Protein AF-0000000079302352 (afdb_homodimer)

Solvent-accessible surface area (backbone atoms only — not comparable to full-atom values): 24804 Å² total; per-residue (Å²): 67,39,36,40,42,34,47,72,55,30,27,56,64,60,49,49,51,52,51,45,62,73,59,40,55,36,32,38,36,38,49,15,20,43,76,38,89,45,62,16,22,32,38,30,27,42,34,48,79,90,41,77,41,83,73,53,34,29,68,67,35,28,58,54,51,79,96,35,52,37,56,45,39,39,44,52,36,59,52,54,68,70,53,61,88,90,53,51,34,37,33,34,51,45,38,80,79,52,57,69,61,51,48,46,37,44,66,60,59,61,49,69,31,35,39,31,25,65,40,68,67,58,51,56,70,47,62,51,39,70,78,56,53,73,42,82,39,77,48,44,86,82,35,58,82,74,48,71,67,55,51,52,49,51,37,49,51,42,53,51,61,60,46,68,72,38,42,80,43,81,41,71,33,95,60,85,83,56,75,60,31,35,23,41,28,18,28,38,78,64,35,40,68,36,58,27,40,60,76,48,72,54,93,53,33,27,35,22,40,19,50,61,85,67,72,70,49,43,71,37,84,32,71,41,66,51,69,58,87,74,50,92,124,67,39,36,40,41,36,48,71,56,30,28,57,65,60,50,49,51,52,51,43,62,73,59,40,54,34,32,38,37,38,50,14,20,44,77,37,89,43,63,16,22,32,39,29,26,42,34,49,79,91,40,78,40,82,73,52,34,29,69,66,35,28,58,52,52,79,96,35,51,38,56,45,39,40,42,52,36,58,51,54,68,70,52,61,87,90,54,52,33,37,34,34,50,43,36,78,81,51,58,67,60,52,49,48,38,44,64,60,58,59,48,69,31,34,39,31,25,65,39,67,68,57,52,57,70,48,62,52,39,68,78,57,50,73,42,84,39,77,48,44,86,82,35,58,82,75,49,70,65,54,51,51,50,52,38,48,51,44,51,52,60,60,47,69,74,38,43,78,43,81,40,71,33,94,59,85,84,56,77,59,31,36,23,41,28,19,28,37,77,64,38,39,68,38,58,27,40,60,76,48,72,56,94,54,32,26,35,22,41,21,49,61,84,68,70,70,47,43,70,39,82,32,71,42,68,50,70,55,89,74,51,92,126

Foldseek 3Di:
DEEEAAAALLCLVVVQVVVLQVVQWAKEWELQLQQPLAHQKIWIWTGHRHDTDTDFIAGNQHRDCVVVLVSSLVRSLVSLVPGDPPGHYYYRHYRDLDLVSVVSSCVSNVDPAYEYEDDPPSQVSCVVPPSHHYDYDYGDPPRDDDDPVRSVVSNLVSLLVQLVQWDKDKDFDQDDDDQQWWKFFAAPVNTTFWIWHFDDDDVGITITTGNDPDDGPDIGTGPDGNPVVVHDD/DEEEAAAALLCLVVVQVVVLQVVQWAKEWELQLQQPLAHQKIWIWTGHRHDTDTDFIAGNQHRDCVVVLVSSLVRSLVSLVVGDPPGHYYYRHYRDLDLVSVVSSCVSNVDPAYEYEDDPPSQVSCVVPPSHHYDYDYGDPPRDDDDPVRSVVSNLVSLLVQLVQWDKDKDFDQDDDDQQWWKFFAAPVNTTFWIWHFDDDDVGITITTGNDPDDGPDIGTGPDGPPVVVHDD

Sequence (466 aa):
MLLLLGPTDVGKTTLAHRLLEKLGEAYLLDLDPGQGALPGTFTLFRYREGTLTPVRRYLLGATSPAGLTARAVVGALRLARLIPRGSPAVADTDGLLDPEFRLLQAEALRPAEILILGSEALHQAFAWRRDLKVRPVPPLPEARRKSPRARRQNRLERLLAHFREARPRVLPLSFPPEPERLYGLLDPEGFFLAYGRLLAHTPGEGLFLTPTQGEVAQVVPTRLSLALSALPGMLLLLGPTDVGKTTLAHRLLEKLGEAYLLDLDPGQGALPGTFTLFRYREGTLTPVRRYLLGATSPAGLTARAVVGALRLARLIPRGSPAVADTDGLLDPEFRLLQAEALRPAEILILGSEALHQAFAWRRDLKVRPVPPLPEARRKSPRARRQNRLERLLAHFREARPRVLPLSFPPEPERLYGLLDPEGFFLAYGRLLAHTPGEGLFLTPTQGEVAQVVPTRLSLALSALPG

Organism: Thermus brockianus (NCBI:txid56956)

Nearest PDB structures (foldseek):
  5fpm-assembly1_A  TM=3.982E-01  e=6.114E-01  Homo sapiens
  5fpn-assembly2_B  TM=4.017E-01  e=8.777E-01  Homo sapiens
  5aqf-assembly1_A  TM=4.035E-01  e=8.263E-01  Homo sapiens
  5aql-assembly2_C  TM=3.140E-01  e=6.897E-01  Homo sapiens
  4j8f-assembly1_A  TM=3.478E-01  e=2.040E+00  Homo sapiens

pLDDT: mean 94.26, std 9.46, range [33.09, 98.94]

Secondary structure (DSSP, 8-state):
-EEEE--TTSSHHHHHHHHHHHHSEEEEEEE-TTTSSSTTEEEEEEEETTEEEEEEEEE--SSS-TT-HHHHHHHHHHHHTTSPTT--EEEEE-S---HHHHHHHHHHH--SEEEEES-HHHHHHHTT-SSS-EEEEPPPTTPPPPPHHHHHHHHHHHHHHHTTT-EEEEEEE-S---TTEEEEEE-TTS-EEEEEEEEEEETEEEEEEES--SPP-EEEEEEEE--GGGS--/-EEEE--TTSSHHHHHHHHHHHHSEEEEEEE-TTTSSSTTEEEEEEEETTEEEEEEEEE--SSS-TT-HHHHHHHHHHHHTTSPTT--EEEEE-S---HHHHHHHHHHH--SEEEEES-HHHHHHHTT-SSS-EEEEPPPTTPPPPPHHHHHHHHHHHHHHHTTT-EEEEEEE-S---TTEEEEEE-TTS-EEEEEEEEEEETEEEEEEES--SPP-EEEEEEEE--GGGS--

InterPro domains:
  IPR027417 P-loop containing nucleoside triphosphate hydrolase [G3DSA:3.40.50.300] (1-169)
  IPR027417 P-loop containing nucleoside triphosphate hydrolase [SSF52540] (2-147)
  IPR032319 Clp1, P-loop domain [PF16575] (6-164)
  IPR045116 Clp1/Grc3 [PTHR12755] (3-176)

Structure (mmCIF, N/CA/C/O backbone):
data_AF-0000000079302352-model_v1
#
loop_
_entity.id
_entity.type
_entity.pdbx_description
1 polymer 'Clp1 P-loop domain-containing protein'
#
loop_
_atom_site.group_PDB
_atom_site.id
_atom_site.type_symbol
_atom_site.label_atom_id
_atom_site.label_alt_id
_atom_site.label_comp_id
_atom_site.label_asym_id
_atom_site.label_entity_id
_atom_site.label_seq_id
_atom_site.pdbx_PDB_ins_code
_atom_site.Cartn_x
_atom_site.Cartn_y
_atom_site.Cartn_z
_atom_site.occupancy
_atom_site.B_iso_or_equiv
_atom_site.auth_seq_id
_atom_site.auth_comp_id
_atom_site.auth_asym_id
_atom_site.auth_atom_id
_atom_site.pdbx_PDB_model_num
ATOM 1 N N . MET A 1 1 ? -7.469 -0.47 16.703 1 97.75 1 MET A N 1
ATOM 2 C CA . MET A 1 1 ? -7.723 0.733 15.914 1 97.75 1 MET A CA 1
ATOM 3 C C . MET A 1 1 ? -9.094 0.662 15.234 1 97.75 1 MET A C 1
ATOM 5 O O . MET A 1 1 ? -9.492 -0.396 14.75 1 97.75 1 MET A O 1
ATOM 9 N N . LEU A 1 2 ? -9.82 1.75 15.242 1 98.56 2 LEU A N 1
ATOM 10 C CA . LEU A 1 2 ? -11.055 1.92 14.477 1 98.56 2 LEU A CA 1
ATOM 11 C C . LEU A 1 2 ? -10.797 2.721 13.203 1 98.56 2 LEU A C 1
ATOM 13 O O . LEU A 1 2 ? -10.141 3.762 13.242 1 98.56 2 LEU A O 1
ATOM 17 N N . LEU A 1 3 ? -11.227 2.232 12.086 1 98.88 3 LEU A N 1
ATOM 18 C CA . LEU A 1 3 ? -11.109 2.934 10.812 1 98.88 3 LEU A CA 1
ATOM 19 C C . LEU A 1 3 ? -12.438 3.547 10.398 1 98.88 3 LEU A C 1
ATOM 21 O O . LEU A 1 3 ? -13.438 2.838 10.258 1 98.88 3 LEU A O 1
ATOM 25 N N . LEU A 1 4 ? -12.492 4.809 10.258 1 98.88 4 LEU A N 1
ATOM 26 C CA . LEU A 1 4 ? -13.711 5.5 9.859 1 98.88 4 LEU A CA 1
ATOM 27 C C . LEU A 1 4 ? -13.719 5.785 8.367 1 98.88 4 LEU A C 1
ATOM 29 O O . LEU A 1 4 ? -12.836 6.48 7.859 1 98.88 4 LEU A O 1
ATOM 33 N N . LEU A 1 5 ? -14.719 5.27 7.715 1 98.75 5 LEU A N 1
ATOM 34 C CA . LEU A 1 5 ? -14.898 5.492 6.281 1 98.75 5 LEU A CA 1
ATOM 35 C C . LEU A 1 5 ? -16.25 6.145 6 1 98.75 5 LEU A C 1
ATOM 37 O O . LEU A 1 5 ? -17.188 6.027 6.797 1 98.75 5 LEU A O 1
ATOM 41 N N . GLY A 1 6 ? -16.344 6.836 4.836 1 98 6 GLY A N 1
ATOM 42 C CA . GLY A 1 6 ? -17.562 7.5 4.422 1 98 6 GLY A CA 1
ATOM 43 C C . GLY A 1 6 ? -17.328 8.758 3.615 1 98 6 GLY A C 1
ATOM 44 O O . GLY A 1 6 ? -16.203 9.266 3.57 1 98 6 GLY A O 1
ATOM 45 N N . PRO A 1 7 ? -18.391 9.281 2.926 1 96.56 7 PRO A N 1
ATOM 46 C CA . PRO A 1 7 ? -18.234 10.484 2.107 1 96.56 7 PRO A CA 1
ATOM 47 C C . PRO A 1 7 ? -17.922 11.727 2.938 1 96.56 7 PRO A C 1
ATOM 49 O O . PRO A 1 7 ? -17.844 11.648 4.168 1 96.56 7 PRO A O 1
ATOM 52 N N . THR A 1 8 ? -17.641 12.82 2.191 1 93.62 8 THR A N 1
ATOM 53 C CA . THR A 1 8 ? -17.359 14.094 2.848 1 93.62 8 THR A CA 1
ATOM 54 C C . THR A 1 8 ? -18.578 14.578 3.627 1 93.62 8 THR A C 1
ATOM 56 O O . THR A 1 8 ? -19.719 14.352 3.215 1 93.62 8 THR A O 1
ATOM 59 N N . ASP A 1 9 ? -18.344 15.172 4.762 1 92.38 9 ASP A N 1
ATOM 60 C CA . ASP A 1 9 ? -19.328 15.922 5.527 1 92.38 9 ASP A CA 1
ATOM 61 C C . ASP A 1 9 ? -20.406 15 6.098 1 92.38 9 ASP A C 1
ATOM 63 O O . ASP A 1 9 ? -21.594 15.328 6.086 1 92.38 9 ASP A O 1
ATOM 67 N N . VAL A 1 10 ? -20 13.773 6.535 1 94.81 10 VAL A N 1
ATOM 68 C CA . VAL A 1 10 ? -20.969 12.859 7.141 1 94.81 10 VAL A CA 1
ATOM 69 C C . VAL A 1 10 ? -20.688 12.727 8.633 1 94.81 10 VAL A C 1
ATOM 71 O O . VAL A 1 10 ? -21.391 12.008 9.344 1 94.81 10 VAL A O 1
ATOM 74 N N . GLY A 1 11 ? -19.594 13.312 9.125 1 95.06 11 GLY A N 1
ATOM 75 C CA . GLY A 1 11 ? -19.344 13.359 10.555 1 95.06 11 GLY A CA 1
ATOM 76 C C . GLY A 1 11 ? -18.203 12.469 11 1 95.06 11 GLY A C 1
ATOM 77 O O . GLY A 1 11 ? -18.078 12.156 12.188 1 95.06 11 GLY A O 1
ATOM 78 N N . LYS A 1 12 ? -17.359 11.922 10.141 1 97.56 12 LYS A N 1
ATOM 79 C CA . LYS A 1 12 ? -16.25 11.055 10.5 1 97.56 12 LYS A CA 1
ATOM 80 C C . LYS A 1 12 ? -15.328 11.719 11.516 1 97.56 12 LYS A C 1
ATOM 82 O O . LYS A 1 12 ? -15.016 11.141 12.555 1 97.56 12 LYS A O 1
ATOM 87 N N . THR A 1 13 ? -14.969 12.984 11.164 1 96.06 13 THR A N 1
ATOM 88 C CA . THR A 1 13 ? -14.047 13.727 12.023 1 96.06 13 THR A CA 1
ATOM 89 C C . THR A 1 13 ? -14.688 14.008 13.383 1 96.06 13 THR A C 1
ATOM 91 O O . THR A 1 13 ? -14.031 13.867 14.422 1 96.06 13 THR A O 1
ATOM 94 N N . THR A 1 14 ? -15.945 14.43 13.352 1 95.69 14 THR A N 1
ATOM 95 C CA . THR A 1 14 ? -16.672 14.656 14.594 1 95.69 14 THR A CA 1
ATOM 96 C C . THR A 1 14 ? -16.719 13.383 15.438 1 95.69 14 THR A C 1
ATOM 98 O O . THR A 1 14 ? -16.453 13.422 16.641 1 95.69 14 THR A O 1
ATOM 101 N N . LEU A 1 15 ? -17.047 12.258 14.812 1 97.06 15 LEU A N 1
ATOM 102 C CA . LEU A 1 15 ? -17.094 10.977 15.508 1 97.06 15 LEU A CA 1
ATOM 103 C C . LEU A 1 15 ? -15.727 10.609 16.062 1 97.06 15 LEU A C 1
ATOM 105 O O . LEU A 1 15 ? -15.617 10.133 17.203 1 97.06 15 LEU A O 1
ATOM 109 N N . ALA A 1 16 ? -14.688 10.773 15.305 1 97.75 16 ALA A N 1
ATOM 110 C CA . ALA A 1 16 ? -13.328 10.508 15.758 1 97.75 16 ALA A CA 1
ATOM 111 C C . ALA A 1 16 ? -13.016 11.273 17.047 1 97.75 16 ALA A C 1
ATOM 113 O O . ALA A 1 16 ? -12.516 10.695 18.016 1 97.75 16 ALA A O 1
ATOM 114 N N . HIS A 1 17 ? -13.367 12.547 17.078 1 96.19 17 HIS A N 1
ATOM 115 C CA . HIS A 1 17 ? -13.07 13.375 18.234 1 96.19 17 HIS A CA 1
ATOM 116 C C . HIS A 1 17 ? -13.891 12.961 19.438 1 96.19 17 HIS A C 1
ATOM 118 O O . HIS A 1 17 ? -13.398 12.953 20.578 1 96.19 17 HIS A O 1
ATOM 124 N N . ARG A 1 18 ? -15.133 12.641 19.203 1 96.5 18 ARG A N 1
ATOM 125 C CA . ARG A 1 18 ? -15.969 12.148 20.297 1 96.5 18 ARG A CA 1
ATOM 126 C C . ARG A 1 18 ? -15.375 10.891 20.922 1 96.5 18 ARG A C 1
ATOM 128 O O . ARG A 1 18 ? -15.367 10.742 22.141 1 96.5 18 ARG A O 1
ATOM 135 N N . LEU A 1 19 ? -14.922 10 20.094 1 97.19 19 LEU A N 1
ATOM 136 C CA . LEU A 1 19 ? -14.328 8.758 20.562 1 97.19 19 LEU A CA 1
ATOM 137 C C . LEU A 1 19 ? -13.055 9.031 21.359 1 97.19 19 LEU A C 1
ATOM 139 O O . LEU A 1 19 ? -12.82 8.414 22.406 1 97.19 19 LEU A O 1
ATOM 143 N N . LEU A 1 20 ? -12.25 9.961 20.875 1 97.88 20 LEU A N 1
ATOM 144 C CA . LEU A 1 20 ? -11.031 10.336 21.578 1 97.88 20 LEU A CA 1
ATOM 145 C C . LEU A 1 20 ? -11.352 10.875 22.969 1 97.88 20 LEU A C 1
ATOM 147 O O . LEU A 1 20 ? -10.703 10.5 23.953 1 97.88 20 LEU A O 1
ATOM 151 N N . GLU A 1 21 ? -12.328 11.711 22.984 1 97.31 21 GLU A N 1
ATOM 152 C CA . GLU A 1 21 ? -12.734 12.297 24.266 1 97.31 21 GLU A CA 1
ATOM 153 C C . GLU A 1 21 ? -13.195 11.219 25.25 1 97.31 21 GLU A C 1
ATOM 155 O O . GLU A 1 21 ? -12.859 11.258 26.422 1 97.31 21 GLU A O 1
ATOM 160 N N . LYS A 1 22 ? -13.914 10.336 24.766 1 96.94 22 LYS A N 1
ATOM 161 C CA . LYS A 1 22 ? -14.422 9.25 25.609 1 96.94 22 LYS A CA 1
ATOM 162 C C . LYS A 1 22 ? -13.281 8.367 26.125 1 96.94 22 LYS A C 1
ATOM 164 O O . LYS A 1 22 ? -13.328 7.891 27.25 1 96.94 22 LYS A O 1
ATOM 169 N N . LEU A 1 23 ? -12.266 8.148 25.344 1 96.5 23 LEU A N 1
ATOM 170 C CA . LEU A 1 23 ? -11.156 7.258 25.688 1 96.5 23 LEU A CA 1
ATOM 171 C C . LEU A 1 23 ? -10.172 7.945 26.625 1 96.5 23 LEU A C 1
ATOM 173 O O . LEU A 1 23 ? -9.523 7.285 27.438 1 96.5 23 LEU A O 1
ATOM 177 N N . GLY A 1 24 ? -10.039 9.242 26.547 1 96.31 24 GLY A N 1
ATOM 178 C CA . GLY A 1 24 ? -9.133 10 27.391 1 96.31 24 GLY A CA 1
ATOM 179 C C . GLY A 1 24 ? -7.695 9.961 26.906 1 96.31 24 GLY A C 1
ATOM 180 O O . GLY A 1 24 ? -6.984 10.969 26.969 1 96.31 24 GLY A O 1
ATOM 181 N N . GLU A 1 25 ? -7.191 8.797 26.562 1 97.88 25 GLU A N 1
ATOM 182 C CA . GLU A 1 25 ? -5.871 8.609 25.969 1 97.88 25 GLU A CA 1
ATOM 183 C C . GLU A 1 25 ? -5.934 7.66 24.781 1 97.88 25 GLU A C 1
ATOM 185 O O . GLU A 1 25 ? -6.398 6.523 24.906 1 97.88 25 GLU A O 1
ATOM 190 N N . ALA A 1 26 ? -5.449 8.172 23.656 1 98.69 26 ALA A N 1
ATOM 191 C CA . ALA A 1 26 ? -5.531 7.402 22.406 1 98.69 26 ALA A CA 1
ATOM 192 C C . ALA A 1 26 ? -4.664 8.031 21.312 1 98.69 26 ALA A C 1
ATOM 194 O O . ALA A 1 26 ? -3.93 8.984 21.578 1 98.69 26 ALA A O 1
ATOM 195 N N . TYR A 1 27 ? -4.637 7.402 20.172 1 98.88 27 TYR A N 1
ATOM 196 C CA . TYR A 1 27 ? -3.963 7.945 19 1 98.88 27 TYR A CA 1
ATOM 197 C C . TYR A 1 27 ? -4.961 8.234 17.891 1 98.88 27 TYR A C 1
ATOM 199 O O . TYR A 1 27 ? -5.957 7.52 17.734 1 98.88 27 TYR A O 1
ATOM 207 N N . LEU A 1 28 ? -4.734 9.289 17.188 1 98.88 28 LEU A N 1
ATOM 208 C CA . LEU A 1 28 ? -5.52 9.656 16.016 1 98.88 28 LEU A CA 1
ATOM 209 C C . LEU A 1 28 ? -4.664 9.625 14.75 1 98.88 28 LEU A C 1
ATOM 211 O O . LEU A 1 28 ? -3.645 10.312 14.672 1 98.88 28 LEU A O 1
ATOM 215 N N . LEU A 1 29 ? -5.043 8.812 13.891 1 98.88 29 LEU A N 1
ATOM 216 C CA . LEU A 1 29 ? -4.488 8.844 12.547 1 98.88 29 LEU A CA 1
ATOM 217 C C . LEU A 1 29 ? -5.332 9.727 11.625 1 98.88 29 LEU A C 1
ATOM 219 O O . LEU A 1 29 ? -6.383 9.297 11.148 1 98.88 29 LEU A O 1
ATOM 223 N N . ASP A 1 30 ? -4.875 10.914 11.43 1 98.81 30 ASP A N 1
ATOM 224 C CA . ASP A 1 30 ? -5.531 11.836 10.508 1 98.81 30 ASP A CA 1
ATOM 225 C C . ASP A 1 30 ? -5.109 11.562 9.062 1 98.81 30 ASP A C 1
ATOM 227 O O . ASP A 1 30 ? -4.023 11.969 8.648 1 98.81 30 ASP A O 1
ATOM 231 N N . LEU A 1 31 ? -5.992 10.969 8.289 1 98.88 31 LEU A N 1
ATOM 232 C CA . LEU A 1 31 ? -5.672 10.516 6.941 1 98.88 31 LEU A CA 1
ATOM 233 C C . LEU A 1 31 ? -6.453 11.312 5.898 1 98.88 31 LEU A C 1
ATOM 235 O O . LEU A 1 31 ? -6.734 10.812 4.809 1 98.88 31 LEU A O 1
ATOM 239 N N . ASP A 1 32 ? -6.871 12.484 6.238 1 98.19 32 ASP A N 1
ATOM 240 C CA . ASP A 1 32 ? -7.5 13.406 5.301 1 98.19 32 ASP A CA 1
ATOM 241 C C . ASP A 1 32 ? -6.484 14.414 4.762 1 98.19 32 ASP A C 1
ATOM 243 O O . ASP A 1 32 ? -6.211 15.43 5.406 1 98.19 32 ASP A O 1
ATOM 247 N N . PRO A 1 33 ? -6.008 14.203 3.59 1 98.06 33 PRO A N 1
ATOM 248 C CA . PRO A 1 33 ? -4.98 15.102 3.062 1 98.06 33 PRO A CA 1
ATOM 249 C C . PRO A 1 33 ? -5.551 16.438 2.598 1 98.06 33 PRO A C 1
ATOM 251 O O . PRO A 1 33 ? -4.797 17.375 2.324 1 98.06 33 PRO A O 1
ATOM 254 N N . GLY A 1 34 ? -6.785 16.531 2.479 1 96.06 34 GLY A N 1
ATOM 255 C CA . GLY A 1 34 ? -7.402 17.766 2.021 1 96.06 34 GLY A CA 1
ATOM 256 C C . GLY A 1 34 ? -7.707 18.734 3.15 1 96.06 34 GLY A C 1
ATOM 257 O O . GLY A 1 34 ? -7.363 19.906 3.072 1 96.06 34 GLY A O 1
ATOM 258 N N . GLN A 1 35 ? -8.258 18.219 4.195 1 94 35 GLN A N 1
ATOM 259 C CA . GLN A 1 35 ? -8.766 19.094 5.246 1 94 35 GLN A CA 1
ATOM 260 C C . GLN A 1 35 ? -8.164 18.734 6.602 1 94 35 GLN A C 1
ATOM 262 O O . GLN A 1 35 ? -8.516 19.328 7.621 1 94 35 GLN A O 1
ATOM 267 N N . GLY A 1 36 ? -7.324 17.766 6.641 1 95.5 36 GLY A N 1
ATOM 268 C CA . GLY A 1 36 ? -6.684 17.391 7.891 1 95.5 36 GLY A CA 1
ATOM 269 C C . GLY A 1 36 ? -5.793 18.484 8.453 1 95.5 36 GLY A C 1
ATOM 270 O O . GLY A 1 36 ? -5.973 19.672 8.141 1 95.5 36 GLY A O 1
ATOM 271 N N . ALA A 1 37 ? -4.91 18.156 9.359 1 96.56 37 ALA A N 1
ATOM 272 C CA . ALA A 1 37 ? -4.105 19.078 10.148 1 96.56 37 ALA A CA 1
ATOM 273 C C . ALA A 1 37 ? -3.209 19.922 9.25 1 96.56 37 ALA A C 1
ATOM 275 O O . ALA A 1 37 ? -2.984 21.109 9.523 1 96.56 37 ALA A O 1
ATOM 276 N N . LEU A 1 38 ? -2.627 19.344 8.258 1 97.5 38 LEU A N 1
ATOM 277 C CA . LEU A 1 38 ? -1.798 20.016 7.27 1 97.5 38 LEU A CA 1
ATOM 278 C C . LEU A 1 38 ? -2.084 19.484 5.867 1 97.5 38 LEU A C 1
ATOM 280 O O . LEU A 1 38 ? -1.812 18.312 5.578 1 97.5 38 LEU A O 1
ATOM 284 N N . PRO A 1 39 ? -2.592 20.359 5.004 1 96.94 39 PRO A N 1
ATOM 285 C CA . PRO A 1 39 ? -2.977 19.891 3.668 1 96.94 39 PRO A CA 1
ATOM 286 C C . PRO A 1 39 ? -1.86 19.125 2.965 1 96.94 39 PRO A C 1
ATOM 288 O O . PRO A 1 39 ? -0.702 19.547 2.994 1 96.94 39 PRO A O 1
ATOM 291 N N . GLY A 1 40 ? -2.229 17.969 2.379 1 97.94 40 GLY A N 1
ATOM 292 C CA . GLY A 1 40 ? -1.294 17.172 1.595 1 97.94 40 GLY A CA 1
ATOM 293 C C . GLY A 1 40 ? -0.516 16.172 2.428 1 97.94 40 GLY A C 1
ATOM 294 O O . GLY A 1 40 ? 0.359 15.477 1.912 1 97.94 40 GLY A O 1
ATOM 295 N N . THR A 1 41 ? -0.839 16.094 3.703 1 98.75 41 THR A N 1
ATOM 296 C CA . THR A 1 41 ? -0.099 15.172 4.566 1 98.75 41 THR A CA 1
ATOM 297 C C . THR A 1 41 ? -1.054 14.32 5.395 1 98.75 41 THR A C 1
ATOM 299 O O . THR A 1 41 ? -2.23 14.656 5.539 1 98.75 41 THR A O 1
ATOM 302 N N . PHE A 1 42 ? -0.59 13.18 5.77 1 98.94 42 PHE A N 1
ATOM 303 C CA . PHE A 1 42 ? -1.166 12.422 6.867 1 98.94 42 PHE A CA 1
ATOM 304 C C . PHE A 1 42 ? -0.453 12.734 8.18 1 98.94 42 PHE A C 1
ATOM 306 O O . PHE A 1 42 ? 0.75 13 8.188 1 98.94 42 PHE A O 1
ATOM 313 N N . THR A 1 43 ? -1.202 12.734 9.273 1 98.88 43 THR A N 1
ATOM 314 C CA . THR A 1 43 ? -0.6 13.062 10.562 1 98.88 43 THR A CA 1
ATOM 315 C C . THR A 1 43 ? -1.029 12.062 11.633 1 98.88 43 THR A C 1
ATOM 317 O O . THR A 1 43 ? -2.203 11.695 11.711 1 98.88 43 THR A O 1
ATOM 320 N N . LEU A 1 44 ? -0.071 11.508 12.359 1 98.94 44 LEU A N 1
ATOM 321 C CA . LEU A 1 44 ? -0.346 10.758 13.578 1 98.94 44 LEU A CA 1
ATOM 322 C C . LEU A 1 44 ? -0.313 11.68 14.797 1 98.94 44 LEU A C 1
ATOM 324 O O . LEU A 1 44 ? 0.668 12.391 15.016 1 98.94 44 LEU A O 1
ATOM 328 N N . PHE A 1 45 ? -1.406 11.648 15.547 1 98.88 45 PHE A N 1
ATOM 329 C CA . PHE A 1 45 ? -1.484 12.43 16.781 1 98.88 45 PHE A CA 1
ATOM 330 C C . PHE A 1 45 ? -1.566 11.516 17.984 1 98.88 45 PHE A C 1
ATOM 332 O O . PHE A 1 45 ? -2.139 10.422 17.922 1 98.88 45 PHE A O 1
ATOM 339 N N . ARG A 1 46 ? -0.976 11.977 19.062 1 98.75 46 ARG A N 1
ATOM 340 C CA . ARG A 1 46 ? -1.285 11.453 20.391 1 98.75 46 ARG A CA 1
ATOM 341 C C . ARG A 1 46 ? -2.314 12.32 21.094 1 98.75 46 ARG A C 1
ATOM 343 O O . ARG A 1 46 ? -2.166 13.547 21.156 1 98.75 46 ARG A O 1
ATOM 350 N N . TYR A 1 47 ? -3.336 11.719 21.484 1 98.5 47 TYR A N 1
ATOM 351 C CA . TYR A 1 47 ? -4.379 12.414 22.219 1 98.5 47 TYR A CA 1
ATOM 352 C C . TYR A 1 47 ? -4.301 12.086 23.703 1 98.5 47 TYR A C 1
ATOM 354 O O . TYR A 1 47 ? -4.363 10.914 24.094 1 98.5 47 TYR A O 1
ATOM 362 N N . ARG A 1 48 ? -4.156 13.141 24.516 1 97.44 48 ARG A N 1
ATOM 363 C CA . ARG A 1 48 ? -4.145 13.008 25.969 1 97.44 48 ARG A CA 1
ATOM 364 C C . ARG A 1 48 ? -4.891 14.164 26.625 1 97.44 48 ARG A C 1
ATOM 366 O O . ARG A 1 48 ? -4.5 15.32 26.484 1 97.44 48 ARG A O 1
ATOM 3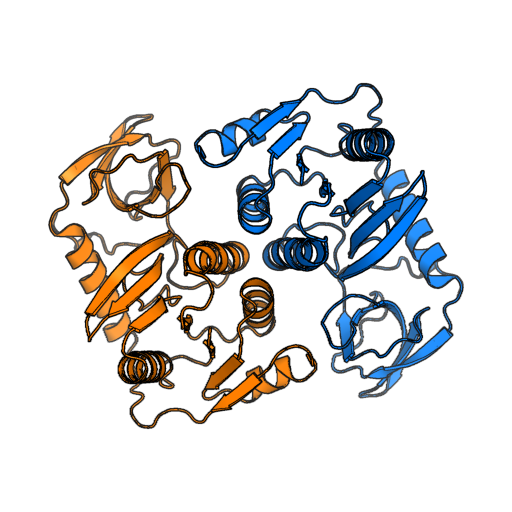73 N N . GLU A 1 49 ? -5.898 13.82 27.391 1 93.62 49 GLU A N 1
ATOM 374 C CA . GLU A 1 49 ? -6.648 14.773 28.203 1 93.62 49 GLU A CA 1
ATOM 375 C C . GLU A 1 49 ? -7.012 16.016 27.391 1 93.62 49 GLU A C 1
ATOM 377 O O . GLU A 1 49 ? -6.715 17.141 27.797 1 93.62 49 GLU A O 1
ATOM 382 N N . GLY A 1 50 ? -7.477 15.867 26.219 1 94.19 50 GLY A N 1
ATOM 383 C CA . GLY A 1 50 ? -8.039 16.953 25.438 1 94.19 50 GLY A CA 1
ATOM 384 C C . GLY A 1 50 ? -7.023 17.609 24.516 1 94.19 50 GLY A C 1
ATOM 385 O O . GLY A 1 50 ? -7.359 18.531 23.781 1 94.19 50 GLY A O 1
ATOM 386 N N . THR A 1 51 ? -5.805 17.125 24.484 1 97 51 THR A N 1
ATOM 387 C CA . THR A 1 51 ? -4.754 17.75 23.688 1 97 51 THR A CA 1
ATOM 388 C C . THR A 1 51 ? -4.266 16.797 22.594 1 97 51 THR A C 1
ATOM 390 O O . THR A 1 51 ? -3.996 15.625 22.859 1 97 51 THR A O 1
ATOM 393 N N . LEU A 1 52 ? -4.262 17.297 21.406 1 97.5 52 LEU A N 1
ATOM 394 C CA . LEU A 1 52 ? -3.68 16.578 20.297 1 97.5 52 LEU A CA 1
ATOM 395 C C . LEU A 1 52 ? -2.246 17.031 20.031 1 97.5 52 LEU A C 1
ATOM 397 O O . LEU A 1 52 ? -2.002 18.203 19.766 1 97.5 52 LEU A O 1
ATOM 401 N N . THR A 1 53 ? -1.348 16.094 20.141 1 98.31 53 THR A N 1
ATOM 402 C CA . THR A 1 53 ? 0.054 16.391 19.875 1 98.31 53 THR A CA 1
ATOM 403 C C . THR A 1 53 ? 0.545 15.602 18.656 1 98.31 53 THR A C 1
ATOM 405 O O . THR A 1 53 ? 0.441 14.375 18.625 1 98.31 53 THR A O 1
ATOM 408 N N . PRO A 1 54 ? 1.02 16.312 17.703 1 98.31 54 PRO A N 1
ATOM 409 C CA . PRO A 1 54 ? 1.521 15.586 16.531 1 98.31 54 PRO A CA 1
ATOM 410 C C . PRO A 1 54 ? 2.736 14.719 16.859 1 98.31 54 PRO A C 1
ATOM 412 O O . PRO A 1 54 ? 3.623 15.148 17.609 1 98.31 54 PRO A O 1
ATOM 415 N N . VAL A 1 55 ? 2.758 13.539 16.375 1 98.56 55 VAL A N 1
ATOM 416 C CA . VAL A 1 55 ? 3.861 12.602 16.562 1 98.56 55 VAL A CA 1
ATOM 417 C C . VAL A 1 55 ? 4.746 12.586 15.312 1 98.56 55 VAL A C 1
ATOM 419 O O . VAL A 1 55 ? 5.949 12.844 15.398 1 98.56 55 VAL A O 1
ATOM 422 N N . ARG A 1 56 ? 4.207 12.297 14.188 1 98.69 56 ARG A N 1
ATOM 423 C CA . ARG A 1 56 ? 4.891 12.227 12.898 1 98.69 56 ARG A CA 1
ATOM 424 C C . ARG A 1 56 ? 3.93 12.516 11.75 1 98.69 56 ARG A C 1
ATOM 426 O O . ARG A 1 56 ? 2.713 12.375 11.906 1 98.69 56 ARG A O 1
ATOM 433 N N . ARG A 1 57 ? 4.457 12.969 10.648 1 98.88 57 ARG A N 1
ATOM 434 C CA . ARG A 1 57 ? 3.662 13.211 9.453 1 98.88 57 ARG A CA 1
ATOM 435 C C . ARG A 1 57 ? 4.23 12.461 8.258 1 98.88 57 ARG A C 1
ATOM 437 O O . ARG A 1 57 ? 5.426 12.156 8.219 1 98.88 57 ARG A O 1
ATOM 444 N N . TYR A 1 58 ? 3.42 12.164 7.352 1 98.88 58 TYR A N 1
ATOM 445 C CA . TYR A 1 58 ? 3.773 11.531 6.086 1 98.88 58 TYR A CA 1
ATOM 446 C C . TYR A 1 58 ? 3.281 12.359 4.906 1 98.88 58 TYR A C 1
ATOM 448 O O . TYR A 1 58 ? 2.141 12.828 4.902 1 98.88 58 TYR A O 1
ATOM 456 N N . LEU A 1 59 ? 4.102 12.57 3.914 1 98.75 59 LEU A N 1
ATOM 457 C CA . LEU A 1 59 ? 3.764 13.406 2.768 1 98.75 59 LEU A CA 1
ATOM 458 C C . LEU A 1 59 ? 3.006 12.602 1.716 1 98.75 59 LEU A C 1
ATOM 460 O O . LEU A 1 59 ? 3.549 11.656 1.136 1 98.75 59 LEU A O 1
ATOM 464 N N . LEU A 1 60 ? 1.813 12.945 1.524 1 98.5 60 LEU A N 1
ATOM 465 C CA . LEU A 1 60 ? 1.102 12.453 0.35 1 98.5 60 LEU A CA 1
ATOM 466 C C . LEU A 1 60 ? 1.406 13.32 -0.871 1 98.5 60 LEU A C 1
ATOM 468 O O . LEU A 1 60 ? 1.615 12.797 -1.969 1 98.5 60 LEU A O 1
ATOM 472 N N . GLY A 1 61 ? 1.445 14.625 -0.659 1 97.25 61 GLY A N 1
ATOM 473 C CA . GLY A 1 61 ? 1.843 15.562 -1.695 1 97.25 61 GLY A CA 1
ATOM 474 C C . GLY A 1 61 ? 0.688 16.016 -2.572 1 97.25 61 GLY A C 1
ATOM 475 O O . GLY A 1 61 ? 0.901 16.578 -3.643 1 97.25 61 GLY A O 1
ATOM 476 N N . ALA A 1 62 ? -0.519 15.703 -2.172 1 96.75 62 ALA A N 1
ATOM 477 C CA . ALA A 1 62 ? -1.754 16.094 -2.844 1 96.75 62 ALA A CA 1
ATOM 478 C C . ALA A 1 62 ? -2.914 16.188 -1.855 1 96.75 62 ALA A C 1
ATOM 480 O O . ALA A 1 62 ? -2.814 15.688 -0.73 1 96.75 62 ALA A O 1
ATOM 481 N N . THR A 1 63 ? -3.994 16.828 -2.268 1 95.94 63 THR A N 1
ATOM 482 C CA . THR A 1 63 ? -5.117 17.047 -1.359 1 95.94 63 THR A CA 1
ATOM 483 C C . THR A 1 63 ? -6.109 15.891 -1.448 1 95.94 63 THR A C 1
ATOM 485 O O . THR A 1 63 ? -7.16 15.922 -0.808 1 95.94 63 THR A O 1
ATOM 488 N N . SER A 1 64 ? -5.777 14.898 -2.246 1 96.75 64 SER A N 1
ATOM 489 C CA . SER A 1 64 ? -6.578 13.688 -2.391 1 96.75 64 SER A CA 1
ATOM 490 C C . SER A 1 64 ? -5.699 12.469 -2.658 1 96.75 64 SER A C 1
ATOM 492 O O . SER A 1 64 ? -4.672 12.578 -3.33 1 96.75 64 SER A O 1
ATOM 494 N N . PRO A 1 65 ? -6.121 11.344 -2.176 1 97.69 65 PRO A N 1
ATOM 495 C CA . PRO A 1 65 ? -5.355 10.133 -2.48 1 97.69 65 PRO A CA 1
ATOM 496 C C . PRO A 1 65 ? -5.562 9.648 -3.914 1 97.69 65 PRO A C 1
ATOM 498 O O . PRO A 1 65 ? -4.836 8.766 -4.383 1 97.69 65 PRO A O 1
ATOM 501 N N . ALA A 1 66 ? -6.512 10.195 -4.625 1 96.56 66 ALA A N 1
ATOM 502 C CA . ALA A 1 66 ? -6.77 9.766 -5.996 1 96.56 66 ALA A CA 1
ATOM 503 C C . ALA A 1 66 ? -5.496 9.82 -6.836 1 96.56 66 ALA A C 1
ATOM 505 O O . ALA A 1 66 ? -4.832 10.852 -6.895 1 96.56 66 ALA A O 1
ATOM 506 N N . GLY A 1 67 ? -5.125 8.703 -7.418 1 95.62 67 GLY A N 1
ATOM 507 C CA . GLY A 1 67 ? -3.918 8.633 -8.227 1 95.62 67 GLY A CA 1
ATOM 508 C C . GLY A 1 67 ? -2.664 8.398 -7.406 1 95.62 67 GLY A C 1
ATOM 509 O O . GLY A 1 67 ? -1.567 8.281 -7.957 1 95.62 67 GLY A O 1
ATOM 510 N N . LEU A 1 68 ? -2.773 8.391 -6.094 1 97.69 68 LEU A N 1
ATOM 511 C CA . LEU A 1 68 ? -1.655 8.195 -5.176 1 97.69 68 LEU A CA 1
ATOM 512 C C . LEU A 1 68 ? -1.984 7.133 -4.137 1 97.69 68 LEU A C 1
ATOM 514 O O . LEU A 1 68 ? -1.603 7.262 -2.969 1 97.69 68 LEU A O 1
ATOM 518 N N . THR A 1 69 ? -2.691 6.141 -4.559 1 98.31 69 THR A N 1
ATOM 519 C CA . THR A 1 69 ? -3.277 5.207 -3.605 1 98.31 69 THR A CA 1
ATOM 520 C C . THR A 1 69 ? -2.191 4.375 -2.924 1 98.31 69 THR A C 1
ATOM 522 O O . THR A 1 69 ? -2.291 4.074 -1.733 1 98.31 69 THR A O 1
ATOM 525 N N . ALA A 1 70 ? -1.15 3.99 -3.658 1 98.69 70 ALA A N 1
ATOM 526 C CA . ALA A 1 70 ? -0.066 3.223 -3.049 1 98.69 70 ALA A CA 1
ATOM 527 C C . ALA A 1 70 ? 0.615 4.023 -1.941 1 98.69 70 ALA A C 1
ATOM 529 O O . ALA A 1 70 ? 0.811 3.518 -0.833 1 98.69 70 ALA A O 1
ATOM 530 N N . ARG A 1 71 ? 0.902 5.23 -2.242 1 98.69 71 ARG A N 1
ATOM 531 C CA . ARG A 1 71 ? 1.521 6.105 -1.255 1 98.69 71 ARG A CA 1
ATOM 532 C C . ARG A 1 71 ? 0.595 6.332 -0.064 1 98.69 71 ARG A C 1
ATOM 534 O O . ARG A 1 71 ? 1.046 6.359 1.083 1 98.6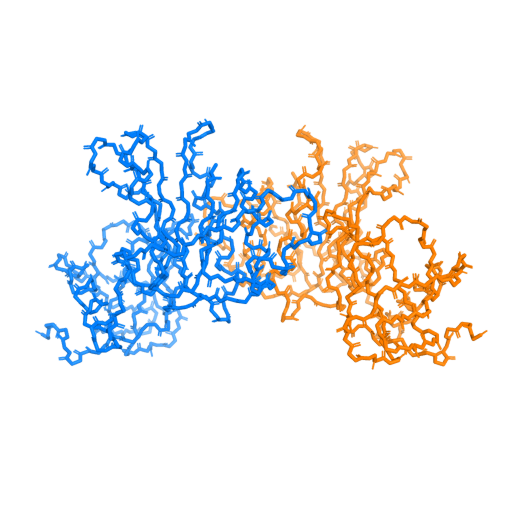9 71 ARG A O 1
ATOM 541 N N . ALA A 1 72 ? -0.643 6.512 -0.358 1 98.81 72 ALA A N 1
ATOM 542 C CA . ALA A 1 72 ? -1.627 6.734 0.697 1 98.81 72 ALA A CA 1
ATOM 543 C C . ALA A 1 72 ? -1.713 5.531 1.632 1 98.81 72 ALA A C 1
ATOM 545 O O . ALA A 1 72 ? -1.733 5.688 2.855 1 98.81 72 ALA A O 1
ATOM 546 N N . VAL A 1 73 ? -1.733 4.383 1.08 1 98.88 73 VAL A N 1
ATOM 547 C CA . VAL A 1 73 ? -1.841 3.164 1.877 1 98.88 73 VAL A CA 1
ATOM 548 C C . VAL A 1 73 ? -0.574 2.977 2.707 1 98.88 73 VAL A C 1
ATOM 550 O O . VAL A 1 73 ? -0.646 2.723 3.912 1 98.88 73 VAL A O 1
ATOM 553 N N . VAL A 1 74 ? 0.542 3.15 2.113 1 98.88 74 VAL A N 1
ATOM 554 C CA . VAL A 1 74 ? 1.815 2.912 2.783 1 98.88 74 VAL A CA 1
ATOM 555 C C . VAL A 1 74 ? 2.055 3.99 3.836 1 98.88 74 VAL A C 1
ATOM 557 O O . VAL A 1 74 ? 2.551 3.703 4.93 1 98.88 74 VAL A O 1
ATOM 560 N N . GLY A 1 75 ? 1.75 5.238 3.461 1 98.88 75 GLY A N 1
ATOM 561 C CA . GLY A 1 75 ? 1.87 6.309 4.441 1 98.88 75 GLY A CA 1
ATOM 562 C C . GLY A 1 75 ? 1.06 6.059 5.699 1 98.88 75 GLY A C 1
ATOM 563 O O . GLY A 1 75 ? 1.561 6.234 6.812 1 98.88 75 GLY A O 1
ATOM 564 N N . ALA A 1 76 ? -0.2 5.648 5.523 1 98.94 76 ALA A N 1
ATOM 565 C CA . ALA A 1 76 ? -1.055 5.316 6.66 1 98.94 76 ALA A CA 1
ATOM 566 C C . ALA A 1 76 ? -0.454 4.18 7.484 1 98.94 76 ALA A C 1
ATOM 568 O O . ALA A 1 76 ? -0.45 4.234 8.719 1 98.94 76 ALA A O 1
ATOM 569 N N . LEU A 1 77 ? 0.046 3.178 6.797 1 98.94 77 LEU A N 1
ATOM 570 C CA . LEU A 1 77 ? 0.646 2.014 7.441 1 98.94 77 LEU A CA 1
ATOM 571 C C . LEU A 1 77 ? 1.861 2.418 8.266 1 98.94 77 LEU A C 1
ATOM 573 O O . LEU A 1 77 ? 2.004 1.994 9.414 1 98.94 77 LEU A O 1
ATOM 577 N N . ARG A 1 78 ? 2.73 3.232 7.715 1 98.88 78 ARG A N 1
ATOM 578 C CA . ARG A 1 78 ? 3.951 3.639 8.398 1 98.88 78 ARG A CA 1
ATOM 579 C C . ARG A 1 78 ? 3.633 4.414 9.672 1 98.88 78 ARG A C 1
ATOM 581 O O . ARG A 1 78 ? 4.266 4.203 10.711 1 98.88 78 ARG A O 1
ATOM 588 N N . LEU A 1 79 ? 2.672 5.309 9.578 1 98.94 79 LEU A N 1
ATOM 589 C CA . LEU A 1 79 ? 2.273 6.066 10.766 1 98.94 79 LEU A CA 1
ATOM 590 C C . LEU A 1 79 ? 1.619 5.152 11.797 1 98.94 79 LEU A C 1
ATOM 592 O O . LEU A 1 79 ? 1.891 5.27 12.992 1 98.94 79 LEU A O 1
ATOM 596 N N . ALA A 1 80 ? 0.786 4.258 11.352 1 98.88 80 ALA A N 1
ATOM 597 C CA . ALA A 1 80 ? 0.093 3.336 12.242 1 98.88 80 ALA A CA 1
ATOM 598 C C . ALA A 1 80 ? 1.085 2.48 13.023 1 98.88 80 ALA A C 1
ATOM 600 O O . ALA A 1 80 ? 0.842 2.141 14.188 1 98.88 80 ALA A O 1
ATOM 601 N N . ARG A 1 81 ? 2.186 2.145 12.438 1 98.69 81 ARG A N 1
ATOM 602 C CA . ARG A 1 81 ? 3.193 1.285 13.047 1 98.69 81 ARG A CA 1
ATOM 603 C C . ARG A 1 81 ? 3.857 1.98 14.234 1 98.69 81 ARG A C 1
ATOM 605 O O . ARG A 1 81 ? 4.508 1.331 15.055 1 98.69 81 ARG A O 1
ATOM 612 N N . LEU A 1 82 ? 3.736 3.289 14.289 1 98.69 82 LEU A N 1
ATOM 613 C CA . LEU A 1 82 ? 4.348 4.043 15.383 1 98.69 82 LEU A CA 1
ATOM 614 C C . LEU A 1 82 ? 3.463 4.008 16.625 1 98.69 82 LEU A C 1
ATOM 616 O O . LEU A 1 82 ? 3.896 4.402 17.703 1 98.69 82 LEU A O 1
ATOM 620 N N . ILE A 1 83 ? 2.227 3.57 16.438 1 98.75 83 ILE A N 1
ATOM 621 C CA . ILE A 1 83 ? 1.3 3.48 17.562 1 98.75 83 ILE A CA 1
ATOM 622 C C . ILE A 1 83 ? 1.685 2.303 18.469 1 98.75 83 ILE A C 1
ATOM 624 O O . ILE A 1 83 ? 1.781 1.166 18 1 98.75 83 ILE A O 1
ATOM 628 N N . PRO A 1 84 ? 1.906 2.549 19.734 1 98.06 84 PRO A N 1
ATOM 629 C CA . PRO A 1 84 ? 2.244 1.442 20.641 1 98.06 84 PRO A CA 1
ATOM 630 C C . PRO A 1 84 ? 1.182 0.344 20.641 1 98.06 84 PRO A C 1
ATOM 632 O O . PRO A 1 84 ? -0.016 0.639 20.625 1 98.06 84 PRO A O 1
ATOM 635 N N . ARG A 1 85 ? 1.637 -0.892 20.719 1 95.25 85 ARG A N 1
ATOM 636 C CA . ARG A 1 85 ? 0.733 -2.039 20.719 1 95.25 85 ARG A CA 1
ATOM 637 C C . ARG A 1 85 ? -0.25 -1.953 21.891 1 95.25 85 ARG A C 1
ATOM 639 O O . ARG A 1 85 ? 0.139 -1.636 23.016 1 95.25 85 ARG A O 1
ATOM 646 N N . GLY A 1 86 ? -1.477 -2.178 21.562 1 95.31 86 GLY A N 1
ATOM 647 C CA . GLY A 1 86 ? -2.488 -2.193 22.594 1 95.31 86 GLY A CA 1
ATOM 648 C C . GLY A 1 86 ? -3.121 -0.835 22.844 1 95.31 86 GLY A C 1
ATOM 649 O O . GLY A 1 86 ? -4.125 -0.728 23.547 1 95.31 86 GLY A O 1
ATOM 650 N N . SER A 1 87 ? -2.549 0.244 22.297 1 97.88 87 SER A N 1
ATOM 651 C CA . SER A 1 87 ? -3.105 1.581 22.469 1 97.88 87 SER A CA 1
ATOM 652 C C . SER A 1 87 ? -4.328 1.797 21.594 1 97.88 87 SER A C 1
ATOM 654 O O . SER A 1 87 ? -4.328 1.414 20.422 1 97.88 87 SER A O 1
ATOM 656 N N . PRO A 1 88 ? -5.34 2.332 22.172 1 98.38 88 PRO A N 1
ATOM 657 C CA . PRO A 1 88 ? -6.496 2.643 21.328 1 98.38 88 PRO A CA 1
ATOM 658 C C . PRO A 1 88 ? -6.18 3.672 20.25 1 98.38 88 PRO A C 1
ATOM 660 O O . PRO A 1 88 ? -5.406 4.602 20.484 1 98.38 88 PRO A O 1
ATOM 663 N N . ALA A 1 89 ? -6.711 3.473 19.109 1 98.81 89 ALA A N 1
ATOM 664 C CA . ALA A 1 89 ? -6.449 4.391 18 1 98.81 89 ALA A CA 1
ATOM 665 C C . ALA A 1 89 ? -7.672 4.52 17.094 1 98.81 89 ALA A C 1
ATOM 667 O O . ALA A 1 89 ? -8.469 3.586 16.969 1 98.81 89 ALA A O 1
ATOM 668 N N . VAL A 1 90 ? -7.844 5.684 16.5 1 98.81 90 VAL A N 1
ATOM 669 C CA . VAL A 1 90 ? -8.875 5.969 15.516 1 98.81 90 VAL A CA 1
ATOM 670 C C . VAL A 1 90 ? -8.242 6.539 14.25 1 98.81 90 VAL A C 1
ATOM 672 O O . VAL A 1 90 ? -7.367 7.402 14.32 1 98.81 90 VAL A O 1
ATOM 675 N N . ALA A 1 91 ? -8.594 6.023 13.141 1 98.88 91 ALA A N 1
ATOM 676 C CA . ALA A 1 91 ? -8.156 6.555 11.852 1 98.88 91 ALA A CA 1
ATOM 677 C C . ALA A 1 91 ? -9.297 7.293 11.156 1 98.88 91 ALA A C 1
ATOM 679 O O . ALA A 1 91 ? -10.312 6.695 10.805 1 98.88 91 ALA A O 1
ATOM 680 N N . ASP A 1 92 ? -9.117 8.555 10.969 1 98.56 92 ASP A N 1
ATOM 681 C CA . ASP A 1 92 ? -10.07 9.43 10.289 1 98.56 92 ASP A CA 1
ATOM 682 C C . ASP A 1 92 ? -9.664 9.656 8.836 1 98.56 92 ASP A C 1
ATOM 684 O O . ASP A 1 92 ? -8.602 10.227 8.562 1 98.56 92 ASP A O 1
ATOM 688 N N . THR A 1 93 ? -10.477 9.242 7.887 1 98.62 93 THR A N 1
ATOM 689 C CA . THR A 1 93 ? -10.078 9.25 6.48 1 98.62 93 THR A CA 1
ATOM 690 C C . THR A 1 93 ? -10.789 10.367 5.727 1 98.62 93 THR A C 1
ATOM 692 O O . THR A 1 93 ? -11.664 11.039 6.277 1 98.62 93 THR A O 1
ATOM 695 N N . ASP A 1 94 ? -10.398 10.57 4.484 1 98.12 94 ASP A N 1
ATOM 696 C CA . ASP A 1 94 ? -11.047 11.516 3.586 1 98.12 94 ASP A CA 1
ATOM 697 C C . ASP A 1 94 ? -12.352 10.953 3.037 1 98.12 94 ASP A C 1
ATOM 699 O O . ASP A 1 94 ? -12.797 9.883 3.465 1 98.12 94 ASP A O 1
ATOM 703 N N . GLY A 1 95 ? -12.938 11.641 2.131 1 97.06 95 GLY A N 1
ATOM 704 C CA . GLY A 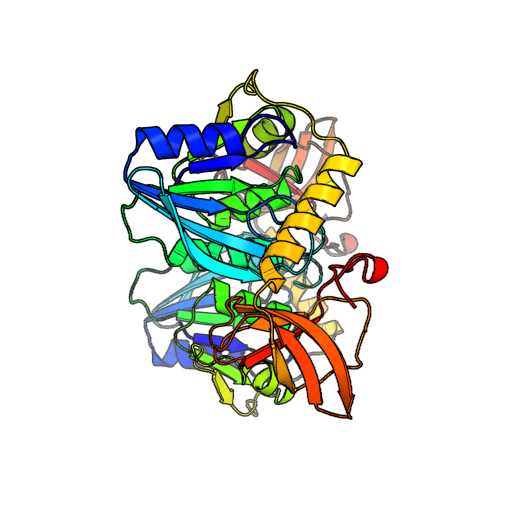1 95 ? -14.258 11.273 1.646 1 97.06 95 GLY A CA 1
ATOM 705 C C . GLY A 1 95 ? -14.219 10.461 0.364 1 97.06 95 GLY A C 1
ATOM 706 O O . GLY A 1 95 ? -15.242 10.266 -0.286 1 97.06 95 GLY A O 1
ATOM 707 N N . LEU A 1 96 ? -13.023 10.07 -0.108 1 97.06 96 LEU A N 1
ATOM 708 C CA . LEU A 1 96 ? -12.914 9.281 -1.331 1 97.06 96 LEU A CA 1
ATOM 709 C C . LEU A 1 96 ? -13.555 7.91 -1.152 1 97.06 96 LEU A C 1
ATOM 711 O O . LEU A 1 96 ? -13.125 7.125 -0.302 1 97.06 96 LEU A O 1
ATOM 715 N N . LEU A 1 97 ? -14.562 7.574 -1.986 1 96.94 97 LEU A N 1
ATOM 716 C CA . LEU A 1 97 ? -15.328 6.348 -1.797 1 96.94 97 LEU A CA 1
ATOM 717 C C . LEU A 1 97 ? -14.938 5.297 -2.83 1 96.94 97 LEU A C 1
ATOM 719 O O . LEU A 1 97 ? -15.789 4.543 -3.309 1 96.94 97 LEU A O 1
ATOM 723 N N . ASP A 1 98 ? -13.742 5.238 -3.232 1 97.56 98 ASP A N 1
ATOM 724 C CA . ASP A 1 98 ? -13.258 4.164 -4.094 1 97.56 98 ASP A CA 1
ATOM 725 C C . ASP A 1 98 ? -13.148 2.85 -3.326 1 97.56 98 ASP A C 1
ATOM 727 O O . ASP A 1 98 ? -12.289 2.703 -2.453 1 97.56 98 ASP A O 1
ATOM 731 N N . PRO A 1 99 ? -13.992 1.882 -3.625 1 97.56 99 PRO A N 1
ATOM 732 C CA . PRO A 1 99 ? -14.039 0.656 -2.824 1 97.56 99 PRO A CA 1
ATOM 733 C C . PRO A 1 99 ? -12.719 -0.11 -2.84 1 97.56 99 PRO A C 1
ATOM 735 O O . PRO A 1 99 ? -12.312 -0.669 -1.818 1 97.56 99 PRO A O 1
ATOM 738 N N . GLU A 1 100 ? -12.109 -0.199 -4.016 1 97.25 100 GLU A N 1
ATOM 739 C CA . GLU A 1 100 ? -10.836 -0.913 -4.086 1 97.25 100 GLU A CA 1
ATOM 740 C C . GLU A 1 100 ? -9.789 -0.264 -3.188 1 97.25 100 GLU A C 1
ATOM 742 O O . GLU A 1 100 ? -9.109 -0.95 -2.42 1 97.25 100 GLU A O 1
ATOM 747 N N . PHE A 1 101 ? -9.695 1.038 -3.324 1 98.44 101 PHE A N 1
ATOM 748 C CA . PHE A 1 101 ? -8.742 1.768 -2.5 1 98.44 101 PHE A CA 1
ATOM 749 C C . PHE A 1 101 ? -9.016 1.544 -1.02 1 98.44 101 PHE A C 1
ATOM 751 O O . PHE A 1 101 ? -8.102 1.261 -0.246 1 98.44 101 PHE A O 1
ATOM 758 N N . ARG A 1 102 ? -10.211 1.636 -0.596 1 98.81 102 ARG A N 1
ATOM 759 C CA . ARG A 1 102 ? -10.57 1.517 0.814 1 98.81 102 ARG A CA 1
ATOM 760 C C . ARG A 1 102 ? -10.344 0.095 1.318 1 98.81 102 ARG A C 1
ATOM 762 O O . ARG A 1 102 ? -9.953 -0.106 2.469 1 98.81 102 ARG A O 1
ATOM 769 N N . LEU A 1 103 ? -10.625 -0.849 0.489 1 98.56 103 LEU A N 1
ATOM 770 C CA . LEU A 1 103 ? -10.336 -2.23 0.858 1 98.56 103 LEU A CA 1
ATOM 771 C C . LEU A 1 103 ? -8.844 -2.438 1.067 1 98.56 103 LEU A C 1
ATOM 773 O O . LEU A 1 103 ? -8.43 -3.057 2.051 1 98.56 103 LEU A O 1
ATOM 777 N N . LEU A 1 104 ? -8.055 -1.906 0.156 1 98.75 104 LEU A N 1
ATOM 778 C CA . LEU A 1 104 ? -6.605 -2.012 0.282 1 98.75 104 LEU A CA 1
ATOM 779 C C . LEU A 1 104 ? -6.121 -1.322 1.553 1 98.75 104 LEU A C 1
ATOM 781 O O . LEU A 1 104 ? -5.23 -1.83 2.238 1 98.75 104 LEU A O 1
ATOM 785 N N . GLN A 1 105 ? -6.66 -0.187 1.848 1 98.81 105 GLN A N 1
ATOM 786 C CA . GLN A 1 105 ? -6.32 0.539 3.066 1 98.81 105 GLN A CA 1
ATOM 787 C C . GLN A 1 105 ? -6.648 -0.286 4.309 1 98.81 105 GLN A C 1
ATOM 789 O O . GLN A 1 105 ? -5.844 -0.369 5.238 1 98.81 105 GLN A O 1
ATOM 794 N N . ALA A 1 106 ? -7.805 -0.921 4.328 1 98.81 106 ALA A N 1
ATOM 795 C CA . ALA A 1 106 ? -8.219 -1.784 5.43 1 98.81 106 ALA A CA 1
ATOM 796 C C . ALA A 1 106 ? -7.289 -2.99 5.559 1 98.81 106 ALA A C 1
ATOM 798 O O . ALA A 1 106 ? -6.895 -3.363 6.664 1 98.81 106 ALA A O 1
ATOM 799 N N . GLU A 1 107 ? -6.965 -3.551 4.395 1 98.75 107 GLU A N 1
ATOM 800 C CA . GLU A 1 107 ? -6.066 -4.699 4.387 1 98.75 107 GLU A CA 1
ATOM 801 C C . GLU A 1 107 ? -4.699 -4.34 4.969 1 98.75 107 GLU A C 1
ATOM 803 O O . GLU A 1 107 ? -4.109 -5.129 5.711 1 98.75 107 GLU A O 1
ATOM 808 N N . ALA A 1 108 ? -4.227 -3.186 4.621 1 98.75 108 ALA A N 1
ATOM 809 C CA . ALA A 1 108 ? -2.906 -2.754 5.07 1 98.75 108 ALA A CA 1
ATOM 810 C C . ALA A 1 108 ? -2.914 -2.432 6.562 1 98.75 108 ALA A C 1
ATOM 812 O O . ALA A 1 108 ? -1.992 -2.811 7.289 1 98.75 108 ALA A O 1
ATOM 813 N N . LEU A 1 109 ? -3.951 -1.771 7.051 1 98.75 109 LEU A N 1
ATOM 814 C CA . LEU A 1 109 ? -3.98 -1.245 8.414 1 98.75 109 LEU A CA 1
ATOM 815 C C . LEU A 1 109 ? -4.461 -2.309 9.391 1 98.75 109 LEU A C 1
ATOM 817 O O . LEU A 1 109 ? -4.203 -2.207 10.594 1 98.75 109 LEU A O 1
ATOM 821 N N . ARG A 1 110 ? -5.25 -3.289 8.938 1 97.94 110 ARG A N 1
ATOM 822 C CA . ARG A 1 110 ? -5.828 -4.344 9.766 1 97.94 110 ARG A CA 1
ATOM 823 C C . ARG A 1 110 ? -6.531 -3.756 10.984 1 97.94 110 ARG A C 1
ATOM 825 O O . ARG A 1 110 ? -6.215 -4.109 12.125 1 97.94 110 ARG A O 1
ATOM 832 N N . PRO A 1 111 ? -7.512 -2.941 10.75 1 98.5 111 PRO A N 1
ATOM 833 C CA . PRO A 1 111 ? -8.219 -2.359 11.891 1 98.5 111 PRO A CA 1
ATOM 834 C C . PRO A 1 111 ? -9.039 -3.391 12.664 1 98.5 111 PRO A C 1
ATOM 836 O O . PRO A 1 111 ? -9.422 -4.426 12.109 1 98.5 111 PRO A O 1
ATOM 839 N N . ALA A 1 112 ? -9.242 -3.094 13.953 1 98.31 112 ALA A N 1
ATOM 840 C CA . ALA A 1 112 ? -10.117 -3.943 14.75 1 98.31 112 ALA A CA 1
ATOM 841 C C . ALA A 1 112 ? -11.555 -3.895 14.234 1 98.31 112 ALA A C 1
ATOM 843 O O . ALA A 1 112 ? -12.273 -4.895 14.281 1 98.31 112 ALA A O 1
ATOM 844 N N . GLU A 1 113 ? -11.906 -2.76 13.797 1 98.56 113 GLU A N 1
ATOM 845 C CA . GLU A 1 113 ? -13.25 -2.547 13.266 1 98.56 113 GLU A CA 1
ATOM 846 C C . GLU A 1 113 ? -13.273 -1.393 12.266 1 98.56 113 GLU A C 1
ATOM 848 O O . GLU A 1 113 ? -12.477 -0.458 12.367 1 98.56 113 GLU A O 1
ATOM 853 N N . ILE A 1 114 ? -14.156 -1.506 11.289 1 98.88 114 ILE A N 1
ATOM 854 C CA . ILE A 1 114 ? -14.383 -0.474 10.281 1 98.88 114 ILE A CA 1
ATOM 855 C C . ILE A 1 114 ? -15.797 0.084 10.43 1 98.88 114 ILE A C 1
ATOM 857 O O . ILE A 1 114 ? -16.781 -0.667 10.383 1 98.88 114 ILE A O 1
ATOM 861 N N . LEU A 1 115 ? -15.898 1.323 10.641 1 98.81 115 LEU A N 1
ATOM 862 C CA . LEU A 1 115 ? -17.188 1.995 10.656 1 98.81 115 LEU A CA 1
ATOM 863 C C . LEU A 1 115 ? -17.406 2.773 9.367 1 98.81 115 LEU A C 1
ATOM 865 O O . LEU A 1 115 ? -16.594 3.619 9 1 98.81 115 LEU A O 1
ATOM 869 N N . ILE A 1 116 ? -18.453 2.496 8.711 1 98.69 116 ILE A N 1
ATOM 870 C CA . ILE A 1 116 ? -18.781 3.197 7.473 1 98.69 116 ILE A CA 1
ATOM 871 C C . ILE A 1 116 ? -19.984 4.109 7.707 1 98.69 116 ILE A C 1
ATOM 873 O O . ILE A 1 116 ? -21.094 3.633 7.953 1 98.69 116 ILE A O 1
ATOM 877 N N . LEU A 1 117 ? -19.719 5.363 7.613 1 98.06 117 LEU A N 1
ATOM 878 C CA . LEU A 1 117 ? -20.766 6.344 7.824 1 98.06 117 LEU A CA 1
ATOM 879 C C . LEU A 1 117 ? -21.359 6.797 6.492 1 98.06 117 LEU A C 1
ATOM 881 O O . LEU A 1 117 ? -20.641 7.297 5.625 1 98.06 117 LEU A O 1
ATOM 885 N N . GLY A 1 118 ? -22.672 6.598 6.277 1 95.94 118 GLY A N 1
ATOM 886 C CA . GLY A 1 118 ? -23.406 7.281 5.227 1 95.94 118 GLY A CA 1
ATOM 887 C C . GLY A 1 118 ? -23.156 6.703 3.85 1 95.94 118 GLY A C 1
ATOM 888 O O . GLY A 1 118 ? -23.234 7.414 2.846 1 95.94 118 GLY A O 1
ATOM 889 N N . SER A 1 119 ? -22.703 5.562 3.666 1 97.19 119 SER A N 1
ATOM 890 C CA . SER A 1 119 ? -22.516 4.965 2.348 1 97.19 119 SER A CA 1
ATOM 891 C C . SER A 1 119 ? -22.875 3.484 2.355 1 97.19 119 SER A C 1
ATOM 893 O O . SER A 1 119 ? -22.031 2.637 2.656 1 97.19 119 SER A O 1
ATOM 895 N N . GLU A 1 120 ? -24 3.193 1.942 1 96.75 120 GLU A N 1
ATOM 896 C CA . GLU A 1 120 ? -24.453 1.812 1.82 1 96.75 120 GLU A CA 1
ATOM 897 C C . GLU A 1 120 ? -23.672 1.068 0.741 1 96.75 120 GLU A C 1
ATOM 899 O O . GLU A 1 120 ? -23.344 -0.108 0.906 1 96.75 120 GLU A O 1
ATOM 904 N N . ALA A 1 121 ? -23.469 1.781 -0.298 1 97.19 121 ALA A N 1
ATOM 905 C CA . ALA A 1 121 ? -22.734 1.178 -1.414 1 97.19 121 ALA A CA 1
ATOM 906 C C . ALA A 1 121 ? -21.359 0.694 -0.977 1 97.19 121 ALA A C 1
ATOM 908 O O . ALA A 1 121 ? -20.938 -0.408 -1.337 1 97.19 121 ALA A O 1
ATOM 909 N N . LEU A 1 122 ? -20.641 1.52 -0.263 1 98 122 LEU A N 1
ATOM 910 C CA . LEU A 1 122 ? -19.328 1.122 0.231 1 98 122 LEU A CA 1
ATOM 911 C C . LEU A 1 122 ? -19.453 -0.056 1.192 1 98 122 LEU A C 1
ATOM 913 O O . LEU A 1 122 ? -18.625 -0.978 1.15 1 98 122 LEU A O 1
ATOM 917 N N . HIS A 1 123 ? -20.438 -0.057 2.047 1 98.06 123 HIS A N 1
ATOM 918 C CA . HIS A 1 123 ? -20.672 -1.164 2.971 1 98.06 123 HIS A CA 1
ATOM 919 C C . HIS A 1 123 ? -20.875 -2.475 2.219 1 98.06 123 HIS A C 1
ATOM 921 O O . HIS A 1 123 ? -20.297 -3.5 2.578 1 98.06 123 HIS A O 1
ATOM 927 N N . GLN A 1 124 ? -21.641 -2.395 1.198 1 97.06 124 GLN A N 1
ATOM 928 C CA . GLN A 1 124 ? -21.906 -3.578 0.388 1 97.06 124 GLN A CA 1
ATOM 929 C C . GLN A 1 124 ? -20.641 -4.09 -0.281 1 97.06 124 GLN A C 1
ATOM 931 O O . GLN A 1 124 ? -20.453 -5.301 -0.422 1 97.06 124 GLN A O 1
ATOM 936 N N . ALA A 1 125 ? -19.797 -3.154 -0.671 1 96.75 125 ALA A N 1
ATOM 937 C CA . ALA A 1 125 ? -18.562 -3.518 -1.344 1 96.75 125 ALA A CA 1
ATOM 938 C C . ALA A 1 125 ? -17.656 -4.332 -0.423 1 96.75 125 ALA A C 1
ATOM 940 O O . ALA A 1 125 ? -16.781 -5.074 -0.892 1 96.75 125 ALA A O 1
ATOM 941 N N . PHE A 1 126 ? -17.844 -4.219 0.862 1 98 126 PHE A N 1
ATOM 942 C CA . PHE A 1 126 ? -17.016 -4.918 1.847 1 98 126 PHE A CA 1
ATOM 943 C C . PHE A 1 126 ? -17.672 -6.234 2.254 1 98 126 PHE A C 1
ATOM 945 O O . PHE A 1 126 ? -17.062 -7.055 2.938 1 98 126 PHE A O 1
ATOM 952 N N . ALA A 1 127 ? -18.891 -6.492 1.866 1 96.56 127 ALA A N 1
ATOM 953 C CA . ALA A 1 127 ? -19.766 -7.504 2.441 1 96.56 127 ALA A CA 1
ATOM 954 C C . ALA A 1 127 ? -19.203 -8.906 2.229 1 96.56 127 ALA A C 1
ATOM 956 O O . ALA A 1 127 ? -19.422 -9.805 3.053 1 96.56 127 ALA A O 1
ATOM 957 N N . TRP A 1 128 ? -18.453 -9.102 1.175 1 96.81 128 TRP A N 1
ATOM 958 C CA . TRP A 1 128 ? -17.969 -10.438 0.837 1 96.81 128 TRP A CA 1
ATOM 959 C C . TRP A 1 128 ? -16.766 -10.812 1.69 1 96.81 128 TRP A C 1
ATOM 961 O O . TRP A 1 128 ? -16.375 -11.977 1.745 1 96.81 128 TRP A O 1
ATOM 971 N N . ARG A 1 129 ? -16.188 -9.812 2.316 1 98.44 129 ARG A N 1
ATOM 972 C CA . ARG A 1 129 ? -15.023 -10.039 3.176 1 98.44 129 ARG A CA 1
ATOM 973 C C . ARG A 1 129 ? -15.453 -10.461 4.574 1 98.44 129 ARG A C 1
ATOM 975 O O . ARG A 1 129 ? -15.953 -9.641 5.352 1 98.44 129 ARG A O 1
ATOM 982 N N . ARG A 1 130 ? -15.125 -11.68 4.961 1 97.81 130 ARG A N 1
ATOM 983 C CA . ARG A 1 130 ? -15.617 -12.195 6.23 1 97.81 130 ARG A CA 1
ATOM 984 C C . ARG A 1 130 ? -14.586 -12.008 7.34 1 97.81 130 ARG A C 1
ATOM 986 O O . ARG A 1 130 ? -14.906 -12.156 8.523 1 97.81 130 ARG A O 1
ATOM 993 N N . ASP A 1 131 ? -13.375 -11.703 6.996 1 98 131 ASP A N 1
ATOM 994 C CA . ASP A 1 131 ? -12.32 -11.508 7.984 1 98 131 ASP A CA 1
ATOM 995 C C . ASP A 1 131 ? -12.305 -10.062 8.492 1 98 131 ASP A C 1
ATOM 997 O O . ASP A 1 131 ? -11.547 -9.734 9.406 1 98 131 ASP A O 1
ATOM 1001 N N . LEU A 1 132 ? -13.078 -9.164 7.871 1 98.38 132 LEU A N 1
ATOM 1002 C CA . LEU A 1 132 ? -13.164 -7.758 8.266 1 98.38 132 LEU A CA 1
ATOM 1003 C C . LEU A 1 132 ? -14.438 -7.492 9.055 1 98.38 132 LEU A C 1
ATOM 1005 O O . LEU A 1 132 ? -15.516 -7.965 8.688 1 98.38 132 LEU A O 1
ATOM 1009 N N . LYS A 1 133 ? -14.289 -6.863 10.188 1 98.5 133 LYS A N 1
ATOM 1010 C CA . LYS A 1 133 ? -15.453 -6.422 10.953 1 98.5 133 LYS A CA 1
ATOM 1011 C C . LYS A 1 133 ? -15.93 -5.047 10.492 1 98.5 133 LYS A C 1
ATOM 1013 O O . LYS A 1 133 ? -15.328 -4.027 10.844 1 98.5 133 LYS A O 1
ATOM 1018 N N . VAL A 1 134 ? -17.016 -4.988 9.742 1 98.62 134 VAL A N 1
ATOM 1019 C CA . VAL A 1 134 ? -17.516 -3.766 9.125 1 98.62 134 VAL A CA 1
ATOM 1020 C C . VAL A 1 134 ? -18.922 -3.471 9.633 1 98.62 134 VAL A C 1
ATOM 1022 O O . VAL A 1 134 ? -19.781 -4.352 9.633 1 98.62 134 VAL A O 1
ATOM 1025 N N . ARG A 1 135 ? -19.141 -2.252 10.023 1 98 135 ARG A N 1
ATOM 1026 C CA . ARG A 1 135 ? -20.438 -1.863 10.539 1 98 135 ARG A CA 1
ATOM 1027 C C . ARG A 1 135 ? -20.906 -0.553 9.922 1 98 135 ARG A C 1
ATOM 1029 O O . ARG A 1 135 ? -20.188 0.441 9.93 1 98 135 ARG A O 1
ATOM 1036 N N . PRO A 1 136 ? -22.094 -0.566 9.445 1 97.69 136 PRO A N 1
ATOM 1037 C CA . PRO A 1 136 ? -22.672 0.705 8.992 1 97.69 136 PRO A CA 1
ATOM 1038 C C . PRO A 1 136 ? -23.156 1.574 10.156 1 97.69 136 PRO A C 1
ATOM 1040 O O . PRO A 1 136 ? -23.688 1.057 11.141 1 97.69 136 PRO A O 1
ATOM 1043 N N . VAL A 1 137 ? -22.906 2.84 10.047 1 96.62 137 VAL A N 1
ATOM 1044 C CA . VAL A 1 137 ? -23.344 3.811 11.047 1 96.62 137 VAL A CA 1
ATOM 1045 C C . VAL A 1 137 ? -24.016 4.996 10.352 1 96.62 137 VAL A C 1
ATOM 1047 O O . VAL A 1 137 ? -23.547 5.469 9.32 1 96.62 137 VAL A O 1
ATOM 1050 N N . PRO A 1 138 ? -25.094 5.441 10.883 1 95.25 138 PRO A N 1
ATOM 1051 C CA . PRO A 1 138 ? -25.719 6.633 10.297 1 95.25 138 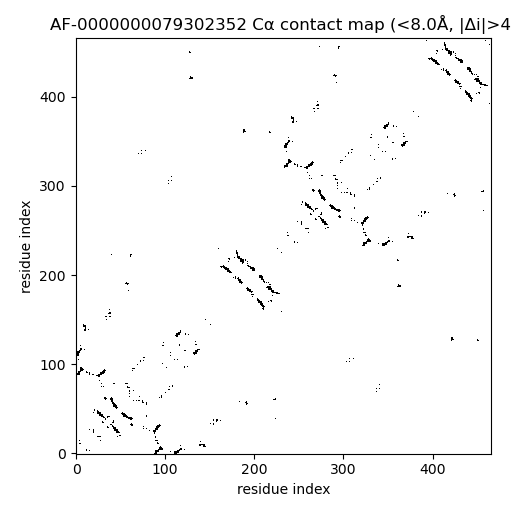PRO A CA 1
ATOM 1052 C C . PRO A 1 138 ? -24.828 7.871 10.406 1 95.25 138 PRO A C 1
ATOM 1054 O O . PRO A 1 138 ? -24.031 7.984 11.336 1 95.25 138 PRO A O 1
ATOM 1057 N N . PRO A 1 139 ? -25.016 8.688 9.367 1 95.12 139 PRO A N 1
ATOM 1058 C CA . PRO A 1 139 ? -24.297 9.953 9.5 1 95.12 139 PRO A CA 1
ATOM 1059 C C . PRO A 1 139 ? -24.672 10.719 10.773 1 95.12 139 PRO A C 1
ATOM 1061 O O . PRO A 1 139 ? -25.75 10.484 11.344 1 95.12 139 PRO A O 1
ATOM 1064 N N . LEU A 1 140 ? -23.812 11.508 11.164 1 93.44 140 LEU A N 1
ATOM 1065 C CA . LEU A 1 140 ? -24.094 12.312 12.352 1 93.44 140 LEU A CA 1
ATOM 1066 C C . LEU A 1 140 ? -24.859 13.578 11.969 1 93.44 140 LEU A C 1
ATOM 1068 O O . LEU A 1 140 ? -24.531 14.25 11 1 93.44 140 LEU A O 1
ATOM 1072 N N . PRO A 1 141 ? -25.875 13.867 12.703 1 87.19 141 PRO A N 1
ATOM 1073 C CA . PRO A 1 141 ? -26.719 15.031 12.398 1 87.19 141 PRO A CA 1
ATOM 1074 C C . PRO A 1 141 ? -25.938 16.344 12.406 1 87.19 141 PRO A C 1
ATOM 1076 O O . PRO A 1 141 ? -26.297 17.281 11.703 1 87.19 141 PRO A O 1
ATOM 1079 N N . GLU A 1 142 ? -24.938 16.406 13.109 1 85.06 142 GLU A N 1
ATOM 1080 C CA . GLU A 1 142 ? -24.156 17.641 13.266 1 85.06 142 GLU A CA 1
ATOM 1081 C C . GLU A 1 142 ? -23.234 17.859 12.07 1 85.06 142 GLU A C 1
ATOM 1083 O O . GLU A 1 142 ? -22.625 18.922 11.945 1 85.06 142 GLU A O 1
ATOM 1088 N N . ALA A 1 143 ? -23.281 16.891 11.164 1 80.25 143 ALA A N 1
ATOM 1089 C CA . ALA A 1 143 ? -22.391 17.031 10.023 1 80.25 143 ALA A CA 1
ATOM 1090 C C . ALA A 1 143 ? -22.812 18.172 9.117 1 80.25 143 ALA A C 1
ATOM 1092 O O . ALA A 1 143 ? -23.984 18.266 8.734 1 80.25 143 ALA A O 1
ATOM 1093 N N . ARG A 1 144 ? -21.984 19.125 9.016 1 80.19 144 ARG A N 1
ATOM 1094 C CA . ARG A 1 144 ? -22.281 20.297 8.195 1 80.19 144 ARG A CA 1
ATOM 1095 C C . ARG A 1 144 ? -21.531 20.25 6.879 1 80.19 144 ARG A C 1
ATOM 1097 O O . ARG A 1 144 ? -20.344 19.922 6.855 1 80.19 144 ARG A O 1
ATOM 1104 N N . ARG A 1 145 ? -22.141 20.625 5.844 1 83.56 145 ARG A N 1
ATOM 1105 C CA . ARG A 1 145 ? -21.531 20.719 4.523 1 83.56 145 ARG A CA 1
ATOM 1106 C C . ARG A 1 145 ? -20.656 21.969 4.418 1 83.56 145 ARG A C 1
ATOM 1108 O O . ARG A 1 145 ? -21.078 23.062 4.797 1 83.56 145 ARG A O 1
ATOM 1115 N N . LYS A 1 146 ? -19.438 21.688 4.098 1 88.25 146 LYS A N 1
ATOM 1116 C CA . LYS A 1 146 ? -18.547 22.812 3.855 1 88.25 146 LYS A CA 1
ATOM 1117 C C . LYS A 1 146 ? -18.484 23.156 2.373 1 88.25 146 LYS A C 1
ATOM 1119 O O . LYS A 1 146 ? -18.469 22.266 1.52 1 88.25 146 LYS A O 1
ATOM 1124 N N . SER A 1 147 ? -18.5 24.469 2.078 1 91.25 147 SER A N 1
ATOM 1125 C CA . SER A 1 147 ? -18.406 24.922 0.689 1 91.25 147 SER A CA 1
ATOM 1126 C C . SER A 1 147 ? -17 24.75 0.148 1 91.25 147 SER A C 1
ATOM 1128 O O . SER A 1 147 ? -16.031 24.719 0.916 1 91.25 147 SER A O 1
ATOM 1130 N N . PRO A 1 148 ? -17 24.656 -1.186 1 90.06 148 PRO A N 1
ATOM 1131 C CA . PRO A 1 148 ? -15.664 24.594 -1.788 1 90.06 148 PRO A CA 1
ATOM 1132 C C . PRO A 1 148 ? -14.797 25.797 -1.42 1 90.06 148 PRO A C 1
ATOM 1134 O O . PRO A 1 148 ? -13.594 25.641 -1.203 1 90.06 148 PRO A O 1
ATOM 1137 N N . ARG A 1 149 ? -15.406 26.953 -1.396 1 92.69 149 ARG A N 1
ATOM 1138 C CA . ARG A 1 149 ? -14.672 28.156 -1.024 1 92.69 149 ARG A CA 1
ATOM 1139 C C . ARG A 1 149 ? -14.156 28.062 0.406 1 92.69 149 ARG A C 1
ATOM 1141 O O . ARG A 1 149 ? -13 28.406 0.678 1 92.69 149 ARG A O 1
ATOM 1148 N N . ALA A 1 150 ? -14.945 27.641 1.291 1 92.75 150 ALA A N 1
ATOM 1149 C CA . ALA A 1 150 ? -14.547 27.484 2.689 1 92.75 150 ALA A CA 1
ATOM 1150 C C . ALA A 1 150 ? -13.422 26.469 2.83 1 92.75 150 ALA A C 1
ATOM 1152 O O . ALA A 1 150 ? -12.484 26.672 3.607 1 92.75 150 ALA A O 1
ATOM 1153 N N . ARG A 1 151 ? -13.516 25.406 2.088 1 92.56 151 ARG A N 1
ATOM 1154 C CA . ARG A 1 151 ? -12.484 24.375 2.102 1 92.56 151 ARG A CA 1
ATOM 1155 C C . ARG A 1 151 ? -11.148 24.938 1.623 1 92.56 151 ARG A C 1
ATOM 1157 O O . ARG A 1 151 ? -10.109 24.672 2.234 1 92.56 151 ARG A O 1
ATOM 1164 N N . ARG A 1 152 ? -11.219 25.656 0.618 1 91.88 152 ARG A N 1
ATOM 1165 C CA . ARG A 1 152 ? -10.016 26.266 0.077 1 91.88 152 ARG A CA 1
ATOM 1166 C C . ARG A 1 152 ? -9.398 27.25 1.071 1 91.88 152 ARG A C 1
ATOM 1168 O O . ARG A 1 152 ? -8.188 27.266 1.264 1 91.88 152 ARG A O 1
ATOM 1175 N N . GLN A 1 153 ? -10.227 28.047 1.65 1 93.19 153 GLN A N 1
ATOM 1176 C CA . GLN A 1 153 ? -9.781 29.031 2.629 1 93.19 153 GLN A CA 1
ATOM 1177 C C . GLN A 1 153 ? -9.148 28.344 3.842 1 93.19 153 GLN A C 1
ATOM 1179 O O . GLN A 1 153 ? -8.109 28.797 4.34 1 93.19 153 GLN A O 1
ATOM 1184 N N . ASN A 1 154 ? -9.758 27.297 4.301 1 93.12 154 ASN A N 1
ATOM 1185 C CA . ASN A 1 154 ? -9.219 26.547 5.43 1 93.12 154 ASN A CA 1
ATOM 1186 C C . ASN A 1 154 ? -7.832 26 5.125 1 93.12 154 ASN A C 1
ATOM 1188 O O . ASN A 1 154 ? -6.922 26.094 5.953 1 93.12 154 ASN A O 1
ATOM 1192 N N . ARG A 1 155 ? -7.699 25.469 3.939 1 94.06 155 ARG A N 1
ATOM 1193 C CA . ARG A 1 155 ? -6.406 24.938 3.529 1 94.06 155 ARG A CA 1
ATOM 1194 C C . ARG A 1 155 ? -5.34 26.016 3.5 1 94.06 155 ARG A C 1
ATOM 1196 O O . ARG A 1 155 ? -4.223 25.812 3.979 1 94.06 155 ARG A O 1
ATOM 1203 N N . LEU A 1 156 ? -5.738 27.141 2.969 1 91.94 156 LEU A N 1
ATOM 1204 C CA . LEU A 1 156 ? -4.812 28.266 2.889 1 91.94 156 LEU A CA 1
ATOM 1205 C C . LEU A 1 156 ? -4.406 28.734 4.281 1 91.94 156 LEU A C 1
ATOM 1207 O O . LEU A 1 156 ? -3.223 28.969 4.539 1 91.94 156 LEU A O 1
ATOM 1211 N N . GLU A 1 157 ? -5.34 28.812 5.094 1 94.25 157 GLU A N 1
ATOM 1212 C CA . GLU A 1 157 ? -5.074 29.266 6.461 1 94.25 157 GLU A CA 1
ATOM 1213 C C . GLU A 1 157 ? -4.117 28.312 7.172 1 94.25 157 GLU A C 1
ATOM 1215 O O . GLU A 1 157 ? -3.209 28.75 7.879 1 94.25 157 GLU A O 1
ATOM 1220 N N . ARG A 1 158 ? -4.293 27.078 7.004 1 95 158 ARG A N 1
ATOM 1221 C CA . ARG A 1 158 ? -3.424 26.078 7.621 1 95 158 ARG A CA 1
ATOM 1222 C C . ARG A 1 158 ? -2.008 26.156 7.062 1 95 158 ARG A C 1
ATOM 1224 O O . ARG A 1 158 ? -1.033 26.031 7.805 1 95 158 ARG A O 1
ATOM 1231 N N . LEU A 1 159 ? -1.914 26.359 5.785 1 94.12 159 LEU A N 1
ATOM 1232 C CA . LEU A 1 159 ? -0.604 26.484 5.156 1 94.12 159 LEU A CA 1
ATOM 1233 C C . LEU A 1 159 ? 0.105 27.75 5.645 1 94.12 159 LEU A C 1
ATOM 1235 O O . LEU A 1 159 ? 1.301 27.719 5.945 1 94.12 159 LEU A O 1
ATOM 1239 N N . LEU A 1 160 ? -0.687 28.844 5.711 1 93.12 160 LEU A N 1
ATOM 1240 C CA . LEU A 1 160 ? -0.11 30.094 6.195 1 93.12 160 LEU A CA 1
ATOM 1241 C C . LEU A 1 160 ? 0.382 29.953 7.633 1 93.12 160 LEU A C 1
ATOM 1243 O O . L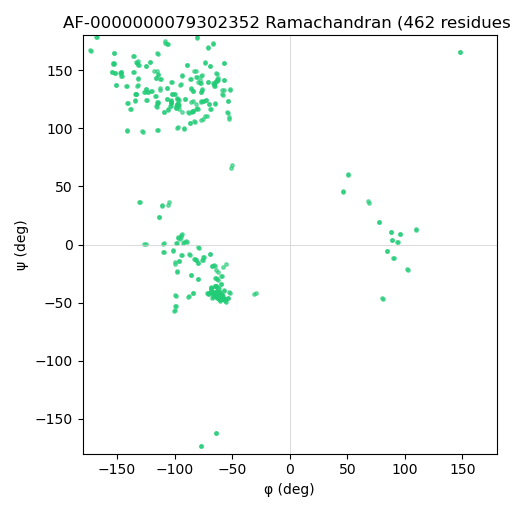EU A 1 160 ? 1.476 30.406 7.969 1 93.12 160 LEU A O 1
ATOM 1247 N N . ALA A 1 161 ? -0.412 29.297 8.422 1 95.06 161 ALA A N 1
ATOM 1248 C CA . ALA A 1 161 ? -0.016 29.047 9.805 1 95.06 161 ALA A CA 1
ATOM 1249 C C . ALA A 1 161 ? 1.252 28.203 9.867 1 95.06 161 ALA A C 1
ATOM 1251 O O . ALA A 1 161 ? 2.117 28.422 10.719 1 95.06 161 ALA A O 1
ATOM 1252 N N . HIS A 1 162 ? 1.392 27.266 9 1 95.81 162 HIS A N 1
ATOM 1253 C CA . HIS A 1 162 ? 2.551 26.375 8.93 1 95.81 162 HIS A CA 1
ATOM 1254 C C . HIS A 1 162 ? 3.822 27.156 8.625 1 95.81 162 HIS A C 1
ATOM 1256 O O . HIS A 1 162 ? 4.898 26.828 9.125 1 95.81 162 HIS A O 1
ATOM 1262 N N . PHE A 1 163 ? 3.723 28.297 7.887 1 95.06 163 PHE A N 1
ATOM 1263 C CA . PHE A 1 163 ? 4.887 29.031 7.426 1 95.06 163 PHE A CA 1
ATOM 1264 C C . PHE A 1 163 ? 5.18 30.219 8.352 1 95.06 163 PHE A C 1
ATOM 1266 O O . PHE A 1 163 ? 6.094 31 8.102 1 95.06 163 PHE A O 1
ATOM 1273 N N . ARG A 1 164 ? 4.426 30.406 9.383 1 93.75 164 ARG A N 1
ATOM 1274 C CA . ARG A 1 164 ? 4.516 31.562 10.258 1 93.75 164 ARG A CA 1
ATOM 1275 C C . ARG A 1 164 ? 5.945 31.781 10.742 1 93.75 164 ARG A C 1
ATOM 1277 O O . ARG A 1 164 ? 6.434 32.906 10.781 1 93.75 164 ARG A O 1
ATOM 1284 N N . GLU A 1 165 ? 6.715 30.75 11.125 1 92.5 165 GLU A N 1
ATOM 1285 C CA . GLU A 1 165 ? 8.078 30.906 11.625 1 92.5 165 GLU A CA 1
ATOM 1286 C C . GLU A 1 165 ? 9.094 30.344 10.633 1 92.5 165 GLU A C 1
ATOM 1288 O O . GLU A 1 165 ? 10.133 29.812 11.039 1 92.5 165 GLU A O 1
ATOM 1293 N N . ALA A 1 166 ? 8.68 30.531 9.438 1 96.38 166 ALA A N 1
ATOM 1294 C CA . ALA A 1 166 ? 9.555 29.969 8.406 1 96.38 166 ALA A CA 1
ATOM 1295 C C . ALA A 1 166 ? 10.781 30.859 8.195 1 96.38 166 ALA A C 1
ATOM 1297 O O . ALA A 1 166 ? 10.703 32.062 8.359 1 96.38 166 ALA A O 1
ATOM 1298 N N . ARG A 1 167 ? 11.906 30.281 7.906 1 97.25 167 ARG A N 1
ATOM 1299 C CA . ARG A 1 167 ? 13.164 30.953 7.598 1 97.25 167 ARG A CA 1
ATOM 1300 C C . ARG A 1 167 ? 13.805 30.359 6.344 1 97.25 167 ARG A C 1
ATOM 1302 O O . ARG A 1 167 ? 13.523 29.219 5.98 1 97.25 167 ARG A O 1
ATOM 1309 N N . PRO A 1 168 ? 14.625 31.141 5.711 1 97.19 168 PRO A N 1
ATOM 1310 C CA . PRO A 1 168 ? 15.289 30.609 4.516 1 97.19 168 PRO A CA 1
ATOM 1311 C C . PRO A 1 168 ? 16.344 29.562 4.84 1 97.19 168 PRO A C 1
ATOM 1313 O O . PRO A 1 168 ? 17.062 29.688 5.836 1 97.19 168 PRO A O 1
ATOM 1316 N N . ARG A 1 169 ? 16.422 28.547 4.09 1 97.38 169 ARG A N 1
ATOM 1317 C CA . ARG A 1 169 ? 17.406 27.469 4.191 1 97.38 169 ARG A CA 1
ATOM 1318 C C . ARG A 1 169 ? 17.844 27 2.809 1 97.38 169 ARG A C 1
ATOM 1320 O O . ARG A 1 169 ? 17.016 26.844 1.906 1 97.38 169 ARG A O 1
ATOM 1327 N N . VAL A 1 170 ? 19.125 26.797 2.645 1 97.31 170 VAL A N 1
ATOM 1328 C CA . VAL A 1 170 ? 19.641 26.25 1.391 1 97.31 170 VAL A CA 1
ATOM 1329 C C . VAL A 1 170 ? 19.547 24.734 1.412 1 97.31 170 VAL A C 1
ATOM 1331 O O . VAL A 1 170 ? 20.047 24.094 2.336 1 97.31 170 VAL A O 1
ATOM 1334 N N . LEU A 1 171 ? 18.891 24.203 0.454 1 96.94 171 LEU A N 1
ATOM 1335 C CA . LEU A 1 171 ? 18.719 22.75 0.353 1 96.94 171 LEU A CA 1
ATOM 1336 C C . LEU A 1 171 ? 19 22.266 -1.064 1 96.94 171 LEU A C 1
ATOM 1338 O O . LEU A 1 171 ? 18.922 23.047 -2.018 1 96.94 171 LEU A O 1
ATOM 1342 N N . PRO A 1 172 ? 19.328 21.016 -1.158 1 94.06 172 PRO A N 1
ATOM 1343 C CA . PRO A 1 172 ? 19.562 20.469 -2.496 1 94.06 172 PRO A CA 1
ATOM 1344 C C . PRO A 1 172 ? 18.312 20.484 -3.373 1 94.06 172 PRO A C 1
ATOM 1346 O O . PRO A 1 172 ? 17.219 20.25 -2.879 1 94.06 172 PRO A O 1
ATOM 1349 N N . LEU A 1 173 ? 18.516 20.797 -4.621 1 91.12 173 LEU A N 1
ATOM 1350 C CA . LEU A 1 173 ? 17.453 20.797 -5.629 1 91.12 173 LEU A CA 1
ATOM 1351 C C . LEU A 1 173 ? 17.875 19.984 -6.848 1 91.12 173 LEU A C 1
ATOM 1353 O O . LEU A 1 173 ? 18.547 20.5 -7.75 1 91.12 173 LEU A O 1
ATOM 1357 N N . SER A 1 174 ? 17.438 18.766 -6.875 1 82.94 174 SER A N 1
ATOM 1358 C CA . SER A 1 174 ? 17.938 17.828 -7.871 1 82.94 174 SER A CA 1
ATOM 1359 C C . SER A 1 174 ? 17.062 17.812 -9.117 1 82.94 174 SER A C 1
ATOM 1361 O O . SER A 1 174 ? 17.266 17 -10.023 1 82.94 174 SER A O 1
ATOM 1363 N N . PHE A 1 175 ? 16 18.625 -9.188 1 82.75 175 PHE A N 1
ATOM 1364 C CA . PHE A 1 175 ? 15.102 18.672 -10.328 1 82.75 175 PHE A CA 1
ATOM 1365 C C . PHE A 1 175 ? 14.789 20.109 -10.719 1 82.75 175 PHE A C 1
ATOM 1367 O O . PHE A 1 175 ? 15.07 21.047 -9.961 1 82.75 175 PHE A O 1
ATOM 1374 N N . PRO A 1 176 ? 14.297 20.203 -11.938 1 83 176 PRO A N 1
ATOM 1375 C CA . PRO A 1 176 ? 13.93 21.562 -12.375 1 83 176 PRO A CA 1
ATOM 1376 C C . PRO A 1 176 ? 12.891 22.203 -11.461 1 83 176 PRO A C 1
ATOM 1378 O O . PRO A 1 176 ? 11.883 21.578 -11.125 1 83 176 PRO A O 1
ATOM 1381 N N . PRO A 1 177 ? 13.195 23.359 -11.055 1 82 177 PRO A N 1
ATOM 1382 C CA . PRO A 1 177 ? 12.32 24.031 -10.094 1 82 177 PRO A CA 1
ATOM 1383 C C . PRO A 1 177 ? 10.953 24.359 -10.68 1 82 177 PRO A C 1
ATOM 1385 O O . PRO A 1 177 ? 10.836 24.609 -11.883 1 82 177 PRO A O 1
ATOM 1388 N N . GLU A 1 178 ? 9.953 24.156 -9.93 1 81.19 178 GLU A N 1
ATOM 1389 C CA . GLU A 1 178 ? 8.602 24.641 -10.188 1 81.19 178 GLU A CA 1
ATOM 1390 C C . GLU A 1 178 ? 8.172 25.656 -9.133 1 81.19 178 GLU A C 1
ATOM 1392 O O . GLU A 1 178 ? 7.656 25.281 -8.07 1 81.19 178 GLU A O 1
ATOM 1397 N N . PRO A 1 179 ? 8.289 26.875 -9.469 1 73.62 179 PRO A N 1
ATOM 1398 C CA . PRO A 1 179 ? 8.133 27.922 -8.461 1 73.62 179 PRO A CA 1
ATOM 1399 C C . PRO A 1 179 ? 6.711 28 -7.902 1 73.62 179 PRO A C 1
ATOM 1401 O O . PRO A 1 179 ? 6.496 28.531 -6.812 1 73.62 179 PRO A O 1
ATOM 1404 N N . GLU A 1 180 ? 5.738 27.453 -8.547 1 81.19 180 GLU A N 1
ATOM 1405 C CA . GLU A 1 180 ? 4.363 27.609 -8.086 1 81.19 180 GLU A CA 1
ATOM 1406 C C . GLU A 1 180 ? 3.949 26.422 -7.207 1 81.19 180 GLU A C 1
ATOM 1408 O O . GLU A 1 180 ? 2.828 26.391 -6.695 1 81.19 180 GLU A O 1
ATOM 1413 N N . ARG A 1 181 ? 4.969 25.609 -6.914 1 87.12 181 ARG A N 1
ATOM 1414 C CA . ARG A 1 181 ? 4.625 24.406 -6.141 1 87.12 181 ARG A CA 1
ATOM 1415 C C . ARG A 1 181 ? 5.293 24.438 -4.77 1 87.12 181 ARG A C 1
ATOM 1417 O O . ARG A 1 181 ? 6.359 25.031 -4.605 1 87.12 181 ARG A O 1
ATOM 1424 N N . LEU A 1 182 ? 4.617 23.828 -3.824 1 93.56 182 LEU A N 1
ATOM 1425 C CA . LEU A 1 182 ? 5.254 23.547 -2.543 1 93.56 182 LEU A CA 1
ATOM 1426 C C . LEU A 1 182 ? 6.117 22.297 -2.627 1 93.56 182 LEU A C 1
ATOM 1428 O O . LEU A 1 182 ? 5.805 21.359 -3.377 1 93.56 182 LEU A O 1
ATOM 1432 N N . TYR A 1 183 ? 7.176 22.375 -1.917 1 95.75 183 TYR A N 1
ATOM 1433 C CA . TYR A 1 183 ? 8.039 21.203 -1.82 1 95.75 183 TYR A CA 1
ATOM 1434 C C . TYR A 1 183 ? 7.922 20.547 -0.449 1 95.75 183 TYR A C 1
ATOM 1436 O O . TYR A 1 183 ? 7.824 21.25 0.568 1 95.75 183 TYR A O 1
ATOM 1444 N N . GLY A 1 184 ? 7.797 19.234 -0.452 1 97 184 GLY A N 1
ATOM 1445 C CA . GLY A 1 184 ? 7.898 18.5 0.801 1 97 184 GLY A CA 1
ATOM 1446 C C . GLY A 1 184 ? 9.328 18.203 1.2 1 97 184 GLY A C 1
ATOM 1447 O O . GLY A 1 184 ? 10.141 17.797 0.364 1 97 184 GLY A O 1
ATOM 1448 N N . LEU A 1 185 ? 9.641 18.484 2.43 1 98.31 185 LEU A N 1
ATOM 1449 C CA . LEU A 1 185 ? 10.961 18.172 2.975 1 98.31 185 LEU A CA 1
ATOM 1450 C C . LEU A 1 185 ? 10.906 16.938 3.863 1 98.31 185 LEU A C 1
ATOM 1452 O O . LEU A 1 185 ? 10.148 16.891 4.832 1 98.31 185 LEU A O 1
ATOM 1456 N N . LEU A 1 186 ? 11.703 15.922 3.518 1 98.69 186 LEU A N 1
ATOM 1457 C CA . LEU A 1 186 ? 11.633 14.641 4.207 1 98.69 186 LEU A CA 1
ATOM 1458 C C . LEU A 1 186 ? 12.898 14.383 5.016 1 98.69 186 LEU A C 1
ATOM 1460 O O . LEU A 1 186 ? 14 14.742 4.582 1 98.69 186 LEU A O 1
ATOM 1464 N N . ASP A 1 187 ? 12.734 13.781 6.188 1 98.75 187 ASP A N 1
ATOM 1465 C CA . ASP A 1 187 ? 13.891 13.398 6.996 1 98.75 187 ASP A CA 1
ATOM 1466 C C . ASP A 1 187 ? 14.5 12.094 6.488 1 98.75 187 ASP A C 1
ATOM 1468 O O . ASP A 1 187 ? 14.031 11.523 5.508 1 98.75 187 ASP A O 1
ATOM 1472 N N . PRO A 1 188 ? 15.562 11.617 7.066 1 98.44 188 PRO A N 1
ATOM 1473 C CA . PRO A 1 188 ? 16.297 10.469 6.527 1 98.44 188 PRO A CA 1
ATOM 1474 C C . PRO A 1 188 ? 15.516 9.164 6.652 1 98.44 188 PRO A C 1
ATOM 1476 O O . PRO A 1 188 ? 15.922 8.141 6.098 1 98.44 188 PRO A O 1
ATOM 1479 N N . GLU A 1 189 ? 14.383 9.172 7.348 1 98.56 189 GLU A N 1
ATOM 1480 C CA . GLU A 1 189 ? 13.531 7.988 7.449 1 98.56 189 GLU A CA 1
ATOM 1481 C C . GLU A 1 189 ? 12.336 8.094 6.512 1 98.56 189 GLU A C 1
ATOM 1483 O O . GLU A 1 189 ? 11.531 7.16 6.414 1 98.56 189 GLU A O 1
ATOM 1488 N N . GLY A 1 190 ? 12.188 9.195 5.875 1 98.44 190 GLY A N 1
ATOM 1489 C CA . GLY A 1 190 ? 11.141 9.359 4.875 1 98.44 190 GLY A CA 1
ATOM 1490 C C . GLY A 1 190 ? 9.891 10.016 5.426 1 98.44 190 GLY A C 1
ATOM 1491 O O . GLY A 1 190 ? 8.844 10.023 4.762 1 98.44 190 GLY A O 1
ATOM 1492 N N . PHE A 1 191 ? 9.953 10.492 6.605 1 98.88 191 PHE A N 1
ATOM 1493 C CA . PHE A 1 191 ? 8.805 11.188 7.168 1 98.88 191 PHE A CA 1
ATOM 1494 C C . PHE A 1 191 ? 8.852 12.672 6.832 1 98.88 191 PHE A C 1
ATOM 1496 O O . PHE A 1 191 ? 9.93 13.227 6.594 1 98.88 191 PHE A O 1
ATOM 1503 N N . PHE A 1 192 ? 7.746 13.266 6.809 1 98.81 192 PHE A N 1
ATOM 1504 C CA . PHE A 1 192 ? 7.586 14.672 6.438 1 98.81 192 PHE A CA 1
ATOM 1505 C C . PHE A 1 192 ? 8.008 15.586 7.582 1 98.81 192 PHE A C 1
ATOM 1507 O O . PHE A 1 192 ? 7.551 15.422 8.719 1 98.81 192 PHE A O 1
ATOM 1514 N N . LEU A 1 193 ? 8.812 16.547 7.266 1 98.56 193 LEU A N 1
ATOM 1515 C CA . LEU A 1 193 ? 9.258 17.531 8.234 1 98.56 193 LEU A CA 1
ATOM 1516 C C . LEU A 1 193 ? 8.445 18.812 8.102 1 98.56 193 LEU A C 1
ATOM 1518 O O . LEU A 1 193 ? 7.902 19.312 9.094 1 98.56 193 LEU A O 1
ATOM 1522 N N . ALA A 1 194 ? 8.414 19.297 6.898 1 98.31 194 ALA A N 1
ATOM 1523 C CA . ALA A 1 194 ? 7.738 20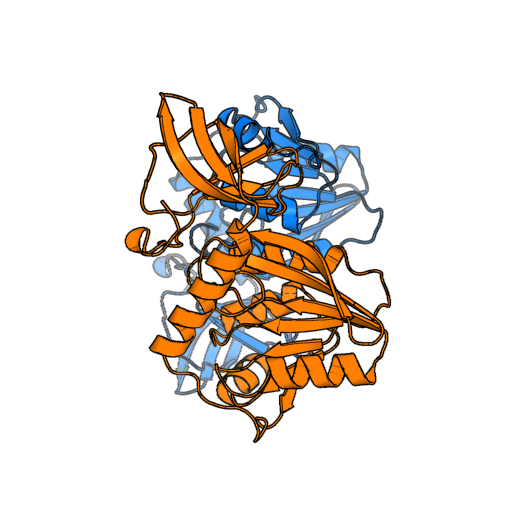.562 6.625 1 98.31 194 ALA A CA 1
ATOM 1524 C C . ALA A 1 194 ? 7.684 20.844 5.125 1 98.31 194 ALA A C 1
ATOM 1526 O O . ALA A 1 194 ? 8.32 20.141 4.336 1 98.31 194 ALA A O 1
ATOM 1527 N N . TYR A 1 195 ? 6.863 21.797 4.824 1 97.12 195 TYR A N 1
ATOM 1528 C CA . TYR A 1 195 ? 6.883 22.328 3.463 1 97.12 195 TYR A CA 1
ATOM 1529 C C . TYR A 1 195 ? 7.996 23.344 3.285 1 97.12 195 TYR A C 1
ATOM 1531 O O . TYR A 1 195 ? 8.422 23.984 4.25 1 97.12 195 TYR A O 1
ATOM 1539 N N . GLY A 1 196 ? 8.5 23.391 2.057 1 95.62 196 GLY A N 1
ATOM 1540 C CA . GLY A 1 196 ? 9.406 24.453 1.624 1 95.62 196 GLY A CA 1
ATOM 1541 C C . GLY A 1 196 ? 8.898 25.203 0.405 1 95.62 196 GLY A C 1
ATOM 1542 O O . GLY A 1 196 ? 8.438 24.578 -0.56 1 95.62 196 GLY A O 1
ATOM 1543 N N . ARG A 1 197 ? 8.922 26.469 0.516 1 93.75 197 ARG A N 1
ATOM 1544 C CA . ARG A 1 197 ? 8.648 27.312 -0.637 1 93.75 197 ARG A CA 1
ATOM 1545 C C . ARG A 1 197 ? 9.938 27.797 -1.284 1 93.75 197 ARG A C 1
ATOM 1547 O O . ARG A 1 197 ? 10.789 28.391 -0.619 1 93.75 197 ARG A O 1
ATOM 1554 N N . LEU A 1 198 ? 10.031 27.547 -2.547 1 93.31 198 LEU A N 1
ATOM 1555 C CA . LEU A 1 198 ? 11.25 27.922 -3.246 1 93.31 198 LEU A CA 1
ATOM 1556 C C . LEU A 1 198 ? 11.297 29.422 -3.49 1 93.31 198 LEU A C 1
ATOM 1558 O O . LEU A 1 198 ? 10.391 29.984 -4.098 1 93.31 198 LEU A O 1
ATOM 1562 N N . LEU A 1 199 ? 12.328 30.078 -3.021 1 92.38 199 LEU A N 1
ATOM 1563 C CA . LEU A 1 199 ? 12.508 31.531 -3.164 1 92.38 199 LEU A CA 1
ATOM 1564 C C . LEU A 1 199 ? 13.438 31.844 -4.324 1 92.38 199 LEU A C 1
ATOM 1566 O O . LEU A 1 199 ? 13.211 32.812 -5.062 1 92.38 199 LEU A O 1
ATOM 1570 N N . ALA A 1 200 ? 14.523 31.125 -4.418 1 93.31 200 ALA A N 1
ATOM 1571 C CA . ALA A 1 200 ? 15.555 31.266 -5.449 1 93.31 200 ALA A CA 1
ATOM 1572 C C . ALA A 1 200 ? 16.281 29.953 -5.68 1 93.31 200 ALA A C 1
ATOM 1574 O O . ALA A 1 200 ? 16.156 29.016 -4.887 1 93.31 200 ALA A O 1
ATOM 1575 N N . HIS A 1 201 ? 16.844 29.844 -6.879 1 92.81 201 HIS A N 1
ATOM 1576 C CA . HIS A 1 201 ? 17.547 28.578 -7.125 1 92.81 201 HIS A CA 1
ATOM 1577 C C . HIS A 1 201 ? 18.75 28.797 -8.023 1 92.81 201 HIS A C 1
ATOM 1579 O O . HIS A 1 201 ? 18.797 29.75 -8.797 1 92.81 201 HIS A O 1
ATOM 1585 N N . THR A 1 202 ? 19.766 28.062 -7.766 1 91.94 202 THR A N 1
ATOM 1586 C CA . THR A 1 202 ? 20.891 27.812 -8.656 1 91.94 202 THR A CA 1
ATOM 1587 C C . THR A 1 202 ? 20.938 26.344 -9.078 1 91.94 202 THR A C 1
ATOM 1589 O O . THR A 1 202 ? 20.172 25.531 -8.562 1 91.94 202 THR A O 1
ATOM 1592 N N . PRO A 1 203 ? 21.656 26.078 -10.062 1 88.31 203 PRO A N 1
ATOM 1593 C CA . PRO A 1 203 ? 21.766 24.656 -10.391 1 88.31 203 PRO A CA 1
ATOM 1594 C C . PRO A 1 203 ? 22.219 23.812 -9.195 1 88.31 203 PRO A C 1
ATOM 1596 O O . PRO A 1 203 ? 23.25 24.094 -8.578 1 88.31 203 PRO A O 1
ATOM 1599 N N . GLY A 1 204 ? 21.406 22.969 -8.695 1 91.44 204 GLY A N 1
ATOM 1600 C CA . GLY A 1 204 ? 21.766 22 -7.672 1 91.44 204 GLY A CA 1
ATOM 1601 C C . GLY A 1 204 ? 21.281 22.406 -6.285 1 91.44 204 GLY A C 1
ATOM 1602 O O . GLY A 1 204 ? 21.297 21.578 -5.363 1 91.44 204 GLY A O 1
ATOM 1603 N N . GLU A 1 205 ? 21.062 23.734 -6.191 1 95.25 205 GLU A N 1
ATOM 1604 C CA . GLU A 1 205 ? 20.641 24.188 -4.867 1 95.25 205 GLU A CA 1
ATOM 1605 C C . GLU A 1 205 ? 19.469 25.172 -4.961 1 95.25 205 GLU A C 1
ATOM 1607 O O . GLU A 1 205 ? 19.344 25.891 -5.949 1 95.25 205 GLU A O 1
ATOM 1612 N N . GLY A 1 206 ? 18.672 25.109 -3.957 1 95 206 GLY A N 1
ATOM 1613 C CA . GLY A 1 206 ? 17.594 26.062 -3.828 1 95 206 GLY A CA 1
ATOM 1614 C C . GLY A 1 206 ? 17.5 26.688 -2.449 1 95 206 GLY A C 1
ATOM 1615 O O . GLY A 1 206 ? 17.812 26.047 -1.447 1 95 206 GLY A O 1
ATOM 1616 N N . LEU A 1 207 ? 17.156 27.969 -2.467 1 96.12 207 LEU A N 1
ATOM 1617 C CA . LEU A 1 207 ? 16.797 28.656 -1.226 1 96.12 207 LEU A CA 1
ATOM 1618 C C . LEU A 1 207 ? 15.32 28.5 -0.913 1 96.12 207 LEU A C 1
ATOM 1620 O O . LEU A 1 207 ? 14.461 29.016 -1.634 1 96.12 207 LEU A O 1
ATOM 1624 N N . PHE A 1 208 ? 15.078 27.766 0.201 1 95.56 208 PHE A N 1
ATOM 1625 C CA . PHE A 1 208 ? 13.695 27.453 0.552 1 95.56 208 PHE A CA 1
ATOM 1626 C C . PHE A 1 208 ? 13.289 28.172 1.831 1 95.56 208 PHE A C 1
ATOM 1628 O O . PHE A 1 208 ? 14.055 28.234 2.793 1 95.56 208 PHE A O 1
ATOM 1635 N N . LEU A 1 209 ? 12.117 28.781 1.766 1 96 209 LEU A N 1
ATOM 1636 C CA . LEU A 1 209 ? 11.477 29.219 3 1 96 209 LEU A CA 1
ATOM 1637 C C . LEU A 1 209 ? 10.781 28.062 3.701 1 96 209 LEU A C 1
ATOM 1639 O O . LEU A 1 209 ? 9.891 27.422 3.131 1 96 209 LEU A O 1
ATOM 1643 N N . THR A 1 210 ? 11.195 27.703 4.875 1 97.38 210 THR A N 1
ATOM 1644 C CA . THR A 1 210 ? 10.633 26.547 5.566 1 97.38 210 THR A CA 1
ATOM 1645 C C . THR A 1 210 ? 10.742 26.719 7.078 1 97.38 210 THR A C 1
ATOM 1647 O O . THR A 1 210 ? 11.664 27.359 7.574 1 97.38 210 THR A O 1
ATOM 1650 N N . PRO A 1 211 ? 9.781 26.188 7.785 1 97.56 211 PRO A N 1
ATOM 1651 C CA . PRO A 1 211 ? 9.828 26.328 9.242 1 97.56 211 PRO A CA 1
ATOM 1652 C C . PRO A 1 211 ? 10.727 25.281 9.898 1 97.56 211 PRO A C 1
ATOM 1654 O O . PRO A 1 211 ? 11.031 25.391 11.094 1 97.56 211 PRO A O 1
ATOM 1657 N N . THR A 1 212 ? 11.164 24.219 9.203 1 96.94 212 THR A N 1
ATOM 1658 C CA . THR A 1 212 ? 11.898 23.141 9.852 1 96.94 212 THR A CA 1
ATOM 1659 C C . THR A 1 212 ? 13.383 23.469 9.93 1 96.94 212 THR A C 1
ATOM 1661 O O . THR A 1 212 ? 13.945 24.078 9.008 1 96.94 212 THR A O 1
ATOM 1664 N N . GLN A 1 213 ? 13.953 23.062 11.07 1 95.69 213 GLN A N 1
ATOM 1665 C CA . GLN A 1 213 ? 15.398 23.125 11.242 1 95.69 213 GLN A CA 1
ATOM 1666 C C . GLN A 1 213 ? 16.031 21.734 11.25 1 95.69 213 GLN A C 1
ATOM 1668 O O . GLN A 1 213 ? 17.25 21.609 11.414 1 95.69 213 GLN A O 1
ATOM 1673 N N . GLY A 1 214 ? 15.148 20.734 11.078 1 95.69 214 GLY A N 1
ATOM 1674 C CA . GLY A 1 214 ? 15.625 19.359 11.109 1 95.69 214 GLY A CA 1
ATOM 1675 C C . GLY A 1 214 ? 16.453 18.984 9.898 1 95.69 214 GLY A C 1
ATOM 1676 O O . GLY A 1 214 ? 16.516 19.75 8.93 1 95.69 214 GLY A O 1
ATOM 1677 N N . GLU A 1 215 ? 17.062 17.859 9.984 1 97.69 215 GLU A N 1
ATOM 1678 C CA . GLU A 1 215 ? 17.859 17.359 8.859 1 97.69 215 GLU A CA 1
ATOM 1679 C C . GLU A 1 215 ? 16.969 16.938 7.703 1 97.69 215 GLU A C 1
ATOM 1681 O O . GLU A 1 215 ? 16.125 16.047 7.848 1 97.69 215 GLU A O 1
ATOM 1686 N N . VAL A 1 216 ? 17.172 17.562 6.547 1 98.12 216 VAL A N 1
ATOM 1687 C CA . VAL A 1 216 ? 16.406 17.25 5.348 1 98.12 216 VAL A CA 1
ATOM 1688 C C . VAL A 1 216 ? 17.219 16.297 4.461 1 98.12 216 VAL A C 1
ATOM 1690 O O . VAL A 1 216 ? 18.297 16.641 3.994 1 98.12 216 VAL A O 1
ATOM 1693 N N . ALA A 1 217 ? 16.656 15.164 4.238 1 97.88 217 ALA A N 1
ATOM 1694 C CA . ALA A 1 217 ? 17.359 14.164 3.434 1 97.88 217 ALA A CA 1
ATOM 1695 C C . ALA A 1 217 ? 16.875 14.195 1.985 1 97.88 217 ALA A C 1
ATOM 1697 O O . ALA A 1 217 ? 17.594 13.789 1.074 1 97.88 217 ALA A O 1
ATOM 1698 N N . GLN A 1 218 ? 15.664 14.695 1.769 1 96.94 218 GLN A N 1
ATOM 1699 C CA . GLN A 1 218 ? 15.086 14.711 0.431 1 96.94 218 GLN A CA 1
ATOM 1700 C C . GLN A 1 218 ? 14.117 15.875 0.268 1 96.94 218 GLN A C 1
ATOM 1702 O O . GLN A 1 218 ? 13.359 16.203 1.187 1 96.94 218 GLN A O 1
ATOM 1707 N N . VAL A 1 219 ? 14.172 16.547 -0.837 1 96.69 219 VAL A N 1
ATOM 1708 C CA . VAL A 1 219 ? 13.219 17.562 -1.252 1 96.69 219 VAL A CA 1
ATOM 1709 C C . VAL A 1 219 ? 12.328 17.031 -2.371 1 96.69 219 VAL A C 1
ATOM 1711 O O . VAL A 1 219 ? 12.828 16.562 -3.395 1 96.69 219 VAL A O 1
ATOM 1714 N N . VAL A 1 220 ? 11.039 17.094 -2.186 1 95.5 220 VAL A N 1
ATOM 1715 C CA . VAL A 1 220 ? 10.117 16.453 -3.121 1 95.5 220 VAL A CA 1
ATOM 1716 C C . VAL A 1 220 ? 9.109 17.484 -3.633 1 95.5 220 VAL A C 1
ATOM 1718 O O . VAL A 1 220 ? 8.414 18.141 -2.842 1 95.5 220 VAL A O 1
ATOM 1721 N N . PRO A 1 221 ? 9.023 17.641 -4.91 1 93.81 221 PRO A N 1
ATOM 1722 C CA . PRO A 1 221 ? 7.949 18.5 -5.406 1 93.81 221 PRO A CA 1
ATOM 1723 C C . PRO A 1 221 ? 6.559 17.922 -5.145 1 93.81 221 PRO A C 1
ATOM 1725 O O . PRO A 1 221 ? 6.363 16.703 -5.23 1 93.81 221 PRO A O 1
ATOM 1728 N N . THR A 1 222 ? 5.648 18.75 -4.742 1 94.94 222 THR A N 1
ATOM 1729 C CA . THR A 1 222 ? 4.289 18.281 -4.48 1 94.94 222 THR A CA 1
ATOM 1730 C C . THR A 1 222 ? 3.33 18.781 -5.559 1 94.94 222 THR A C 1
ATOM 1732 O O . THR A 1 222 ? 3.74 19.484 -6.488 1 94.94 222 THR A O 1
ATOM 1735 N N . ARG A 1 223 ? 2.08 18.328 -5.465 1 91.38 223 ARG A N 1
ATOM 1736 C CA . ARG A 1 223 ? 1.037 18.781 -6.375 1 91.38 223 ARG A CA 1
ATOM 1737 C C . ARG A 1 223 ? 0.237 19.938 -5.766 1 91.38 223 ARG A C 1
ATOM 1739 O O . ARG A 1 223 ? -0.813 20.312 -6.285 1 91.38 223 ARG A O 1
ATOM 1746 N N . LEU A 1 224 ? 0.714 20.344 -4.602 1 91.19 224 LEU A N 1
ATOM 1747 C CA . LEU A 1 224 ? 0.043 21.453 -3.934 1 91.19 224 LEU A CA 1
ATOM 1748 C C . LEU A 1 224 ? 0.494 22.781 -4.512 1 91.19 224 LEU A C 1
ATOM 1750 O O . LEU A 1 224 ? 1.687 23 -4.746 1 91.19 224 LEU A O 1
ATOM 1754 N N . SER A 1 225 ? -0.564 23.531 -5.035 1 78.44 225 SER A N 1
ATOM 1755 C CA . SER A 1 225 ? -0.24 24.859 -5.562 1 78.44 225 SER A CA 1
ATOM 1756 C C . SER A 1 225 ? -0.499 25.938 -4.527 1 78.44 225 SER A C 1
ATOM 1758 O O . SER A 1 225 ? -1.385 25.797 -3.682 1 78.44 225 SER A O 1
ATOM 1760 N N . LEU A 1 226 ? 0.535 26.609 -4.133 1 66.25 226 LEU A N 1
ATOM 1761 C CA . LEU A 1 226 ? 0.316 27.766 -3.277 1 66.25 226 LEU A CA 1
ATOM 1762 C C . LEU A 1 226 ? -0.22 28.938 -4.086 1 66.25 226 LEU A C 1
ATOM 1764 O O . LEU A 1 226 ? 0.271 29.219 -5.18 1 66.25 226 LEU A O 1
ATOM 1768 N N . ALA A 1 227 ? -1.477 29.203 -3.873 1 57.59 227 ALA A N 1
ATOM 1769 C CA . ALA A 1 227 ? -1.827 30.5 -4.465 1 57.59 227 ALA A CA 1
ATOM 1770 C C . ALA A 1 227 ? -0.835 31.578 -4.051 1 57.59 227 ALA A C 1
ATOM 1772 O O . ALA A 1 227 ? -0.894 32.094 -2.932 1 57.59 227 ALA A O 1
ATOM 1773 N N . LEU A 1 228 ? 0.37 31.484 -4.52 1 53.31 228 LEU A N 1
ATOM 1774 C CA . LEU A 1 228 ? 1.438 32.438 -4.207 1 53.31 228 LEU A CA 1
ATOM 1775 C C . LEU A 1 228 ? 0.877 33.844 -3.961 1 53.31 228 LEU A C 1
ATOM 1777 O O . LEU A 1 228 ? 1.444 34.594 -3.186 1 53.31 228 LEU A O 1
ATOM 1781 N N . SER A 1 229 ? -0.017 34.188 -4.785 1 48.88 229 SER A N 1
ATOM 1782 C CA . SER A 1 229 ? -0.422 35.594 -4.617 1 48.88 229 SER A CA 1
ATOM 1783 C C . SER A 1 229 ? -0.923 35.844 -3.203 1 48.88 229 SER A C 1
ATOM 1785 O O . SER A 1 229 ? -1.016 37 -2.775 1 48.88 229 SER A O 1
ATOM 1787 N N . ALA A 1 230 ? -1.275 34.906 -2.527 1 48.94 230 ALA A N 1
ATOM 1788 C CA . ALA A 1 230 ? -1.898 35.188 -1.235 1 48.94 230 ALA A CA 1
ATOM 1789 C C . ALA A 1 230 ? -0.888 35.031 -0.099 1 48.94 230 ALA A C 1
ATOM 1791 O O . ALA A 1 230 ? -1.201 35.344 1.057 1 48.94 230 ALA A O 1
ATOM 1792 N N . LEU A 1 231 ? 0.316 34.375 -0.292 1 49.47 231 LEU A N 1
ATOM 1793 C CA . LEU A 1 231 ? 1.309 34.281 0.772 1 49.47 231 LEU A CA 1
ATOM 1794 C C . LEU A 1 231 ? 2.08 35.562 0.934 1 49.47 231 LEU A C 1
ATOM 1796 O O . LEU A 1 231 ? 2.176 36.375 -0.007 1 49.47 231 LEU A O 1
ATOM 1800 N N . PRO A 1 232 ? 2.445 36.031 2.27 1 41.56 232 PRO A N 1
ATOM 1801 C CA . PRO A 1 232 ? 3.213 37.281 2.418 1 41.56 232 PRO A CA 1
ATOM 1802 C C . PRO A 1 232 ? 4.488 37.281 1.577 1 41.56 232 PRO A C 1
ATOM 1804 O O . PRO A 1 232 ? 5.098 36.25 1.364 1 41.56 232 PRO A O 1
ATOM 1807 N N . GLY A 1 233 ? 4.555 38.062 0.475 1 33.09 233 GLY A N 1
ATOM 1808 C CA . GLY A 1 233 ? 5.766 38.438 -0.242 1 33.09 233 GLY A CA 1
ATOM 1809 C C . GLY A 1 233 ? 6.715 39.281 0.584 1 33.09 233 GLY A C 1
ATOM 1810 O O . GLY A 1 233 ? 6.305 39.906 1.568 1 33.09 233 GLY A O 1
ATOM 1811 N N . MET B 1 1 ? 13.594 -10.93 6.727 1 97.75 1 MET B N 1
ATOM 1812 C CA . MET B 1 1 ? 13.312 -11.094 5.301 1 97.75 1 MET B CA 1
ATOM 1813 C C . MET B 1 1 ? 14.312 -10.312 4.457 1 97.75 1 MET B C 1
ATOM 1815 O O . MET B 1 1 ? 14.68 -9.188 4.805 1 97.75 1 MET B O 1
ATOM 1819 N N . LEU B 1 2 ? 14.789 -10.898 3.389 1 98.56 2 LEU B N 1
ATOM 1820 C CA . LEU B 1 2 ? 15.586 -10.234 2.365 1 98.56 2 LEU B CA 1
ATOM 1821 C C . LEU B 1 2 ? 14.727 -9.867 1.158 1 98.56 2 LEU B C 1
ATOM 1823 O O . LEU B 1 2 ? 13.961 -10.695 0.668 1 98.56 2 LEU B O 1
ATOM 1827 N N . LEU B 1 3 ? 14.797 -8.648 0.717 1 98.88 3 LEU B N 1
ATOM 1828 C CA . LEU B 1 3 ? 14.078 -8.195 -0.469 1 98.88 3 LEU B CA 1
ATOM 1829 C C . LEU B 1 3 ? 15.023 -8.062 -1.658 1 98.88 3 LEU B C 1
ATOM 1831 O O . LEU B 1 3 ? 16 -7.316 -1.595 1 98.88 3 LEU B O 1
ATOM 1835 N N . LEU B 1 4 ? 14.789 -8.773 -2.678 1 98.88 4 LEU B N 1
ATOM 1836 C CA . LEU B 1 4 ? 15.633 -8.727 -3.867 1 98.88 4 LEU B CA 1
ATOM 1837 C C . LEU B 1 4 ? 15.016 -7.812 -4.93 1 98.88 4 LEU B C 1
ATOM 1839 O O . LEU B 1 4 ? 13.906 -8.055 -5.395 1 98.88 4 LEU B O 1
ATOM 1843 N N . LEU B 1 5 ? 15.766 -6.824 -5.293 1 98.75 5 LEU B N 1
ATOM 1844 C CA . LEU B 1 5 ? 15.352 -5.887 -6.328 1 98.75 5 LEU B CA 1
ATOM 1845 C C . LEU B 1 5 ? 16.359 -5.867 -7.477 1 98.75 5 LEU B C 1
ATOM 1847 O O . LEU B 1 5 ? 17.531 -6.203 -7.289 1 98.75 5 LEU B O 1
ATOM 1851 N N . GLY B 1 6 ? 15.891 -5.449 -8.664 1 97.94 6 GLY B N 1
ATOM 1852 C CA . GLY B 1 6 ? 16.734 -5.359 -9.852 1 97.94 6 GLY B CA 1
ATOM 1853 C C . GLY B 1 6 ? 15.984 -5.637 -11.141 1 97.94 6 GLY B C 1
ATOM 1854 O O . GLY B 1 6 ? 14.852 -6.129 -11.117 1 97.94 6 GLY B O 1
ATOM 1855 N N . PRO B 1 7 ? 16.594 -5.289 -12.312 1 96.56 7 PRO B N 1
ATOM 1856 C CA . PRO B 1 7 ? 15.938 -5.5 -13.594 1 96.56 7 PRO B CA 1
ATOM 1857 C C . PRO B 1 7 ? 15.758 -6.98 -13.93 1 96.56 7 PRO B C 1
ATOM 1859 O O . PRO B 1 7 ? 16.156 -7.848 -13.148 1 96.56 7 PRO B O 1
ATOM 1862 N N . THR B 1 8 ? 15.008 -7.188 -15.047 1 93.56 8 THR B N 1
ATOM 1863 C CA . THR B 1 8 ? 14.773 -8.555 -15.508 1 93.56 8 THR B CA 1
ATOM 1864 C C . THR B 1 8 ? 16.094 -9.234 -15.883 1 93.56 8 THR B C 1
ATOM 1866 O O . THR B 1 8 ? 17.016 -8.586 -16.375 1 93.56 8 THR B O 1
ATOM 1869 N N . ASP B 1 9 ? 16.203 -10.5 -15.594 1 92.31 9 ASP B N 1
ATOM 1870 C CA . ASP B 1 9 ? 17.25 -11.375 -16.094 1 92.31 9 ASP B CA 1
ATOM 1871 C C . ASP B 1 9 ? 18.609 -11.008 -15.484 1 92.31 9 ASP B C 1
ATOM 1873 O O . ASP B 1 9 ? 19.625 -11.016 -16.172 1 92.31 9 ASP B O 1
ATOM 1877 N N . VAL B 1 10 ? 18.625 -10.586 -14.188 1 94.81 10 VAL B N 1
ATOM 1878 C CA . VAL B 1 10 ? 19.891 -10.266 -13.531 1 94.81 10 VAL B CA 1
ATOM 1879 C C . VAL B 1 10 ? 20.219 -11.32 -12.484 1 94.81 10 VAL B C 1
ATOM 1881 O O . VAL B 1 10 ? 21.266 -11.25 -11.828 1 94.81 10 VAL B O 1
ATOM 1884 N N . GLY B 1 11 ? 19.312 -12.258 -12.219 1 95.06 11 GLY B N 1
ATOM 1885 C CA . GLY B 1 11 ? 19.625 -13.391 -11.359 1 95.06 11 GLY B CA 1
ATOM 1886 C C . GLY B 1 11 ? 18.906 -13.328 -10.016 1 95.06 11 GLY B C 1
ATOM 1887 O O . GLY B 1 11 ? 19.297 -14.016 -9.07 1 95.06 11 GLY B O 1
ATOM 1888 N N . LYS B 1 12 ? 17.906 -12.5 -9.797 1 97.56 12 LYS B N 1
ATOM 1889 C CA . LYS B 1 12 ? 17.188 -12.383 -8.531 1 97.56 12 LYS B CA 1
ATOM 1890 C C . LYS B 1 12 ? 16.609 -13.734 -8.102 1 97.56 12 LYS B C 1
ATOM 1892 O O . LYS B 1 12 ? 16.828 -14.172 -6.969 1 97.56 12 LYS B O 1
ATOM 1897 N N . THR B 1 13 ? 15.938 -14.375 -9.086 1 95.94 13 THR B N 1
ATOM 1898 C CA . THR B 1 13 ? 15.289 -15.648 -8.797 1 95.94 13 THR B CA 1
ATOM 1899 C C . THR B 1 13 ? 16.328 -16.719 -8.484 1 95.94 13 THR B C 1
ATOM 1901 O O . THR B 1 13 ? 16.156 -17.5 -7.547 1 95.94 13 THR B O 1
ATOM 1904 N N . THR B 1 14 ? 17.391 -16.75 -9.281 1 95.69 14 THR B N 1
ATOM 1905 C CA . THR B 1 14 ? 18.484 -17.688 -9.023 1 95.69 14 THR B CA 1
ATOM 1906 C C . THR B 1 14 ? 19.062 -17.453 -7.625 1 95.69 14 THR B C 1
ATOM 1908 O O . THR B 1 14 ? 19.266 -18.406 -6.871 1 95.69 14 THR B O 1
ATOM 1911 N N . LEU B 1 15 ? 19.328 -16.203 -7.281 1 97.06 15 LEU B N 1
ATOM 1912 C CA . LEU B 1 15 ? 19.859 -15.867 -5.965 1 97.06 15 LEU B CA 1
ATOM 1913 C C . LEU B 1 15 ? 18.891 -16.281 -4.863 1 97.06 15 LEU B C 1
ATOM 1915 O O . LEU B 1 15 ? 19.297 -16.812 -3.834 1 97.06 15 LEU B O 1
ATOM 1919 N N . ALA B 1 16 ? 17.625 -16 -5.027 1 97.69 16 ALA B N 1
ATOM 1920 C CA . ALA B 1 16 ? 16.609 -16.406 -4.059 1 97.69 16 ALA B CA 1
ATOM 1921 C C . ALA B 1 16 ? 16.672 -17.906 -3.775 1 97.69 16 ALA B C 1
ATOM 1923 O O . ALA B 1 16 ? 16.688 -18.312 -2.617 1 97.69 16 ALA B O 1
ATOM 1924 N N . HIS B 1 17 ? 16.781 -18.688 -4.824 1 96.19 17 HIS B N 1
ATOM 1925 C CA . HIS B 1 17 ? 16.797 -20.141 -4.664 1 96.19 17 HIS B CA 1
ATOM 1926 C C . HIS B 1 17 ? 18.078 -20.609 -3.982 1 96.19 17 HIS B C 1
ATOM 1928 O O . HIS B 1 17 ? 18.062 -21.516 -3.154 1 96.19 17 HIS B O 1
ATOM 1934 N N . ARG B 1 18 ? 19.172 -20.016 -4.352 1 96.5 18 ARG B N 1
ATOM 1935 C CA . ARG B 1 18 ? 20.438 -20.344 -3.691 1 96.5 18 ARG B CA 1
ATOM 1936 C C . ARG B 1 18 ? 20.359 -20.078 -2.191 1 96.5 18 ARG B C 1
ATOM 1938 O O . ARG B 1 18 ? 20.844 -20.875 -1.388 1 96.5 18 ARG B O 1
ATOM 1945 N N . LEU B 1 19 ? 19.781 -18.953 -1.839 1 97.19 19 LEU B N 1
ATOM 1946 C CA . LEU B 1 19 ? 19.641 -18.594 -0.434 1 97.19 19 LEU B CA 1
ATOM 1947 C C . LEU B 1 19 ? 18.75 -19.578 0.298 1 97.19 19 LEU B C 1
ATOM 1949 O O . LEU B 1 19 ? 19.031 -19.984 1.428 1 97.19 19 LEU B O 1
ATOM 1953 N N . LEU B 1 20 ? 17.672 -19.984 -0.35 1 97.88 20 LEU B N 1
ATOM 1954 C CA . LEU B 1 20 ? 16.766 -20.969 0.237 1 97.88 20 LEU B CA 1
ATOM 1955 C C . LEU B 1 20 ? 17.484 -22.281 0.507 1 97.88 20 LEU B C 1
ATOM 1957 O O . LEU B 1 20 ? 17.328 -22.859 1.584 1 97.88 20 LEU B O 1
ATOM 1961 N N . GLU B 1 21 ? 18.219 -22.672 -0.466 1 97.31 21 GLU B N 1
ATOM 1962 C CA . GLU B 1 21 ? 18.969 -23.922 -0.328 1 97.31 21 GLU B CA 1
ATOM 1963 C C . GLU B 1 21 ? 19.953 -23.844 0.839 1 97.31 21 GLU B C 1
ATOM 1965 O O . GLU B 1 21 ? 20.094 -24.797 1.608 1 97.31 21 GLU B O 1
ATOM 1970 N N . LYS B 1 22 ? 20.594 -22.781 0.955 1 97 22 LYS B N 1
ATOM 1971 C CA . LYS B 1 22 ? 21.562 -22.594 2.029 1 97 22 LYS B CA 1
ATOM 1972 C C . LYS B 1 22 ? 20.875 -22.594 3.393 1 97 22 LYS B C 1
ATOM 1974 O O . LYS B 1 22 ? 21.422 -23.094 4.371 1 97 22 LYS B O 1
ATOM 1979 N N . LEU B 1 23 ? 19.688 -22.062 3.508 1 96.44 23 LEU B N 1
ATOM 1980 C CA . LEU B 1 23 ? 18.969 -21.922 4.766 1 96.44 23 LEU B CA 1
ATOM 1981 C C . LEU B 1 23 ? 18.312 -23.234 5.172 1 96.44 23 LEU B C 1
ATOM 1983 O O . LEU B 1 23 ? 18.141 -23.5 6.359 1 96.44 23 LEU B O 1
ATOM 1987 N N . GLY B 1 24 ? 17.938 -24.047 4.23 1 96.38 24 GLY B N 1
ATOM 1988 C CA . GLY B 1 24 ? 17.297 -25.328 4.492 1 96.38 24 GLY B CA 1
ATOM 1989 C C . GLY B 1 24 ? 15.812 -25.203 4.789 1 96.38 24 GLY B C 1
ATOM 1990 O O . GLY B 1 24 ? 15.016 -26.047 4.367 1 96.38 24 GLY B O 1
ATOM 1991 N N . GLU B 1 25 ? 15.422 -24.281 5.629 1 97.94 25 GLU B N 1
ATOM 1992 C CA . GLU B 1 25 ? 14.031 -23.969 5.93 1 97.94 25 GLU B CA 1
ATOM 1993 C C . GLU B 1 25 ? 13.797 -22.453 5.922 1 97.94 25 GLU B C 1
ATOM 1995 O O . GLU B 1 25 ? 14.469 -21.719 6.652 1 97.94 25 GLU B O 1
ATOM 2000 N N . ALA B 1 26 ? 12.844 -22.047 5.09 1 98.69 26 ALA B N 1
ATOM 2001 C CA . ALA B 1 26 ? 12.586 -20.625 4.922 1 98.69 26 ALA B CA 1
ATOM 2002 C C . ALA B 1 26 ? 11.281 -20.391 4.172 1 98.69 26 ALA B C 1
ATOM 2004 O O . ALA B 1 26 ? 10.539 -21.344 3.895 1 98.69 26 ALA B O 1
ATOM 2005 N N . TYR B 1 27 ? 10.93 -19.141 3.986 1 98.88 27 TYR B N 1
ATOM 2006 C CA . TYR B 1 27 ? 9.781 -18.75 3.178 1 98.88 27 TYR B CA 1
ATOM 2007 C C . TYR B 1 27 ? 10.219 -17.953 1.962 1 98.88 27 TYR B C 1
ATOM 2009 O O . TYR B 1 27 ? 11.188 -17.203 2.025 1 98.88 27 TYR B O 1
ATOM 2017 N N . LEU B 1 28 ? 9.555 -18.172 0.879 1 98.88 28 LEU B N 1
ATOM 2018 C CA . LEU B 1 28 ? 9.766 -17.406 -0.35 1 98.88 28 LEU B CA 1
ATOM 2019 C C . LEU B 1 28 ? 8.516 -16.609 -0.717 1 98.88 28 LEU B C 1
ATOM 2021 O O . LEU B 1 28 ? 7.438 -17.188 -0.884 1 98.88 28 LEU B O 1
ATOM 2025 N N . LEU B 1 29 ? 8.672 -15.383 -0.749 1 98.88 29 LEU B N 1
ATOM 2026 C CA . LEU B 1 29 ? 7.656 -14.516 -1.325 1 98.88 29 LEU B CA 1
ATOM 2027 C C . LEU B 1 29 ? 7.922 -14.273 -2.807 1 98.88 29 LEU B C 1
ATOM 2029 O O . LEU B 1 29 ? 8.773 -13.461 -3.164 1 98.88 29 LEU B O 1
ATOM 2033 N N . ASP B 1 30 ? 7.219 -14.984 -3.623 1 98.81 30 ASP B N 1
ATOM 2034 C CA . ASP B 1 30 ? 7.309 -14.789 -5.066 1 98.81 30 ASP B CA 1
ATOM 2035 C C . ASP B 1 30 ? 6.426 -13.633 -5.527 1 98.81 30 ASP B C 1
ATOM 2037 O O . ASP B 1 30 ? 5.211 -13.781 -5.648 1 98.81 30 ASP B O 1
ATOM 2041 N N . LEU B 1 31 ? 7.043 -12.523 -5.863 1 98.88 31 LEU B N 1
ATOM 2042 C CA . LEU B 1 31 ? 6.324 -11.297 -6.172 1 98.88 31 LEU B CA 1
ATOM 2043 C C . LEU B 1 31 ? 6.496 -10.914 -7.641 1 98.88 31 LEU B C 1
ATOM 2045 O O . LEU B 1 31 ? 6.434 -9.734 -7.992 1 98.88 31 LEU B O 1
ATOM 2049 N N . ASP B 1 32 ? 6.793 -11.867 -8.461 1 98.19 32 ASP B N 1
ATOM 2050 C CA . ASP B 1 32 ? 6.852 -11.672 -9.906 1 98.19 32 ASP B CA 1
ATOM 2051 C C . ASP B 1 32 ? 5.551 -12.117 -10.578 1 98.19 32 ASP B C 1
ATOM 2053 O O . ASP B 1 32 ? 5.367 -13.305 -10.867 1 98.19 32 ASP B O 1
ATOM 2057 N N . PRO B 1 33 ? 4.703 -11.203 -10.891 1 98.06 33 PRO B N 1
ATOM 2058 C CA . PRO B 1 33 ? 3.414 -11.594 -11.469 1 98.06 33 PRO B CA 1
ATOM 2059 C C . PRO B 1 33 ? 3.525 -12.023 -12.93 1 98.06 33 PRO B C 1
ATOM 2061 O O . PRO B 1 33 ? 2.572 -12.57 -13.484 1 98.06 33 PRO B O 1
ATOM 2064 N N . GLY B 1 34 ? 4.586 -11.758 -13.516 1 96 34 GLY B N 1
ATOM 2065 C CA . GLY B 1 34 ? 4.758 -12.117 -14.914 1 96 34 GLY B CA 1
ATOM 2066 C C . GLY B 1 34 ? 5.297 -13.523 -15.109 1 96 34 GLY B C 1
ATOM 2067 O O . GLY B 1 34 ? 4.766 -14.289 -15.906 1 96 34 GLY B O 1
ATOM 2068 N N . GLN B 1 35 ? 6.266 -13.867 -14.344 1 94 35 GLN B N 1
ATOM 2069 C CA . GLN B 1 35 ? 6.98 -15.117 -14.586 1 94 35 GLN B CA 1
ATOM 2070 C C . GLN B 1 35 ? 7.008 -15.984 -13.328 1 94 35 GLN B C 1
ATOM 2072 O O . GLN B 1 35 ? 7.625 -17.047 -13.32 1 94 35 GLN B O 1
ATOM 2077 N N . GLY B 1 36 ? 6.434 -15.539 -12.289 1 95.44 36 GLY B N 1
ATOM 2078 C CA . GLY B 1 36 ? 6.387 -16.328 -11.062 1 95.44 36 GLY B CA 1
ATOM 2079 C C . GLY B 1 36 ? 5.598 -17.609 -11.211 1 95.44 36 GLY B C 1
ATOM 2080 O O . GLY B 1 36 ? 5.43 -18.109 -12.32 1 95.44 36 GLY B O 1
ATOM 2081 N N . ALA B 1 37 ? 5.199 -18.203 -10.117 1 96.5 37 ALA B N 1
ATOM 2082 C CA . ALA B 1 37 ? 4.609 -19.531 -10.047 1 96.5 37 ALA B CA 1
ATOM 2083 C C . ALA B 1 37 ? 3.303 -19.594 -10.836 1 96.5 37 ALA B C 1
ATOM 2085 O O . ALA B 1 37 ? 2.996 -20.625 -11.461 1 96.5 37 ALA B O 1
ATOM 2086 N N . LEU B 1 38 ? 2.502 -18.594 -10.742 1 97.56 38 LEU B N 1
ATOM 2087 C CA . LEU B 1 38 ? 1.254 -18.453 -11.484 1 97.56 38 LEU B CA 1
ATOM 2088 C C . LEU B 1 38 ? 1.077 -17.031 -11.992 1 97.56 38 LEU B C 1
ATOM 2090 O O . LEU B 1 38 ? 0.921 -16.094 -11.195 1 97.56 38 LEU B O 1
ATOM 2094 N N . PRO B 1 39 ? 1.057 -16.875 -13.32 1 96.81 39 PRO B N 1
ATOM 2095 C CA . PRO B 1 39 ? 0.987 -15.531 -13.883 1 96.81 39 PRO B CA 1
ATOM 2096 C C . PRO B 1 39 ? -0.16 -14.711 -13.297 1 96.81 39 PRO B C 1
ATOM 2098 O O . PRO B 1 39 ? -1.276 -15.211 -13.156 1 96.81 39 PRO B O 1
ATOM 2101 N N . GLY B 1 40 ? 0.149 -13.453 -12.914 1 97.88 40 GLY B N 1
ATOM 2102 C CA . GLY B 1 40 ? -0.858 -12.523 -12.43 1 97.88 40 GLY B CA 1
ATOM 2103 C C . GLY B 1 40 ? -1.072 -12.617 -10.93 1 97.88 40 GLY B C 1
ATOM 2104 O O . GLY B 1 40 ? -1.94 -11.938 -10.383 1 97.88 40 GLY B O 1
ATOM 2105 N N . THR B 1 41 ? -0.281 -13.438 -10.273 1 98.75 41 THR B N 1
ATOM 2106 C CA . THR B 1 41 ? -0.466 -13.594 -8.836 1 98.75 41 THR B CA 1
ATOM 2107 C C . THR B 1 41 ? 0.867 -13.477 -8.102 1 98.75 41 THR B C 1
ATOM 2109 O O . THR B 1 41 ? 1.931 -13.602 -8.711 1 98.75 41 THR B O 1
ATOM 2112 N N . PHE B 1 42 ? 0.793 -13.094 -6.883 1 98.94 42 PHE B N 1
ATOM 2113 C CA . PHE B 1 42 ? 1.868 -13.297 -5.918 1 98.94 42 PHE B CA 1
ATOM 2114 C C . PHE B 1 42 ? 1.66 -14.586 -5.141 1 98.94 42 PHE B C 1
ATOM 2116 O O . PHE B 1 42 ? 0.522 -14.984 -4.879 1 98.94 42 PHE B O 1
ATOM 2123 N N . THR B 1 43 ? 2.748 -15.258 -4.789 1 98.88 43 THR B N 1
ATOM 2124 C CA . THR B 1 43 ? 2.631 -16.516 -4.074 1 98.88 43 THR B CA 1
ATOM 2125 C C . THR B 1 43 ? 3.598 -16.562 -2.895 1 98.88 43 THR B C 1
ATOM 2127 O O . THR B 1 43 ? 4.758 -16.172 -3.023 1 98.88 43 THR B O 1
ATOM 2130 N N . LEU B 1 44 ? 3.102 -16.906 -1.726 1 98.94 44 LEU B N 1
ATOM 2131 C CA . LEU B 1 44 ? 3.945 -17.266 -0.59 1 98.94 44 LEU B CA 1
ATOM 2132 C C . LEU B 1 44 ? 4.215 -18.766 -0.562 1 98.94 44 LEU B C 1
ATOM 2134 O O . LEU B 1 44 ? 3.277 -19.562 -0.593 1 98.94 44 LEU B O 1
ATOM 2138 N N . PHE B 1 45 ? 5.496 -19.094 -0.522 1 98.88 45 PHE B N 1
ATOM 2139 C CA . PHE B 1 45 ? 5.895 -20.5 -0.427 1 98.88 45 PHE B CA 1
ATOM 2140 C C . PHE B 1 45 ? 6.594 -20.781 0.9 1 98.88 45 PHE B C 1
ATOM 2142 O O . PHE B 1 45 ? 7.277 -19.906 1.439 1 98.88 45 PHE B O 1
ATOM 2149 N N . ARG B 1 46 ? 6.371 -21.969 1.385 1 98.75 46 ARG B N 1
ATOM 2150 C CA . ARG B 1 46 ? 7.246 -22.531 2.402 1 98.75 46 ARG B CA 1
ATOM 2151 C C . ARG B 1 46 ? 8.297 -23.453 1.775 1 98.75 46 ARG B C 1
ATOM 2153 O O . ARG B 1 46 ? 7.965 -24.312 0.967 1 98.75 46 ARG B O 1
ATOM 2160 N N . TYR B 1 47 ? 9.477 -23.156 2.057 1 98.5 47 TYR B N 1
ATOM 2161 C CA . TYR B 1 47 ? 10.586 -23.969 1.57 1 98.5 47 TYR B CA 1
ATOM 2162 C C . TYR B 1 47 ? 11.133 -24.859 2.68 1 98.5 47 TYR B C 1
ATOM 2164 O O . TYR B 1 47 ? 11.539 -24.375 3.734 1 98.5 47 TYR B O 1
ATOM 2172 N N . ARG B 1 48 ? 11.125 -26.172 2.422 1 97.44 48 ARG B N 1
ATOM 2173 C CA . ARG B 1 48 ? 11.695 -27.156 3.342 1 97.44 48 ARG B CA 1
ATOM 2174 C C . ARG B 1 48 ? 12.43 -28.25 2.584 1 97.44 48 ARG B C 1
ATOM 2176 O O . ARG B 1 48 ? 11.82 -28.984 1.8 1 97.44 48 ARG B O 1
ATOM 2183 N N . GLU B 1 49 ? 13.688 -28.391 2.885 1 93.62 49 GLU B N 1
ATOM 2184 C CA . GLU B 1 49 ? 14.516 -29.469 2.359 1 93.62 49 GLU B CA 1
ATOM 2185 C C . GLU B 1 49 ? 14.312 -29.641 0.857 1 93.62 49 GLU B C 1
ATOM 2187 O O . GLU B 1 49 ? 14.023 -30.734 0.385 1 93.62 49 GLU B O 1
ATOM 2192 N N . GLY B 1 50 ? 14.312 -28.594 0.129 1 94.12 50 GLY B N 1
ATOM 2193 C CA . GLY B 1 50 ? 14.328 -28.641 -1.324 1 94.12 50 GLY B CA 1
ATOM 2194 C C . GLY B 1 50 ? 12.945 -28.594 -1.939 1 94.12 50 GLY B C 1
ATOM 2195 O O . GLY B 1 50 ? 12.805 -28.594 -3.164 1 94.12 50 GLY B O 1
ATOM 2196 N N . THR B 1 51 ? 11.906 -28.469 -1.148 1 97.06 51 THR B N 1
ATOM 2197 C CA . THR B 1 51 ? 10.539 -28.484 -1.652 1 97.06 51 THR B CA 1
ATOM 2198 C C . THR B 1 51 ? 9.859 -27.141 -1.388 1 97.06 51 THR B C 1
ATOM 2200 O O . THR B 1 51 ? 9.922 -26.609 -0.275 1 97.06 51 THR B O 1
ATOM 2203 N N . LEU B 1 52 ? 9.32 -26.609 -2.436 1 97.5 52 LEU B N 1
ATOM 2204 C CA . LEU B 1 52 ? 8.5 -25.406 -2.314 1 97.5 52 LEU B CA 1
ATOM 22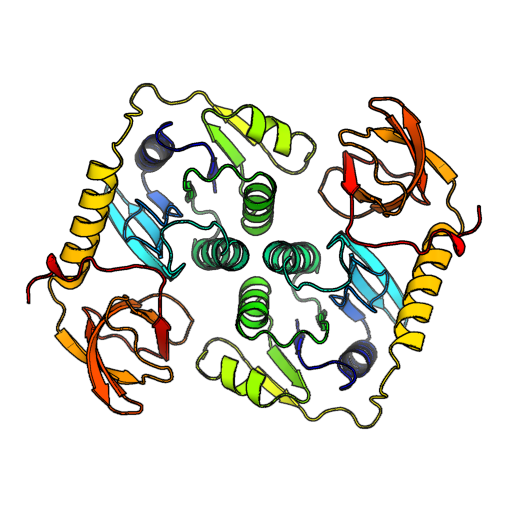05 C C . LEU B 1 52 ? 7.016 -25.766 -2.25 1 97.5 52 LEU B C 1
ATOM 2207 O O . LEU B 1 52 ? 6.488 -26.406 -3.168 1 97.5 52 LEU B O 1
ATOM 2211 N N . THR B 1 53 ? 6.406 -25.406 -1.162 1 98.31 53 THR B N 1
ATOM 2212 C CA . THR B 1 53 ? 4.977 -25.641 -1.004 1 98.31 53 THR B CA 1
ATOM 2213 C C . THR B 1 53 ? 4.211 -24.328 -0.925 1 98.31 53 THR B C 1
ATOM 2215 O O . THR B 1 53 ? 4.508 -23.484 -0.081 1 98.31 53 THR B O 1
ATOM 2218 N N . PRO B 1 54 ? 3.285 -24.188 -1.813 1 98.31 54 PRO B N 1
ATOM 2219 C CA . PRO B 1 54 ? 2.516 -22.938 -1.75 1 98.31 54 PRO B CA 1
ATOM 2220 C C . PRO B 1 54 ? 1.686 -22.828 -0.473 1 98.31 54 PRO B C 1
ATOM 2222 O O . PRO B 1 54 ? 1.088 -23.812 -0.029 1 98.31 54 PRO B O 1
ATOM 2225 N N . VAL B 1 55 ? 1.697 -21.688 0.135 1 98.56 55 VAL B N 1
ATOM 2226 C CA . VAL B 1 55 ? 0.931 -21.406 1.345 1 98.56 55 VAL B CA 1
ATOM 2227 C C . VAL B 1 55 ? -0.34 -20.641 0.985 1 98.56 55 VAL B C 1
ATOM 2229 O O . VAL B 1 55 ? -1.447 -21.078 1.301 1 98.56 55 VAL B O 1
ATOM 2232 N N . ARG B 1 56 ? -0.219 -19.531 0.343 1 98.69 56 ARG B N 1
ATOM 2233 C CA . ARG B 1 56 ? -1.315 -18.656 -0.067 1 98.69 56 ARG B CA 1
ATOM 2234 C C . ARG B 1 56 ? -0.929 -17.844 -1.289 1 98.69 56 ARG B C 1
ATOM 2236 O O . ARG B 1 56 ? 0.256 -17.625 -1.555 1 98.69 56 ARG B O 1
ATOM 2243 N N . ARG B 1 57 ? -1.918 -17.422 -2.053 1 98.88 57 ARG B N 1
ATOM 2244 C CA . ARG B 1 57 ? -1.692 -16.562 -3.209 1 98.88 57 ARG B CA 1
ATOM 2245 C C . ARG B 1 57 ? -2.531 -15.289 -3.119 1 98.88 57 ARG B C 1
ATOM 2247 O O . ARG B 1 57 ? -3.578 -15.281 -2.469 1 98.88 57 ARG B O 1
ATOM 2254 N N . TYR B 1 58 ? -2.082 -14.289 -3.719 1 98.88 58 TYR B N 1
ATOM 2255 C CA . TYR B 1 58 ? -2.773 -13.008 -3.836 1 98.88 58 TYR B CA 1
ATOM 2256 C C . TYR B 1 58 ? -2.912 -12.594 -5.297 1 98.88 58 TYR B C 1
ATOM 2258 O O . TYR B 1 58 ? -1.959 -12.703 -6.07 1 98.88 58 TYR B O 1
ATOM 2266 N N . LEU B 1 59 ? -4.066 -12.156 -5.699 1 98.75 59 LEU B N 1
ATOM 2267 C CA . LEU B 1 59 ? -4.34 -11.805 -7.09 1 98.75 59 LEU B CA 1
ATOM 2268 C C . LEU B 1 59 ? -3.904 -10.367 -7.379 1 98.75 59 LEU B C 1
ATOM 2270 O O . LEU B 1 59 ? -4.449 -9.422 -6.805 1 98.75 59 LEU B O 1
ATOM 2274 N N . LEU B 1 60 ? -2.959 -10.242 -8.195 1 98.5 60 LEU B N 1
ATOM 2275 C CA . LEU B 1 60 ? -2.67 -8.93 -8.766 1 98.5 60 LEU B CA 1
ATOM 2276 C C . LEU B 1 60 ? -3.557 -8.656 -9.969 1 98.5 60 LEU B C 1
ATOM 2278 O O . LEU B 1 60 ? -4.07 -7.547 -10.125 1 98.5 60 LEU B O 1
ATOM 2282 N N . GLY B 1 61 ? -3.742 -9.68 -10.797 1 97.19 61 GLY B N 1
ATOM 2283 C CA . GLY B 1 61 ? -4.66 -9.602 -11.922 1 97.19 61 GLY B CA 1
ATOM 2284 C C . GLY B 1 61 ? -4.016 -9.055 -13.18 1 97.19 61 GLY B C 1
ATOM 2285 O O . GLY B 1 61 ? -4.711 -8.688 -14.133 1 97.19 61 GLY B O 1
ATOM 2286 N N . ALA B 1 62 ? -2.713 -8.93 -13.18 1 96.69 62 ALA B N 1
ATOM 2287 C CA . ALA B 1 62 ? -1.913 -8.477 -14.32 1 96.69 62 ALA B CA 1
ATOM 2288 C C . ALA B 1 62 ? -0.501 -9.055 -14.258 1 96.69 62 ALA B C 1
ATOM 2290 O O . ALA B 1 62 ? -0.08 -9.57 -13.227 1 96.69 62 ALA B O 1
ATOM 2291 N N . THR B 1 63 ? 0.209 -8.984 -15.375 1 95.81 63 THR B N 1
ATOM 2292 C CA . THR B 1 63 ? 1.534 -9.586 -15.445 1 95.81 63 THR B CA 1
ATOM 2293 C C . THR B 1 63 ? 2.607 -8.594 -15.016 1 95.81 63 THR B C 1
ATOM 2295 O O . THR B 1 63 ? 3.801 -8.891 -15.07 1 95.81 63 THR B O 1
ATOM 2298 N N . SER B 1 64 ? 2.18 -7.414 -14.617 1 96.69 64 SER B N 1
ATOM 2299 C CA . SER B 1 64 ? 3.066 -6.371 -14.109 1 96.69 64 SER B CA 1
ATOM 2300 C C . SER B 1 64 ? 2.379 -5.535 -13.039 1 96.69 64 SER B C 1
ATOM 2302 O O . SER B 1 64 ? 1.173 -5.293 -13.109 1 96.69 64 SER B O 1
ATOM 2304 N N . PRO B 1 65 ? 3.139 -5.074 -12.094 1 97.69 65 PRO B N 1
ATOM 2305 C CA . PRO B 1 65 ? 2.541 -4.191 -11.094 1 97.69 65 PRO B CA 1
ATOM 2306 C C . PRO B 1 65 ? 2.27 -2.787 -11.625 1 97.69 65 PRO B C 1
ATOM 2308 O O . PRO B 1 65 ? 1.589 -1.995 -10.969 1 97.69 65 PRO B O 1
ATOM 2311 N N . ALA B 1 66 ? 2.77 -2.457 -12.789 1 96.56 66 ALA B N 1
ATOM 2312 C CA . ALA B 1 66 ? 2.559 -1.122 -13.344 1 96.56 66 ALA B CA 1
ATOM 2313 C C . ALA B 1 66 ? 1.074 -0.77 -13.375 1 96.56 66 ALA B C 1
ATOM 2315 O O . ALA B 1 66 ? 0.262 -1.523 -13.914 1 96.56 66 ALA B O 1
ATOM 2316 N N . GLY B 1 67 ? 0.709 0.329 -12.742 1 95.56 67 GLY B N 1
ATOM 2317 C CA . GLY B 1 67 ? -0.682 0.752 -12.695 1 95.56 67 GLY B CA 1
ATOM 2318 C C . GLY B 1 67 ? -1.469 0.086 -11.586 1 95.56 67 GLY B C 1
ATOM 2319 O O . GLY B 1 67 ? -2.652 0.375 -11.391 1 95.56 67 GLY B O 1
ATOM 2320 N N . LEU B 1 68 ? -0.867 -0.851 -10.883 1 97.69 68 LEU B N 1
ATOM 2321 C CA . LEU B 1 68 ? -1.502 -1.596 -9.805 1 97.69 68 LEU B CA 1
ATOM 2322 C C . LEU B 1 68 ? -0.62 -1.605 -8.555 1 97.69 68 LEU B C 1
ATOM 2324 O O . LEU B 1 68 ? -0.546 -2.613 -7.852 1 97.69 68 LEU B O 1
ATOM 2328 N N . THR B 1 69 ? 0.035 -0.52 -8.336 1 98.31 69 THR B N 1
ATOM 2329 C CA . THR B 1 69 ? 1.094 -0.501 -7.336 1 98.31 69 THR B CA 1
ATOM 2330 C C . THR B 1 69 ? 0.513 -0.65 -5.934 1 98.31 69 THR B C 1
ATOM 2332 O O . THR B 1 69 ? 1.106 -1.31 -5.074 1 98.31 69 THR B O 1
ATOM 2335 N N . ALA B 1 70 ? -0.645 -0.04 -5.664 1 98.69 70 ALA B N 1
ATOM 2336 C CA . ALA B 1 70 ? -1.261 -0.177 -4.348 1 98.69 70 ALA B CA 1
ATOM 2337 C C . ALA B 1 70 ? -1.601 -1.635 -4.051 1 98.69 70 ALA B C 1
ATOM 2339 O O . ALA B 1 70 ? -1.268 -2.15 -2.98 1 98.69 70 ALA B O 1
ATOM 2340 N N . ARG B 1 71 ? -2.184 -2.252 -4.996 1 98.69 71 ARG B N 1
ATOM 2341 C CA . ARG B 1 71 ? -2.527 -3.66 -4.848 1 98.69 71 ARG B CA 1
ATOM 2342 C C . ARG B 1 71 ? -1.276 -4.516 -4.691 1 98.69 71 ARG B C 1
ATOM 2344 O O . ARG B 1 71 ? -1.256 -5.457 -3.895 1 98.69 71 ARG B O 1
ATOM 2351 N N . ALA B 1 72 ? -0.298 -4.203 -5.457 1 98.81 72 ALA B N 1
ATOM 2352 C CA . ALA B 1 72 ? 0.956 -4.949 -5.398 1 98.81 72 ALA B CA 1
ATOM 2353 C C . ALA B 1 72 ? 1.601 -4.832 -4.02 1 98.81 72 ALA B C 1
ATOM 2355 O O . ALA B 1 72 ? 2.055 -5.828 -3.453 1 98.81 72 ALA B O 1
ATOM 2356 N N . VAL B 1 73 ? 1.619 -3.668 -3.494 1 98.88 73 VAL B N 1
ATOM 2357 C CA . VAL B 1 73 ? 2.232 -3.436 -2.189 1 98.88 73 VAL B CA 1
ATOM 2358 C C . VAL B 1 73 ? 1.429 -4.148 -1.105 1 98.88 73 VAL B C 1
ATOM 2360 O O . VAL B 1 73 ? 1.994 -4.852 -0.266 1 98.88 73 VAL B O 1
ATOM 2363 N N . VAL B 1 74 ? 0.158 -4.023 -1.156 1 98.88 74 VAL B N 1
ATOM 2364 C CA . VAL B 1 74 ? -0.702 -4.582 -0.12 1 98.88 74 VAL B CA 1
ATOM 2365 C C . VAL B 1 74 ? -0.714 -6.105 -0.226 1 98.88 74 VAL B C 1
ATOM 2367 O O . VAL B 1 74 ? -0.698 -6.805 0.789 1 98.88 74 VAL B O 1
ATOM 2370 N N . GLY B 1 75 ? -0.802 -6.59 -1.468 1 98.88 75 GLY B N 1
ATOM 2371 C CA . GLY B 1 75 ? -0.73 -8.031 -1.652 1 98.88 75 GLY B CA 1
ATOM 2372 C C . GLY B 1 75 ? 0.525 -8.648 -1.063 1 98.88 75 GLY B C 1
ATOM 2373 O O . GLY B 1 75 ? 0.459 -9.664 -0.376 1 98.88 75 GLY B O 1
ATOM 2374 N N . ALA B 1 76 ? 1.678 -8.031 -1.338 1 98.94 76 ALA B N 1
ATOM 2375 C CA . ALA B 1 76 ? 2.941 -8.492 -0.772 1 98.94 76 ALA B CA 1
ATOM 2376 C C . ALA B 1 76 ? 2.906 -8.453 0.753 1 98.94 76 ALA B C 1
ATOM 2378 O O . ALA B 1 76 ? 3.359 -9.398 1.412 1 98.94 76 ALA B O 1
ATOM 2379 N N . LEU B 1 77 ? 2.371 -7.387 1.29 1 98.94 77 LEU B N 1
ATOM 2380 C CA . LEU B 1 77 ? 2.273 -7.203 2.734 1 98.94 77 LEU B CA 1
ATOM 2381 C C . LEU B 1 77 ? 1.411 -8.297 3.363 1 98.94 77 LEU B C 1
ATOM 2383 O O . LEU B 1 77 ? 1.793 -8.891 4.375 1 98.94 77 LEU B O 1
ATOM 2387 N N . ARG B 1 78 ? 0.267 -8.57 2.777 1 98.88 78 ARG B N 1
ATOM 2388 C CA . ARG B 1 78 ? -0.657 -9.555 3.328 1 98.88 78 ARG B CA 1
ATOM 2389 C C . ARG B 1 78 ? -0.024 -10.945 3.355 1 98.88 78 ARG B C 1
ATOM 2391 O O . ARG B 1 78 ? -0.173 -11.68 4.332 1 98.88 78 ARG B O 1
ATOM 2398 N N . LEU B 1 79 ? 0.652 -11.297 2.289 1 98.94 79 LEU B N 1
ATOM 2399 C CA . LEU B 1 79 ? 1.328 -12.586 2.25 1 98.94 79 LEU B CA 1
ATOM 2400 C C . LEU B 1 79 ? 2.475 -12.633 3.256 1 98.94 79 LEU B C 1
ATOM 2402 O O . LEU B 1 79 ? 2.658 -13.633 3.949 1 98.94 79 LEU B O 1
ATOM 2406 N N . ALA B 1 80 ? 3.223 -11.57 3.348 1 98.88 80 ALA B N 1
ATOM 2407 C CA . ALA B 1 80 ? 4.355 -11.5 4.27 1 98.88 80 ALA B CA 1
ATOM 2408 C C . ALA B 1 80 ? 3.898 -11.688 5.715 1 98.88 80 ALA B C 1
ATOM 2410 O O . ALA B 1 80 ? 4.617 -12.273 6.527 1 98.88 80 ALA B O 1
ATOM 2411 N N . ARG B 1 81 ? 2.738 -11.227 6.035 1 98.69 81 ARG B N 1
ATOM 2412 C CA . ARG B 1 81 ? 2.205 -11.289 7.391 1 98.69 81 ARG B CA 1
ATOM 2413 C C . ARG B 1 81 ? 1.921 -12.734 7.801 1 98.69 81 ARG B C 1
ATOM 2415 O O . ARG B 1 81 ? 1.755 -13.023 8.984 1 98.69 81 ARG B O 1
ATOM 2422 N N . LEU B 1 82 ? 1.817 -13.617 6.828 1 98.69 82 LEU B N 1
ATOM 2423 C CA . LEU B 1 82 ? 1.54 -15.016 7.125 1 98.69 82 LEU B CA 1
ATOM 2424 C C . LEU B 1 82 ? 2.816 -15.75 7.52 1 98.69 82 LEU B C 1
ATOM 2426 O O . LEU B 1 82 ? 2.76 -16.875 8.008 1 98.69 82 LEU B O 1
ATOM 2430 N N . ILE B 1 83 ? 3.959 -15.117 7.273 1 98.75 83 ILE B N 1
ATOM 2431 C CA . ILE B 1 83 ? 5.242 -15.719 7.625 1 98.75 83 ILE B CA 1
ATOM 2432 C C . ILE B 1 83 ? 5.434 -15.672 9.141 1 98.75 83 ILE B C 1
ATOM 2434 O O . ILE B 1 83 ? 5.363 -14.602 9.75 1 98.75 83 ILE B O 1
ATOM 2438 N N . PRO B 1 84 ? 5.668 -16.797 9.758 1 98.06 84 PRO B N 1
ATOM 2439 C CA . PRO B 1 84 ? 5.891 -16.797 11.211 1 98.06 84 PRO B CA 1
ATOM 2440 C C . PRO B 1 84 ? 7.051 -15.891 11.625 1 98.06 84 PRO B C 1
ATOM 2442 O O . PRO B 1 84 ? 8.086 -15.852 10.953 1 98.06 84 PRO B O 1
ATOM 2445 N N . ARG B 1 85 ? 6.867 -15.219 12.742 1 95.31 85 ARG B N 1
ATOM 2446 C CA . ARG B 1 85 ? 7.891 -14.312 13.25 1 95.31 85 ARG B CA 1
ATOM 2447 C C . ARG B 1 85 ? 9.211 -15.039 13.469 1 95.31 85 ARG B C 1
ATOM 2449 O O . ARG B 1 85 ? 9.234 -16.141 14.016 1 95.31 85 ARG B O 1
ATOM 2456 N N . GLY B 1 86 ? 10.25 -14.422 12.992 1 95.31 86 GLY B N 1
ATOM 2457 C CA . GLY B 1 86 ? 11.57 -14.992 13.211 1 95.31 86 GLY B CA 1
ATOM 2458 C C . GLY B 1 86 ? 11.992 -15.945 12.117 1 95.31 86 GLY B C 1
ATOM 2459 O O . GLY B 1 86 ? 13.156 -16.359 12.062 1 95.31 86 GLY B O 1
ATOM 2460 N N . SER B 1 87 ? 11.086 -16.359 11.227 1 97.88 87 SER B N 1
ATOM 2461 C CA . SER B 1 87 ? 11.422 -17.266 10.141 1 97.88 87 SER B CA 1
ATOM 2462 C C . SER B 1 87 ? 12.164 -16.547 9.016 1 97.88 87 SER B C 1
ATOM 2464 O O . SER B 1 87 ? 11.789 -15.438 8.633 1 97.88 87 SER B O 1
ATOM 2466 N N . PRO B 1 88 ? 13.219 -17.156 8.578 1 98.38 88 PRO B N 1
ATOM 2467 C CA . PRO B 1 88 ? 13.898 -16.531 7.434 1 98.38 88 PRO B CA 1
ATOM 2468 C C . PRO B 1 88 ? 13.016 -16.469 6.188 1 98.38 88 PRO B C 1
ATOM 2470 O O . PRO B 1 88 ? 12.234 -17.391 5.934 1 98.38 88 PRO B O 1
ATOM 2473 N N . ALA B 1 89 ? 13.102 -15.406 5.477 1 98.81 89 ALA B N 1
ATOM 2474 C CA . ALA B 1 89 ? 12.289 -15.242 4.277 1 98.81 89 ALA B CA 1
ATOM 2475 C C . ALA B 1 89 ? 13.039 -14.453 3.209 1 98.81 89 ALA B C 1
ATOM 2477 O O . ALA B 1 89 ? 13.883 -13.609 3.527 1 98.81 89 ALA B O 1
ATOM 2478 N N . VAL B 1 90 ? 12.758 -14.758 1.959 1 98.81 90 VAL B N 1
ATOM 2479 C CA . VAL B 1 90 ? 13.281 -14.031 0.803 1 98.81 90 VAL B CA 1
ATOM 2480 C C . VAL B 1 90 ? 12.125 -13.594 -0.093 1 98.81 90 VAL B C 1
ATOM 2482 O O . VAL B 1 90 ? 11.203 -14.367 -0.357 1 98.81 90 VAL B O 1
ATOM 2485 N N . ALA B 1 91 ? 12.117 -12.383 -0.472 1 98.88 91 ALA B N 1
ATOM 2486 C CA . ALA B 1 91 ? 11.148 -11.859 -1.426 1 98.88 91 ALA B CA 1
ATOM 2487 C C . ALA B 1 91 ? 11.789 -11.633 -2.793 1 98.88 91 ALA B C 1
ATOM 2489 O O . ALA B 1 91 ? 12.688 -10.805 -2.932 1 98.88 91 ALA B O 1
ATOM 2490 N N . ASP B 1 92 ? 11.336 -12.352 -3.758 1 98.56 92 ASP B N 1
ATOM 2491 C CA . ASP B 1 92 ? 11.789 -12.25 -5.141 1 98.56 92 ASP B CA 1
ATOM 2492 C C . ASP B 1 92 ? 10.828 -11.406 -5.977 1 98.56 92 ASP B C 1
ATOM 2494 O O . ASP B 1 92 ? 9.664 -11.773 -6.152 1 98.56 92 ASP B O 1
ATOM 2498 N N . THR B 1 93 ? 11.273 -10.297 -6.5 1 98.62 93 THR B N 1
ATOM 2499 C CA . THR B 1 93 ? 10.383 -9.344 -7.148 1 98.62 93 THR B CA 1
ATOM 2500 C C . THR B 1 93 ? 10.547 -9.398 -8.664 1 98.62 93 THR B C 1
ATOM 2502 O O . THR B 1 93 ? 11.43 -10.086 -9.172 1 98.62 93 THR B O 1
ATOM 2505 N N . ASP B 1 94 ? 9.688 -8.688 -9.367 1 98.12 94 ASP B N 1
ATOM 2506 C CA . ASP B 1 94 ? 9.766 -8.539 -10.82 1 98.12 94 ASP B CA 1
ATOM 2507 C C . ASP B 1 94 ? 10.852 -7.531 -11.211 1 98.12 94 ASP B C 1
ATOM 2509 O O . ASP B 1 94 ? 11.602 -7.059 -10.352 1 98.12 94 ASP B O 1
ATOM 2513 N N . GLY B 1 95 ? 10.93 -7.223 -12.445 1 97.06 95 GLY B N 1
ATOM 2514 C CA . GLY B 1 95 ? 12.008 -6.391 -12.945 1 97.06 95 GLY B CA 1
ATOM 2515 C C . GLY B 1 95 ? 11.625 -4.926 -13.07 1 97.06 95 GLY B C 1
ATOM 2516 O O . GLY B 1 95 ? 12.352 -4.137 -13.672 1 97.06 95 GLY B O 1
ATOM 2517 N N . LEU B 1 96 ? 10.422 -4.531 -12.602 1 97 96 LEU B N 1
ATOM 2518 C CA . LEU B 1 96 ? 10 -3.137 -12.68 1 97 96 LEU B CA 1
ATOM 2519 C C . LEU B 1 96 ? 10.891 -2.25 -11.812 1 97 96 LEU B C 1
ATOM 2521 O O . LEU B 1 96 ? 10.953 -2.426 -10.594 1 97 96 LEU B O 1
ATOM 2525 N N . LEU B 1 97 ? 11.562 -1.244 -12.43 1 96.88 97 LEU B N 1
ATOM 2526 C CA . LEU B 1 97 ? 12.539 -0.435 -11.711 1 96.88 97 LEU B CA 1
ATOM 2527 C C . LEU B 1 97 ? 11.977 0.944 -11.391 1 96.88 97 LEU B C 1
ATOM 2529 O O . LEU B 1 97 ? 12.688 1.948 -11.477 1 96.88 97 LEU B O 1
ATOM 2533 N N . ASP B 1 98 ? 10.766 1.063 -11.086 1 97.5 98 ASP B N 1
ATOM 2534 C CA . ASP B 1 98 ? 10.18 2.312 -10.602 1 97.5 98 ASP B CA 1
ATOM 2535 C C . ASP B 1 98 ? 10.609 2.594 -9.164 1 97.5 98 ASP B C 1
ATOM 2537 O O . ASP B 1 98 ? 10.18 1.9 -8.234 1 97.5 98 ASP B O 1
ATOM 2541 N N . PRO B 1 99 ? 11.438 3.598 -8.945 1 97.5 99 PRO B N 1
ATOM 2542 C CA . PRO B 1 99 ? 12 3.82 -7.613 1 97.5 99 PRO B CA 1
ATOM 2543 C C . PRO B 1 99 ? 10.922 4.102 -6.562 1 97.5 99 PRO B C 1
ATOM 2545 O O . PRO B 1 99 ? 11.039 3.648 -5.422 1 97.5 99 PRO B O 1
ATOM 2548 N N . GLU B 1 100 ? 9.938 4.91 -6.934 1 97.31 100 GLU B N 1
ATOM 2549 C CA . GLU B 1 100 ? 8.875 5.203 -5.969 1 97.31 100 GLU B CA 1
ATOM 2550 C C . GLU B 1 100 ? 8.148 3.934 -5.547 1 97.31 100 GLU B C 1
ATOM 2552 O O . GLU B 1 100 ? 7.941 3.699 -4.355 1 97.31 100 GLU B O 1
ATOM 2557 N N . PHE B 1 101 ? 7.789 3.16 -6.543 1 98.44 101 PHE B N 1
ATOM 2558 C CA . PHE B 1 101 ? 7.102 1.908 -6.25 1 98.44 101 PHE B CA 1
ATOM 2559 C C . PHE B 1 101 ? 7.949 1.017 -5.352 1 98.44 101 PHE B C 1
ATOM 2561 O O . PHE B 1 101 ? 7.457 0.474 -4.363 1 98.44 101 PHE B O 1
ATOM 2568 N N . ARG B 1 102 ? 9.188 0.854 -5.629 1 98.81 102 ARG B N 1
ATOM 2569 C CA . ARG B 1 102 ? 10.062 -0.037 -4.879 1 98.81 102 ARG B CA 1
ATOM 2570 C C . ARG B 1 102 ? 10.297 0.486 -3.467 1 98.81 102 ARG B C 1
ATOM 2572 O O . ARG B 1 102 ? 10.406 -0.297 -2.52 1 98.81 102 ARG B O 1
ATOM 2579 N N . LEU B 1 103 ? 10.398 1.77 -3.35 1 98.56 103 LEU B N 1
ATOM 2580 C CA . LEU B 1 103 ? 10.523 2.354 -2.018 1 98.56 103 LEU B CA 1
ATOM 2581 C C . LEU B 1 103 ? 9.273 2.07 -1.185 1 98.56 103 LEU B C 1
ATOM 2583 O O . LEU B 1 103 ? 9.383 1.683 -0.019 1 98.56 103 LEU B O 1
ATOM 2587 N N . LEU B 1 104 ? 8.125 2.252 -1.793 1 98.75 104 LEU B N 1
ATOM 2588 C CA . LEU B 1 104 ? 6.875 1.973 -1.098 1 98.75 104 LEU B CA 1
ATOM 2589 C C . LEU B 1 104 ? 6.789 0.503 -0.702 1 98.75 104 LEU B C 1
ATOM 2591 O O . LEU B 1 104 ? 6.328 0.177 0.395 1 98.75 104 LEU B O 1
ATOM 2595 N N . GLN B 1 105 ? 7.184 -0.363 -1.568 1 98.81 105 GLN B N 1
ATOM 2596 C CA . GLN B 1 105 ? 7.211 -1.794 -1.284 1 98.81 105 GLN B CA 1
ATOM 2597 C C . GLN B 1 105 ? 8.125 -2.104 -0.101 1 98.81 105 GLN B C 1
ATOM 2599 O O . GLN B 1 105 ? 7.754 -2.871 0.79 1 98.81 105 GLN B O 1
ATOM 2604 N N . ALA B 1 106 ? 9.297 -1.499 -0.062 1 98.81 106 ALA B N 1
ATOM 2605 C CA . ALA B 1 106 ? 10.242 -1.669 1.041 1 98.81 106 ALA B CA 1
ATOM 2606 C C . ALA B 1 106 ? 9.656 -1.135 2.346 1 98.81 106 ALA B C 1
ATOM 2608 O O . ALA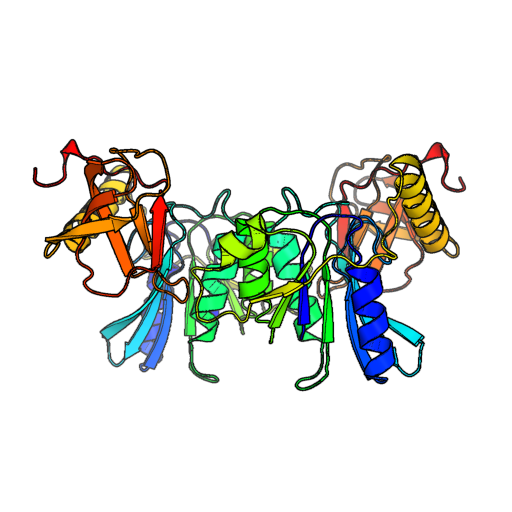 B 1 106 ? 9.781 -1.771 3.395 1 98.81 106 ALA B O 1
ATOM 2609 N N . GLU B 1 107 ? 9.016 0.031 2.219 1 98.75 107 GLU B N 1
ATOM 2610 C CA . GLU B 1 107 ? 8.398 0.633 3.396 1 98.75 107 GLU B CA 1
ATOM 2611 C C . GLU B 1 107 ? 7.316 -0.271 3.977 1 98.75 107 GLU B C 1
ATOM 2613 O O . GLU B 1 107 ? 7.195 -0.401 5.195 1 98.75 107 GLU B O 1
ATOM 2618 N N . ALA B 1 108 ? 6.562 -0.866 3.115 1 98.75 108 ALA B N 1
ATOM 2619 C CA . ALA B 1 108 ? 5.453 -1.714 3.549 1 98.75 108 ALA B CA 1
ATOM 2620 C C . ALA B 1 108 ? 5.969 -3.018 4.156 1 98.75 108 ALA B C 1
ATOM 2622 O O . ALA B 1 108 ? 5.473 -3.463 5.191 1 98.75 108 ALA B O 1
ATOM 2623 N N . LEU B 1 109 ? 6.973 -3.621 3.553 1 98.75 109 LEU B N 1
ATOM 2624 C CA . LEU B 1 109 ? 7.418 -4.961 3.926 1 98.75 109 LEU B CA 1
ATOM 2625 C C . LEU B 1 109 ? 8.414 -4.898 5.078 1 98.75 109 LEU B C 1
ATOM 2627 O O . LEU B 1 109 ? 8.609 -5.891 5.785 1 98.75 109 LEU B O 1
ATOM 2631 N N . ARG B 1 110 ? 9.141 -3.783 5.234 1 97.88 110 ARG B N 1
ATOM 2632 C CA . ARG B 1 110 ? 10.172 -3.594 6.258 1 97.88 110 ARG B CA 1
ATOM 2633 C C . ARG B 1 110 ? 11.164 -4.75 6.254 1 97.88 110 ARG B C 1
ATOM 2635 O O . ARG B 1 110 ? 11.367 -5.406 7.281 1 97.88 110 ARG B O 1
ATOM 2642 N N . PRO B 1 111 ? 11.82 -4.938 5.16 1 98.5 111 PRO B N 1
ATOM 2643 C CA . PRO B 1 111 ? 12.789 -6.031 5.113 1 98.5 111 PRO B CA 1
ATOM 2644 C C . PRO B 1 111 ? 14.008 -5.777 5.996 1 98.5 111 PRO B C 1
ATOM 2646 O O . PRO B 1 111 ? 14.328 -4.625 6.301 1 98.5 111 PRO B O 1
ATOM 2649 N N . ALA B 1 112 ? 14.633 -6.875 6.438 1 98.31 112 ALA B N 1
ATOM 2650 C CA . ALA B 1 112 ? 15.883 -6.75 7.18 1 98.31 112 ALA B CA 1
ATOM 2651 C C . ALA B 1 112 ? 16.984 -6.152 6.309 1 98.31 112 ALA B C 1
ATOM 2653 O O . ALA B 1 112 ? 17.828 -5.402 6.797 1 98.31 112 ALA B O 1
ATOM 2654 N N . GLU B 1 113 ? 16.938 -6.512 5.098 1 98.56 113 GLU B N 1
ATOM 2655 C CA . GLU B 1 113 ? 17.922 -6.02 4.133 1 98.56 113 GLU B CA 1
ATOM 2656 C C . GLU B 1 113 ? 17.359 -6.043 2.715 1 98.56 113 GLU B C 1
ATOM 2658 O O . GLU B 1 113 ? 16.516 -6.875 2.391 1 98.56 113 GLU B O 1
ATOM 2663 N N . ILE B 1 114 ? 17.812 -5.102 1.919 1 98.88 114 ILE B N 1
ATOM 2664 C CA . ILE B 1 114 ? 17.453 -5 0.508 1 98.88 114 ILE B CA 1
ATOM 2665 C C . ILE B 1 114 ? 18.688 -5.223 -0.353 1 98.88 114 ILE B C 1
ATOM 2667 O O . ILE B 1 114 ? 19.703 -4.527 -0.194 1 98.88 114 ILE B O 1
ATOM 2671 N N . LEU B 1 115 ? 18.656 -6.168 -1.179 1 98.81 115 LEU B N 1
ATOM 2672 C CA . LEU B 1 115 ? 19.719 -6.395 -2.152 1 98.81 115 LEU B CA 1
ATOM 2673 C C . LEU B 1 115 ? 19.297 -5.918 -3.537 1 98.81 115 LEU B C 1
ATOM 2675 O O . LEU B 1 115 ? 18.266 -6.352 -4.059 1 98.81 115 LEU B O 1
ATOM 2679 N N . ILE B 1 116 ? 20.031 -5.082 -4.094 1 98.69 116 ILE B N 1
ATOM 2680 C CA . ILE B 1 116 ? 19.75 -4.574 -5.43 1 98.69 116 ILE B CA 1
ATOM 2681 C C . ILE B 1 116 ? 20.766 -5.133 -6.422 1 98.69 116 ILE B C 1
ATOM 2683 O O . ILE B 1 116 ? 21.953 -4.805 -6.352 1 98.69 116 ILE B O 1
ATOM 2687 N N . LEU B 1 117 ? 20.266 -5.918 -7.293 1 98.06 117 LEU B N 1
ATOM 2688 C CA . LEU B 1 117 ? 21.141 -6.527 -8.297 1 98.06 117 LEU B CA 1
ATOM 2689 C C . LEU B 1 117 ? 21.094 -5.746 -9.602 1 98.06 117 LEU B C 1
ATOM 2691 O O . LEU B 1 117 ? 20.016 -5.566 -10.188 1 98.06 117 LEU B O 1
ATOM 2695 N N . GLY B 1 118 ? 22.234 -5.23 -10.07 1 95.88 118 GLY B N 1
ATOM 2696 C CA . GLY B 1 118 ? 22.375 -4.781 -11.445 1 95.88 118 GLY B CA 1
ATOM 2697 C C . GLY B 1 118 ? 21.734 -3.434 -11.703 1 95.88 118 GLY B C 1
ATOM 2698 O O . GLY B 1 118 ? 21.297 -3.152 -12.82 1 95.88 118 GLY B O 1
ATOM 2699 N N . SER B 1 119 ? 21.453 -2.619 -10.805 1 97.12 119 SER B N 1
ATOM 2700 C CA . SER B 1 119 ? 20.891 -1.294 -11.039 1 97.12 119 SER B CA 1
ATOM 2701 C C . SER B 1 119 ? 21.484 -0.263 -10.086 1 97.12 119 SER B C 1
ATOM 2703 O O . SER B 1 119 ? 20.984 -0.078 -8.977 1 97.12 119 SER B O 1
ATOM 2705 N N . GLU B 1 120 ? 22.406 0.432 -10.523 1 96.75 120 GLU B N 1
ATOM 2706 C CA . GLU B 1 120 ? 23.016 1.512 -9.758 1 96.75 120 GLU B CA 1
ATOM 2707 C C . GLU B 1 120 ? 22.016 2.65 -9.523 1 96.75 120 GLU B C 1
ATOM 2709 O O . GLU B 1 120 ? 21.984 3.242 -8.445 1 96.75 120 GLU B O 1
ATOM 2714 N N . ALA B 1 121 ? 21.312 2.9 -10.555 1 97.19 121 ALA B N 1
ATOM 2715 C CA . ALA B 1 121 ? 20.328 3.984 -10.469 1 97.19 121 ALA B CA 1
ATOM 2716 C C . ALA B 1 121 ? 19.328 3.734 -9.344 1 97.19 121 ALA B C 1
ATOM 2718 O O . ALA B 1 121 ? 19 4.645 -8.586 1 97.19 121 ALA B O 1
ATOM 2719 N N . LEU B 1 122 ? 18.812 2.539 -9.281 1 98 122 LEU B N 1
ATOM 2720 C CA . LEU B 1 122 ? 17.875 2.203 -8.211 1 98 122 LEU B CA 1
ATOM 2721 C C . LEU B 1 122 ? 18.547 2.291 -6.848 1 98 122 LEU B C 1
ATOM 2723 O O . LEU B 1 122 ? 17.953 2.781 -5.887 1 98 122 LEU B O 1
ATOM 2727 N N . HIS B 1 123 ? 19.781 1.843 -6.742 1 98.06 123 HIS B N 1
ATOM 2728 C CA . HIS B 1 123 ? 20.531 1.935 -5.496 1 98.06 123 HIS B CA 1
ATOM 2729 C C . HIS B 1 123 ? 20.656 3.383 -5.039 1 98.06 123 HIS B C 1
ATOM 2731 O O . HIS B 1 123 ? 20.453 3.689 -3.861 1 98.06 123 HIS B O 1
ATOM 2737 N N . GLN B 1 124 ? 20.953 4.211 -5.953 1 97 124 GLN B N 1
ATOM 2738 C CA . GLN B 1 124 ? 21.109 5.629 -5.648 1 97 124 GLN B CA 1
ATOM 2739 C C . GLN B 1 124 ? 19.781 6.23 -5.168 1 97 124 GLN B C 1
ATOM 2741 O O . GLN B 1 124 ? 19.766 7.094 -4.293 1 97 124 GLN B O 1
ATOM 2746 N N . ALA B 1 125 ? 18.719 5.758 -5.766 1 96.75 125 ALA B N 1
ATOM 2747 C CA . ALA B 1 125 ? 17.391 6.266 -5.406 1 96.75 125 ALA B CA 1
ATOM 2748 C C . ALA B 1 125 ? 17.062 5.969 -3.947 1 96.75 125 ALA B C 1
ATOM 2750 O O . ALA B 1 125 ? 16.234 6.648 -3.338 1 96.75 125 ALA B O 1
ATOM 2751 N N . PHE B 1 126 ? 17.688 4.977 -3.375 1 98 126 PHE B N 1
ATOM 2752 C CA . PHE B 1 126 ? 17.453 4.57 -1.995 1 98 126 PHE B CA 1
ATOM 2753 C C . PHE B 1 126 ? 18.438 5.25 -1.049 1 98 126 PHE B C 1
ATOM 2755 O O . PHE B 1 126 ? 18.281 5.18 0.172 1 98 126 PHE B O 1
ATOM 2762 N N . ALA B 1 127 ? 19.422 5.922 -1.532 1 96.56 127 ALA B N 1
ATOM 2763 C CA . ALA B 1 127 ? 20.625 6.32 -0.797 1 96.56 127 ALA B CA 1
ATOM 2764 C C . ALA B 1 127 ? 20.281 7.297 0.324 1 96.56 127 ALA B C 1
ATOM 2766 O O . ALA B 1 127 ? 20.938 7.316 1.365 1 96.56 127 ALA B O 1
ATOM 2767 N N . TRP B 1 128 ? 19.234 8.062 0.153 1 96.81 128 TRP B N 1
ATOM 2768 C CA . TRP B 1 128 ? 18.906 9.102 1.124 1 96.81 128 TRP B CA 1
ATOM 2769 C C . TRP B 1 128 ? 18.203 8.5 2.336 1 96.81 128 TRP B C 1
ATOM 2771 O O . TRP B 1 128 ? 18.078 9.164 3.371 1 96.81 128 TRP B O 1
ATOM 2781 N N . ARG B 1 129 ? 17.734 7.281 2.182 1 98.44 129 ARG B N 1
ATOM 2782 C CA . ARG B 1 129 ? 17.047 6.598 3.271 1 98.44 129 ARG B CA 1
ATOM 2783 C C . ARG B 1 129 ? 18.031 5.926 4.211 1 98.44 129 ARG B C 1
ATOM 2785 O O . ARG B 1 129 ? 18.625 4.902 3.865 1 98.44 129 ARG B O 1
ATOM 2792 N N . ARG B 1 130 ? 18.094 6.383 5.445 1 97.81 130 ARG B N 1
ATOM 2793 C CA . ARG B 1 130 ? 19.109 5.883 6.359 1 97.81 130 ARG B CA 1
ATOM 2794 C C . ARG B 1 130 ? 18.562 4.762 7.234 1 97.81 130 ARG B C 1
ATOM 2796 O O . ARG B 1 130 ? 19.328 4.043 7.887 1 97.81 130 ARG B O 1
ATOM 2803 N N . ASP B 1 131 ? 17.281 4.602 7.27 1 98 131 ASP B N 1
ATOM 2804 C CA . ASP B 1 131 ? 16.672 3.559 8.086 1 98 131 ASP B CA 1
ATOM 2805 C C . ASP B 1 131 ? 16.578 2.238 7.32 1 98 131 ASP B C 1
ATOM 2807 O O . ASP B 1 131 ? 16.188 1.214 7.883 1 98 131 ASP B O 1
ATOM 2811 N N . LEU B 1 132 ? 16.891 2.238 6.008 1 98.38 132 LEU B N 1
ATOM 2812 C CA . LEU B 1 132 ? 16.875 1.042 5.176 1 98.38 132 LEU B CA 1
ATOM 2813 C C . LEU B 1 132 ? 18.281 0.513 4.941 1 98.38 132 LEU B C 1
ATOM 2815 O O . LEU B 1 132 ? 19.203 1.287 4.672 1 98.38 132 LEU B O 1
ATOM 2819 N N . LYS B 1 133 ? 18.469 -0.756 5.172 1 98.5 133 LYS B N 1
ATOM 2820 C CA . LYS B 1 133 ? 19.734 -1.398 4.836 1 98.5 133 LYS B CA 1
ATOM 2821 C C . LYS B 1 133 ? 19.75 -1.875 3.387 1 98.5 133 LYS B C 1
ATOM 2823 O O . LYS B 1 133 ? 19.141 -2.904 3.062 1 98.5 133 LYS B O 1
ATOM 2828 N N . VAL B 1 134 ? 20.438 -1.182 2.516 1 98.62 134 VAL B N 1
ATOM 2829 C CA . VAL B 1 134 ? 20.438 -1.438 1.079 1 98.62 134 VAL B CA 1
ATOM 2830 C C . VAL B 1 134 ? 21.859 -1.752 0.616 1 98.62 134 VAL B C 1
ATOM 2832 O O . VAL B 1 134 ? 22.812 -1.024 0.941 1 98.62 134 VAL B O 1
ATOM 2835 N N . ARG B 1 135 ? 21.984 -2.801 -0.139 1 97.94 135 ARG B N 1
ATOM 2836 C CA . ARG B 1 135 ? 23.297 -3.203 -0.622 1 97.94 135 ARG B CA 1
ATOM 2837 C C . ARG B 1 135 ? 23.266 -3.525 -2.111 1 97.94 135 ARG B C 1
ATOM 2839 O O . ARG B 1 135 ? 22.422 -4.312 -2.561 1 97.94 135 ARG B O 1
ATOM 2846 N N . PRO B 1 136 ? 24.156 -2.959 -2.816 1 97.69 136 PRO B N 1
ATOM 2847 C CA . PRO B 1 136 ? 24.297 -3.363 -4.219 1 97.69 136 PRO B CA 1
ATOM 2848 C C . PRO B 1 136 ? 25.016 -4.699 -4.379 1 97.69 136 PRO B C 1
ATOM 2850 O O . PRO B 1 136 ? 25.969 -4.988 -3.646 1 97.69 136 PRO B O 1
ATOM 2853 N N . VAL B 1 137 ? 24.531 -5.484 -5.27 1 96.62 137 VAL B N 1
ATOM 2854 C CA . VAL B 1 137 ? 25.125 -6.781 -5.578 1 96.62 137 VAL B CA 1
ATOM 2855 C C . VAL B 1 137 ? 25.266 -6.938 -7.09 1 96.62 137 VAL B C 1
ATOM 2857 O O . VAL B 1 137 ? 24.359 -6.574 -7.848 1 96.62 137 VAL B O 1
ATOM 2860 N N . PRO B 1 138 ? 26.375 -7.434 -7.523 1 95.19 138 PRO B N 1
ATOM 2861 C CA . PRO B 1 138 ? 26.516 -7.68 -8.961 1 95.19 138 PRO B CA 1
ATOM 2862 C C . PRO B 1 138 ? 25.531 -8.727 -9.477 1 95.19 138 PRO B C 1
ATOM 2864 O O . PRO B 1 138 ? 25.125 -9.625 -8.734 1 95.19 138 PRO B O 1
ATOM 2867 N N . PRO B 1 139 ? 25.156 -8.461 -10.727 1 95 139 PRO B N 1
ATOM 2868 C CA . PRO B 1 139 ? 24.328 -9.516 -11.312 1 95 139 PRO B CA 1
ATOM 2869 C C . PRO B 1 139 ? 25.016 -10.883 -11.297 1 95 139 PRO B C 1
ATOM 2871 O O . PRO B 1 139 ? 26.234 -10.961 -11.203 1 95 139 PRO B O 1
ATOM 2874 N N . LEU B 1 140 ? 24.234 -11.828 -11.336 1 93.25 140 LEU B N 1
ATOM 2875 C CA . LEU B 1 140 ? 24.797 -13.18 -11.367 1 93.25 140 LEU B CA 1
ATOM 2876 C C . LEU B 1 140 ? 25.125 -13.594 -12.797 1 93.25 140 LEU B C 1
ATOM 2878 O O . LEU B 1 140 ? 24.312 -13.383 -13.711 1 93.25 140 LEU B O 1
ATOM 2882 N N . PRO B 1 141 ? 26.266 -14.148 -12.984 1 87.06 141 PRO B N 1
ATOM 2883 C CA . PRO B 1 141 ? 26.703 -14.539 -14.328 1 87.06 141 PRO B CA 1
ATOM 2884 C C . PRO B 1 141 ? 25.766 -15.547 -14.977 1 87.06 141 PRO B C 1
ATOM 2886 O O . PRO B 1 141 ? 25.656 -15.594 -16.203 1 87.06 141 PRO B O 1
ATOM 2889 N N . GLU B 1 142 ? 25.109 -16.297 -14.258 1 85 142 GLU B N 1
ATOM 2890 C CA . GLU B 1 142 ? 24.25 -17.359 -14.766 1 85 142 GLU B CA 1
ATOM 2891 C C . GLU B 1 142 ? 22.922 -16.797 -15.258 1 85 142 GLU B C 1
ATOM 2893 O O . GLU B 1 142 ? 22.125 -17.516 -15.859 1 85 142 GLU B O 1
ATOM 2898 N N . ALA B 1 143 ? 22.781 -15.484 -15.078 1 80.31 143 ALA B N 1
ATOM 2899 C CA . ALA B 1 143 ? 21.5 -14.891 -15.484 1 80.31 143 ALA B CA 1
ATOM 2900 C C . ALA B 1 143 ? 21.344 -14.914 -17 1 80.31 143 ALA B C 1
ATOM 2902 O O . ALA B 1 143 ? 22.234 -14.484 -17.734 1 80.31 143 ALA B O 1
ATOM 2903 N N . ARG B 1 144 ? 20.391 -15.609 -17.422 1 80.19 144 ARG B N 1
ATOM 2904 C CA . ARG B 1 144 ? 20.141 -15.734 -18.859 1 80.19 144 ARG B CA 1
ATOM 2905 C C . ARG B 1 144 ? 18.969 -14.852 -19.281 1 80.19 144 ARG B C 1
ATOM 2907 O O . ARG B 1 144 ? 17.938 -14.805 -18.609 1 80.19 144 ARG B O 1
ATOM 2914 N N . ARG B 1 145 ? 19.078 -14.242 -20.391 1 83.69 145 ARG B N 1
ATOM 2915 C CA . ARG B 1 145 ? 18.016 -13.438 -20.984 1 83.69 145 ARG B CA 1
ATOM 2916 C C . ARG B 1 145 ? 16.953 -14.328 -21.625 1 83.69 145 ARG B C 1
ATOM 2918 O O . ARG B 1 145 ? 17.281 -15.258 -22.359 1 83.69 145 ARG B O 1
ATOM 2925 N N . LYS B 1 146 ? 15.789 -14.109 -21.156 1 88.12 146 LYS B N 1
ATOM 2926 C CA . LYS B 1 146 ? 14.672 -14.82 -21.781 1 88.12 146 LYS B CA 1
ATOM 2927 C C . LYS B 1 146 ? 14 -13.969 -22.844 1 88.12 146 LYS B C 1
ATOM 2929 O O . LYS B 1 146 ? 13.82 -12.766 -22.656 1 88.12 146 LYS B O 1
ATOM 2934 N N . SER B 1 147 ? 13.664 -14.609 -24 1 91.31 147 SER B N 1
ATOM 2935 C CA . SER B 1 147 ? 12.977 -13.891 -25.062 1 91.31 147 SER B CA 1
ATOM 2936 C C . SER B 1 147 ? 11.516 -13.633 -24.703 1 91.31 147 SER B C 1
ATOM 2938 O O . SER B 1 147 ? 10.938 -14.352 -23.891 1 91.31 147 SER B O 1
ATOM 2940 N N . PRO B 1 148 ? 11.039 -12.609 -25.375 1 89.88 148 PRO B N 1
ATOM 2941 C CA . PRO B 1 148 ? 9.609 -12.359 -25.172 1 89.88 148 PRO B CA 1
ATOM 2942 C C . PRO B 1 148 ? 8.742 -13.57 -25.516 1 89.88 148 PRO B C 1
ATOM 2944 O O . PRO B 1 148 ? 7.758 -13.844 -24.812 1 89.88 148 PRO B O 1
ATOM 2947 N N . ARG B 1 149 ? 9.109 -14.234 -26.547 1 92.56 149 ARG B N 1
ATOM 2948 C CA . ARG B 1 149 ? 8.367 -15.43 -26.953 1 92.56 149 ARG B CA 1
ATOM 2949 C C . ARG B 1 149 ? 8.453 -16.516 -25.875 1 92.56 149 ARG B C 1
ATOM 2951 O O . ARG B 1 149 ? 7.449 -17.125 -25.531 1 92.56 149 ARG B O 1
ATOM 2958 N N . ALA B 1 150 ? 9.594 -16.734 -25.391 1 92.81 150 ALA B N 1
ATOM 2959 C CA . ALA B 1 150 ? 9.789 -17.719 -24.328 1 92.81 150 ALA B CA 1
ATOM 2960 C C . ALA B 1 150 ? 9 -17.359 -23.078 1 92.81 150 ALA B C 1
ATOM 2962 O O . ALA B 1 150 ? 8.406 -18.234 -22.438 1 92.81 150 ALA B O 1
ATOM 2963 N N . ARG B 1 151 ? 8.992 -16.109 -22.766 1 92.5 151 ARG B N 1
ATOM 2964 C CA . ARG B 1 151 ? 8.242 -15.633 -21.609 1 92.5 151 ARG B CA 1
ATOM 2965 C C . ARG B 1 151 ? 6.75 -15.883 -21.781 1 92.5 151 ARG B C 1
ATOM 2967 O O . ARG B 1 151 ? 6.082 -16.344 -20.859 1 92.5 151 ARG B O 1
ATOM 2974 N N . ARG B 1 152 ? 6.309 -15.602 -22.906 1 91.69 152 ARG B N 1
ATOM 2975 C CA . ARG B 1 152 ? 4.895 -15.82 -23.203 1 91.69 152 ARG B CA 1
ATOM 2976 C C . ARG B 1 152 ? 4.543 -17.312 -23.141 1 91.69 152 ARG B C 1
ATOM 2978 O O . ARG B 1 152 ? 3.51 -17.672 -22.578 1 91.69 152 ARG B O 1
ATOM 2985 N N . GLN B 1 153 ? 5.375 -18.094 -23.703 1 93.12 153 GLN B N 1
ATOM 2986 C CA . GLN B 1 153 ? 5.164 -19.547 -23.703 1 93.12 153 GLN B CA 1
ATOM 2987 C C . GLN B 1 153 ? 5.168 -20.094 -22.281 1 93.12 153 GLN B C 1
ATOM 2989 O O . GLN B 1 153 ? 4.336 -20.938 -21.938 1 93.12 153 GLN B O 1
ATOM 2994 N N . ASN B 1 154 ? 6.082 -19.656 -21.5 1 93.06 154 ASN B N 1
ATOM 2995 C CA . ASN B 1 154 ? 6.152 -20.094 -20.109 1 93.06 154 ASN B CA 1
ATOM 2996 C C . ASN B 1 154 ? 4.875 -19.75 -19.344 1 93.06 154 ASN B C 1
ATOM 2998 O O . ASN B 1 154 ? 4.344 -20.578 -18.609 1 93.06 154 ASN B O 1
ATOM 3002 N N . ARG B 1 155 ? 4.395 -18.562 -19.578 1 93.94 155 ARG B N 1
ATOM 3003 C CA . ARG B 1 155 ? 3.164 -18.125 -18.922 1 93.94 155 ARG B CA 1
ATOM 3004 C C . ARG B 1 155 ? 1.989 -19.016 -19.344 1 93.94 155 ARG B C 1
ATOM 3006 O O . ARG B 1 155 ? 1.191 -19.422 -18.5 1 93.94 155 ARG B O 1
ATOM 3013 N N . LEU B 1 156 ? 1.96 -19.281 -20.609 1 91.88 156 LEU B N 1
ATOM 3014 C CA . LEU B 1 156 ? 0.89 -20.125 -21.125 1 91.88 156 LEU B CA 1
ATOM 3015 C C . LEU B 1 156 ? 0.965 -21.531 -20.531 1 91.88 156 LEU B C 1
ATOM 3017 O O . LEU B 1 156 ? -0.053 -22.078 -20.109 1 91.88 156 LEU B O 1
ATOM 3021 N N . GLU B 1 157 ? 2.104 -22.016 -20.484 1 94.19 157 GLU B N 1
ATOM 3022 C CA . GLU B 1 157 ? 2.299 -23.359 -19.938 1 94.19 157 GLU B CA 1
ATOM 3023 C C . GLU B 1 157 ? 1.865 -23.422 -18.484 1 94.19 157 GLU B C 1
ATOM 3025 O O . GLU B 1 157 ? 1.226 -24.391 -18.062 1 94.19 157 GLU B O 1
ATOM 3030 N N . ARG B 1 158 ? 2.178 -22.469 -17.75 1 95 158 ARG B N 1
ATOM 3031 C CA . ARG B 1 158 ? 1.798 -22.422 -16.344 1 95 158 ARG B CA 1
ATOM 3032 C C . ARG B 1 158 ? 0.285 -22.312 -16.188 1 95 158 ARG B C 1
ATOM 3034 O O . ARG B 1 158 ? -0.299 -22.938 -15.297 1 95 158 ARG B O 1
ATOM 3041 N N . LEU B 1 159 ? -0.313 -21.516 -17 1 94.06 159 LEU B N 1
ATOM 3042 C CA . LEU B 1 159 ? -1.765 -21.375 -16.969 1 94.06 159 LEU B CA 1
ATOM 3043 C C . LEU B 1 159 ? -2.449 -22.688 -17.344 1 94.06 159 LEU B C 1
ATOM 3045 O O . LEU B 1 159 ? -3.418 -23.094 -16.703 1 94.06 159 LEU B O 1
ATOM 3049 N N . LEU B 1 160 ? -1.896 -23.312 -18.406 1 93.12 160 LEU B N 1
ATOM 3050 C CA . LEU B 1 160 ? -2.457 -24.594 -18.844 1 93.12 160 LEU B CA 1
ATOM 3051 C C . LEU B 1 160 ? -2.338 -25.641 -17.734 1 93.12 160 LEU B C 1
ATOM 3053 O O . LEU B 1 160 ? -3.287 -26.375 -17.469 1 93.12 160 LEU B O 1
ATOM 3057 N N . ALA B 1 161 ? -1.209 -25.641 -17.094 1 95.12 161 ALA B N 1
ATOM 3058 C CA . ALA B 1 161 ? -1.004 -26.562 -15.984 1 95.12 161 ALA B CA 1
ATOM 3059 C C . ALA B 1 161 ? -1.986 -26.281 -14.852 1 95.12 161 ALA B C 1
ATOM 3061 O O . ALA B 1 161 ? -2.496 -27.203 -14.211 1 95.12 161 ALA B O 1
ATOM 3062 N N . HIS B 1 162 ? -2.279 -25.062 -14.602 1 95.88 162 HIS B N 1
ATOM 3063 C CA . HIS B 1 162 ? -3.205 -24.625 -13.562 1 95.88 162 HIS B CA 1
ATOM 3064 C C . HIS B 1 162 ? -4.613 -25.141 -13.828 1 95.88 162 HIS B C 1
ATOM 3066 O O . HIS B 1 162 ? -5.348 -25.484 -12.898 1 95.88 162 HIS B O 1
ATOM 3072 N N . PHE B 1 163 ? -4.996 -25.328 -15.109 1 95.12 163 PHE B N 1
ATOM 3073 C CA . PHE B 1 163 ? -6.359 -25.688 -15.477 1 95.12 163 PHE B CA 1
ATOM 3074 C C . PHE B 1 163 ? -6.484 -27.188 -15.711 1 95.12 163 PHE B C 1
ATOM 3076 O O . PHE B 1 163 ? -7.551 -27.672 -16.094 1 95.12 163 PHE B O 1
ATOM 3083 N N . ARG B 1 164 ? -5.438 -27.938 -15.547 1 93.75 164 ARG B N 1
ATOM 3084 C CA . ARG B 1 164 ? -5.398 -29.359 -15.875 1 93.75 164 ARG B CA 1
ATOM 3085 C C . ARG B 1 164 ? -6.551 -30.109 -15.211 1 93.75 164 ARG B C 1
ATOM 3087 O O . ARG B 1 164 ? -7.18 -30.953 -15.836 1 93.75 164 ARG B O 1
ATOM 3094 N N . GLU B 1 165 ? -6.93 -29.844 -13.961 1 92.62 165 GLU B N 1
ATOM 3095 C CA . GLU B 1 165 ? -8.008 -30.547 -13.273 1 92.62 165 GLU B CA 1
ATOM 3096 C C . GLU B 1 165 ? -9.211 -29.625 -13.047 1 92.62 165 GLU B C 1
ATOM 3098 O O . GLU B 1 165 ? -9.906 -29.75 -12.039 1 92.62 165 GLU B O 1
ATOM 3103 N N . ALA B 1 166 ? -9.312 -28.797 -14.008 1 96.31 166 ALA B N 1
ATOM 3104 C CA . ALA B 1 166 ? -10.406 -27.844 -13.859 1 96.31 166 ALA B CA 1
ATOM 3105 C C . ALA B 1 166 ? -11.75 -28.484 -14.164 1 96.31 166 ALA B C 1
ATOM 3107 O O . ALA B 1 166 ? -11.836 -29.391 -15 1 96.31 166 ALA B O 1
ATOM 3108 N N . ARG B 1 167 ? -12.781 -28.094 -13.5 1 97.19 167 ARG B N 1
ATOM 3109 C CA . ARG B 1 167 ? -14.156 -28.531 -13.68 1 97.19 167 ARG B CA 1
ATOM 3110 C C . ARG B 1 167 ? -15.109 -27.328 -13.719 1 97.19 167 ARG B C 1
ATOM 3112 O O . ARG B 1 167 ? -14.789 -26.266 -13.195 1 97.19 167 ARG B O 1
ATOM 3119 N N . PRO B 1 168 ? -16.234 -27.531 -14.336 1 97.12 168 PRO B N 1
ATOM 3120 C CA . PRO B 1 168 ? -17.203 -26.422 -14.383 1 97.12 168 PRO B CA 1
ATOM 3121 C C . PRO B 1 168 ? -17.844 -26.156 -13.023 1 97.12 168 PRO B C 1
ATOM 3123 O O . PRO B 1 168 ? -18.141 -27.094 -12.281 1 97.12 168 PRO B O 1
ATOM 3126 N N . ARG B 1 169 ? -18.031 -24.953 -12.68 1 97.38 169 ARG B N 1
ATOM 3127 C CA . ARG B 1 169 ? -18.688 -24.484 -11.461 1 97.38 169 ARG B CA 1
ATOM 3128 C C . ARG B 1 169 ? -19.531 -23.25 -11.734 1 97.38 169 ARG B C 1
ATOM 3130 O O . ARG B 1 169 ? -19.094 -22.344 -12.453 1 97.38 169 ARG B O 1
ATOM 3137 N N . VAL B 1 170 ? -20.703 -23.203 -11.195 1 97.25 170 VAL B N 1
ATOM 3138 C CA . VAL B 1 170 ? -21.547 -22.031 -11.312 1 97.25 170 VAL B CA 1
ATOM 3139 C C . VAL B 1 170 ? -21.203 -21.016 -10.219 1 97.25 170 VAL B C 1
ATOM 3141 O O . VAL B 1 170 ? -21.188 -21.359 -9.031 1 97.25 170 VAL B O 1
ATOM 3144 N N . LEU B 1 171 ? -20.859 -19.859 -10.617 1 96.94 171 LEU B N 1
ATOM 3145 C CA . LEU B 1 171 ? -20.484 -18.797 -9.688 1 96.94 171 LEU B CA 1
ATOM 3146 C C . LEU B 1 171 ? -21.188 -17.5 -10.023 1 96.94 171 LEU B C 1
ATOM 3148 O O . LEU B 1 171 ? -21.625 -17.297 -11.164 1 96.94 171 LEU B O 1
ATOM 3152 N N . PRO B 1 172 ? -21.297 -16.641 -9.039 1 94 172 PRO B N 1
ATOM 3153 C CA . PRO B 1 172 ? -21.922 -15.352 -9.312 1 94 172 PRO B CA 1
ATOM 3154 C C . PRO B 1 172 ? -21.125 -14.492 -10.289 1 94 172 PRO B C 1
ATOM 3156 O O . PRO B 1 172 ? -19.891 -14.508 -10.258 1 94 172 PRO B O 1
ATOM 3159 N N . LEU B 1 173 ? -21.828 -13.836 -11.156 1 91.06 173 LEU B N 1
ATOM 3160 C CA . LEU B 1 173 ? -21.25 -12.906 -12.125 1 91.06 173 LEU B CA 1
ATOM 3161 C C . LEU B 1 173 ? -21.953 -11.555 -12.07 1 91.06 173 LEU B C 1
ATOM 3163 O O . LEU B 1 173 ? -22.984 -11.352 -12.719 1 91.06 173 LEU B O 1
ATOM 3167 N N . SER B 1 174 ? -21.359 -10.648 -11.344 1 82.75 174 SER B N 1
ATOM 3168 C CA . SER B 1 174 ? -22.031 -9.391 -11.039 1 82.75 174 SER B CA 1
ATOM 3169 C C . SER B 1 174 ? -21.688 -8.32 -12.07 1 82.75 174 SER B C 1
ATOM 3171 O O . SER B 1 174 ? -22.078 -7.16 -11.914 1 82.75 174 SER B O 1
ATOM 3173 N N . PHE B 1 175 ? -20.906 -8.625 -13.109 1 82.69 175 PHE B N 1
ATOM 3174 C CA . PHE B 1 175 ? -20.516 -7.652 -14.125 1 82.69 175 PHE B CA 1
ATOM 3175 C C . PHE B 1 175 ? -20.625 -8.25 -15.516 1 82.69 175 PHE B C 1
ATOM 3177 O O . PHE B 1 175 ? -20.766 -9.469 -15.664 1 82.69 175 PHE B O 1
ATOM 3184 N N . PRO B 1 176 ? -20.656 -7.328 -16.453 1 82.62 176 PRO B N 1
ATOM 3185 C CA . PRO B 1 176 ? -20.719 -7.832 -17.828 1 82.62 176 PRO B CA 1
ATOM 3186 C C . PRO B 1 176 ? -19.547 -8.75 -18.188 1 82.62 176 PRO B C 1
ATOM 3188 O O . PRO B 1 176 ? -18.391 -8.406 -17.922 1 82.62 176 PRO B O 1
ATOM 3191 N N . PRO B 1 177 ? -19.875 -9.859 -18.688 1 81.75 177 PRO B N 1
ATOM 3192 C CA . PRO B 1 177 ? -18.828 -10.852 -18.969 1 81.75 177 PRO B CA 1
ATOM 3193 C C . PRO B 1 177 ? -17.875 -10.398 -20.062 1 81.75 177 PRO B C 1
ATOM 3195 O O . PRO B 1 177 ? -18.25 -9.656 -20.969 1 81.75 177 PRO B O 1
ATOM 3198 N N . GLU B 1 178 ? -16.641 -10.641 -19.859 1 80.94 178 GLU B N 1
ATOM 3199 C CA . GLU B 1 178 ? -15.602 -10.531 -20.875 1 80.94 178 GLU B CA 1
ATOM 3200 C C . GLU B 1 178 ? -14.984 -11.891 -21.188 1 80.94 178 GLU B C 1
ATOM 3202 O O . GLU B 1 178 ? -14.055 -12.328 -20.5 1 80.94 178 GLU B O 1
ATOM 3207 N N . PRO B 1 179 ? -15.43 -12.469 -22.219 1 73.12 179 PRO B N 1
ATOM 3208 C CA . PRO B 1 179 ? -15.078 -13.859 -22.484 1 73.12 179 PRO B CA 1
ATOM 3209 C C . PRO B 1 179 ? -13.586 -14.055 -22.75 1 73.12 179 PRO B C 1
ATOM 3211 O O . PRO B 1 179 ? -13.07 -15.164 -22.609 1 73.12 179 PRO B O 1
ATOM 3214 N N . GLU B 1 180 ? -12.859 -13.047 -23.078 1 80.75 180 GLU B N 1
ATOM 3215 C CA . GLU B 1 180 ? -11.453 -13.219 -23.438 1 80.75 180 GLU B CA 1
ATOM 3216 C C . GLU B 1 180 ? -10.547 -13.016 -22.234 1 80.75 180 GLU B C 1
ATOM 3218 O O . GLU B 1 180 ? -9.32 -13.133 -22.344 1 80.75 180 GLU B O 1
ATOM 3223 N N . ARG B 1 181 ? -11.219 -12.914 -21.062 1 86.94 181 ARG B N 1
ATOM 3224 C CA . ARG B 1 181 ? -10.414 -12.641 -19.891 1 86.94 181 ARG B CA 1
ATOM 3225 C C . ARG B 1 181 ? -10.508 -13.781 -18.875 1 86.94 181 ARG B C 1
ATOM 3227 O O . ARG B 1 181 ? -11.516 -14.484 -18.828 1 86.94 181 ARG B O 1
ATOM 3234 N N . LEU B 1 182 ? -9.438 -13.953 -18.156 1 93.44 182 LEU B N 1
ATOM 3235 C CA . LEU B 1 182 ? -9.484 -14.828 -16.984 1 93.44 182 LEU B CA 1
ATOM 3236 C C . LEU B 1 182 ? -10.078 -14.094 -15.781 1 93.44 182 LEU B C 1
ATOM 3238 O O . LEU B 1 182 ? -9.914 -12.883 -15.648 1 93.44 182 LEU B O 1
ATOM 3242 N N . TYR B 1 183 ? -10.789 -14.859 -15.039 1 95.69 183 TYR B N 1
ATOM 3243 C CA . TYR B 1 183 ? -11.328 -14.312 -13.805 1 95.69 183 TYR B CA 1
ATOM 3244 C C . TYR B 1 183 ? -10.594 -14.867 -12.594 1 95.69 183 TYR B C 1
ATOM 3246 O O . TYR B 1 183 ? -10.242 -16.047 -12.555 1 95.69 183 TYR B O 1
ATOM 3254 N N . GLY B 1 184 ? -10.25 -13.984 -11.68 1 97 184 GLY B N 1
ATOM 3255 C CA . GLY B 1 184 ? -9.742 -14.445 -10.391 1 97 184 GLY B CA 1
ATOM 3256 C C . GLY B 1 184 ? -10.844 -14.789 -9.406 1 97 184 GLY B C 1
ATOM 3257 O O . GLY B 1 184 ? -11.82 -14.055 -9.281 1 97 184 GLY B O 1
ATOM 3258 N N . LEU B 1 185 ? -10.711 -15.922 -8.797 1 98.31 185 LEU B N 1
ATOM 3259 C CA . LEU B 1 185 ? -11.648 -16.359 -7.77 1 98.31 185 LEU B CA 1
ATOM 3260 C C . LEU B 1 185 ? -11.047 -16.188 -6.375 1 98.31 185 LEU B C 1
ATOM 3262 O O . LEU B 1 185 ? -9.984 -16.734 -6.086 1 98.31 185 LEU B O 1
ATOM 3266 N N . LEU B 1 186 ? -11.734 -15.414 -5.527 1 98.69 186 LEU B N 1
ATOM 3267 C CA . LEU B 1 186 ? -11.18 -15.062 -4.223 1 98.69 186 LEU B CA 1
ATOM 3268 C C . LEU B 1 186 ? -11.984 -15.711 -3.102 1 98.69 186 LEU B C 1
ATOM 3270 O O . LEU B 1 186 ? -13.211 -15.828 -3.195 1 98.69 186 LEU B O 1
ATOM 3274 N N . ASP B 1 187 ? -11.281 -16.141 -2.061 1 98.75 187 ASP B N 1
ATOM 3275 C CA . ASP B 1 187 ? -11.953 -16.688 -0.886 1 98.75 187 ASP B CA 1
ATOM 3276 C C . ASP B 1 187 ? -12.469 -15.562 0.013 1 98.75 187 ASP B C 1
ATOM 3278 O O . ASP B 1 187 ? -12.305 -14.383 -0.301 1 98.75 187 ASP B O 1
ATOM 3282 N N . PRO B 1 188 ? -13.141 -15.867 1.087 1 98.44 188 PRO B N 1
ATOM 3283 C CA . PRO B 1 188 ? -13.805 -14.844 1.896 1 98.44 188 PRO B CA 1
ATOM 3284 C C . PRO B 1 188 ? -12.82 -13.938 2.635 1 98.44 188 PRO B C 1
ATOM 3286 O O . PRO B 1 188 ? -13.219 -12.93 3.221 1 98.44 188 PRO B O 1
ATOM 3289 N N . GLU B 1 189 ? -11.531 -14.258 2.604 1 98.56 189 GLU B N 1
ATOM 3290 C CA . GLU B 1 189 ? -10.508 -13.406 3.207 1 98.56 189 GLU B CA 1
ATOM 3291 C C . GLU B 1 189 ? -9.789 -12.578 2.148 1 98.56 189 GLU B C 1
ATOM 3293 O O . GLU B 1 189 ? -8.938 -11.75 2.477 1 98.56 189 GLU B O 1
ATOM 3298 N N . GLY B 1 190 ? -10.094 -12.797 0.921 1 98.44 190 GLY B N 1
ATOM 3299 C CA . GLY B 1 190 ? -9.555 -11.984 -0.16 1 98.44 190 GLY B CA 1
ATOM 3300 C C . GLY B 1 190 ? -8.32 -12.594 -0.802 1 98.44 190 GLY B C 1
ATOM 3301 O O . GLY B 1 190 ? -7.629 -11.938 -1.583 1 98.44 190 GLY B O 1
ATOM 3302 N N . PHE B 1 191 ? -8.016 -13.789 -0.453 1 98.88 191 PHE B N 1
ATOM 3303 C CA . PHE B 1 191 ? -6.879 -14.453 -1.078 1 98.88 191 PHE B CA 1
ATOM 3304 C C . PHE B 1 191 ? -7.312 -15.195 -2.338 1 98.88 191 PHE B C 1
ATOM 3306 O O . PHE B 1 191 ? -8.477 -15.578 -2.469 1 98.88 191 PHE B O 1
ATOM 3313 N N . PHE B 1 192 ? -6.418 -15.375 -3.201 1 98.81 192 PHE B N 1
ATOM 3314 C CA . PHE B 1 192 ? -6.652 -15.992 -4.5 1 98.81 192 PHE B CA 1
ATOM 3315 C C . PHE B 1 192 ? -6.77 -17.5 -4.363 1 98.81 192 PHE B C 1
ATOM 3317 O O . PHE B 1 192 ? -5.898 -18.156 -3.771 1 98.81 192 PHE B O 1
ATOM 3324 N N . LEU B 1 193 ? -7.793 -18.047 -4.945 1 98.56 193 LEU B N 1
ATOM 3325 C CA . LEU B 1 193 ? -8 -19.484 -4.957 1 98.56 193 LEU B CA 1
ATOM 3326 C C . LEU B 1 193 ? -7.535 -20.094 -6.277 1 98.56 193 LEU B C 1
ATOM 3328 O O . LEU B 1 193 ? -6.754 -21.047 -6.289 1 98.56 193 LEU B O 1
ATOM 3332 N N . ALA B 1 194 ? -8.047 -19.516 -7.328 1 98.31 194 ALA B N 1
ATOM 3333 C CA . ALA B 1 194 ? -7.75 -20.031 -8.664 1 98.31 194 ALA B CA 1
ATOM 3334 C C . ALA B 1 194 ? -8.32 -19.109 -9.742 1 98.31 194 ALA B C 1
ATOM 3336 O O . ALA B 1 194 ? -9.078 -18.188 -9.438 1 98.31 194 ALA B O 1
ATOM 3337 N N . TYR B 1 195 ? -7.859 -19.375 -10.922 1 97.06 195 TYR B N 1
ATOM 3338 C CA . TYR B 1 195 ? -8.484 -18.719 -12.07 1 97.06 195 TYR B CA 1
ATOM 3339 C C . TYR B 1 195 ? -9.742 -19.469 -12.5 1 97.06 195 TYR B C 1
ATOM 3341 O O . TYR B 1 195 ? -9.875 -20.672 -12.258 1 97.06 195 TYR B O 1
ATOM 3349 N N . GLY B 1 196 ? -10.672 -18.672 -13.039 1 95.62 196 GLY B N 1
ATOM 3350 C CA . GLY B 1 196 ? -11.844 -19.219 -13.719 1 95.62 196 GLY B CA 1
ATOM 3351 C C . GLY B 1 196 ? -11.977 -18.734 -15.148 1 95.62 196 GLY B C 1
ATOM 3352 O O . GLY B 1 196 ? -11.812 -17.531 -15.422 1 95.62 196 GLY B O 1
ATOM 3353 N N . ARG B 1 197 ? -12.18 -19.641 -16.016 1 93.56 197 ARG B N 1
ATOM 3354 C CA . ARG B 1 197 ? -12.508 -19.312 -17.391 1 93.56 197 ARG B CA 1
ATOM 3355 C C . ARG B 1 197 ? -14.016 -19.391 -17.625 1 93.56 197 ARG B C 1
ATOM 3357 O O . ARG B 1 197 ? -14.641 -20.422 -17.375 1 93.56 197 ARG B O 1
ATOM 3364 N N . LEU B 1 198 ? -14.523 -18.297 -18.109 1 93.19 198 LEU B N 1
ATOM 3365 C CA . LEU B 1 198 ? -15.969 -18.25 -18.312 1 93.19 198 LEU B CA 1
ATOM 3366 C C . LEU B 1 198 ? -16.375 -19.078 -19.547 1 93.19 198 LEU B C 1
ATOM 3368 O O . LEU B 1 198 ? -15.867 -18.828 -20.641 1 93.19 198 LEU B O 1
ATOM 3372 N N . LEU B 1 199 ? -17.25 -20.031 -19.375 1 92.25 199 LEU B N 1
ATOM 3373 C CA . LEU B 1 199 ? -17.703 -20.906 -20.453 1 92.25 199 LEU B CA 1
ATOM 3374 C C . LEU B 1 199 ? -19.047 -20.438 -20.984 1 92.25 199 LEU B C 1
ATOM 3376 O O . LEU B 1 199 ? -19.297 -20.484 -22.203 1 92.25 199 LEU B O 1
ATOM 3380 N N . ALA B 1 200 ? -19.953 -20.078 -20.109 1 93.19 200 ALA B N 1
ATOM 3381 C CA . ALA B 1 200 ? -21.297 -19.594 -20.406 1 93.19 200 ALA B CA 1
ATOM 3382 C C . ALA B 1 200 ? -21.812 -18.688 -19.297 1 93.19 200 ALA B C 1
ATOM 3384 O O . ALA B 1 200 ? -21.234 -18.641 -18.203 1 93.19 200 ALA B O 1
ATOM 3385 N N . HIS B 1 201 ? -22.75 -17.844 -19.688 1 92.62 201 HIS B N 1
ATOM 3386 C CA . HIS B 1 201 ? -23.266 -16.953 -18.641 1 92.62 201 HIS B CA 1
ATOM 3387 C C . HIS B 1 201 ? -24.734 -16.656 -18.844 1 92.62 201 HIS B C 1
ATOM 3389 O O . HIS B 1 201 ? -25.25 -16.719 -19.969 1 92.62 201 HIS B O 1
ATOM 3395 N N . THR B 1 202 ? -25.438 -16.531 -17.781 1 91.81 202 THR B N 1
ATOM 3396 C CA . THR B 1 202 ? -26.766 -15.906 -17.688 1 91.81 202 THR B CA 1
ATOM 3397 C C . THR B 1 202 ? -26.703 -14.648 -16.828 1 91.81 202 THR B C 1
ATOM 3399 O O . THR B 1 202 ? -25.672 -14.352 -16.219 1 91.81 202 THR B O 1
ATOM 3402 N N . PRO B 1 203 ? -27.688 -13.875 -16.906 1 88.25 203 PRO B N 1
ATOM 3403 C CA . PRO B 1 203 ? -27.656 -12.719 -16 1 88.25 203 PRO B CA 1
ATOM 3404 C C . PRO B 1 203 ? -27.469 -13.125 -14.547 1 88.25 203 PRO B C 1
ATOM 3406 O O . PRO B 1 203 ? -28.219 -13.953 -14.023 1 88.25 203 PRO B O 1
ATOM 3409 N N . GLY B 1 204 ? -26.391 -12.781 -13.945 1 91.31 204 GLY B N 1
ATOM 3410 C CA . GLY B 1 204 ? -26.156 -12.969 -12.523 1 91.31 204 GLY B CA 1
ATOM 3411 C C . GLY B 1 204 ? -25.266 -14.156 -12.211 1 91.31 204 GLY B C 1
ATOM 3412 O O . GLY B 1 204 ? -24.781 -14.305 -11.086 1 91.31 204 GLY B O 1
ATOM 3413 N N . GLU B 1 205 ? -25.25 -15.055 -13.234 1 95.12 205 GLU B N 1
ATOM 3414 C CA . GLU B 1 205 ? -24.453 -16.25 -12.977 1 95.12 205 GLU B CA 1
ATOM 3415 C C . GLU B 1 205 ? -23.609 -16.625 -14.188 1 95.12 205 GLU B C 1
ATOM 3417 O O . GLU B 1 205 ? -23.984 -16.359 -15.328 1 95.12 205 GLU B O 1
ATOM 3422 N N . GLY B 1 206 ? -22.5 -17.188 -13.875 1 94.94 206 GLY B N 1
ATOM 3423 C CA . GLY B 1 206 ? -21.625 -17.719 -14.914 1 94.94 206 GLY B CA 1
ATOM 3424 C C . GLY B 1 206 ? -21.141 -19.125 -14.617 1 94.94 206 GLY B C 1
ATOM 3425 O O . GLY B 1 206 ? -20.922 -19.484 -13.453 1 94.94 206 GLY B O 1
ATOM 3426 N N . LEU B 1 207 ? -21.047 -19.891 -15.703 1 96 207 LEU B N 1
ATOM 3427 C CA . LEU B 1 207 ? -20.375 -21.188 -15.633 1 96 207 LEU B CA 1
ATOM 3428 C C . LEU B 1 207 ? -18.875 -21.062 -15.891 1 96 207 LEU B C 1
ATOM 3430 O O . LEU B 1 207 ? -18.469 -20.719 -17 1 96 207 LEU B O 1
ATOM 3434 N N . PHE B 1 208 ? -18.125 -21.359 -14.82 1 95.56 208 PHE B N 1
ATOM 3435 C CA . PHE B 1 208 ? -16.688 -21.172 -14.914 1 95.56 208 PHE B CA 1
ATOM 3436 C C . PHE B 1 208 ? -15.961 -22.516 -14.875 1 95.56 208 PHE B C 1
ATOM 3438 O O . PHE B 1 208 ? -16.312 -23.391 -14.094 1 95.56 208 PHE B O 1
ATOM 3445 N N . LEU B 1 209 ? -15.016 -22.641 -15.789 1 96 209 LEU B N 1
ATOM 3446 C CA . LEU B 1 209 ? -14.047 -23.734 -15.656 1 96 209 LEU B CA 1
ATOM 3447 C C . LEU B 1 209 ? -12.945 -23.359 -14.672 1 96 209 LEU B C 1
ATOM 3449 O O . LEU B 1 209 ? -12.242 -22.359 -14.867 1 96 209 LEU B O 1
ATOM 3453 N N . THR B 1 210 ? -12.82 -24.047 -13.578 1 97.31 210 THR B N 1
ATOM 3454 C CA . THR B 1 210 ? -11.852 -23.703 -12.555 1 97.31 210 THR B CA 1
ATOM 3455 C C . THR B 1 210 ? -11.406 -24.938 -11.781 1 97.31 210 THR B C 1
ATOM 3457 O O . THR B 1 210 ? -12.172 -25.891 -11.625 1 97.31 210 THR B O 1
ATOM 3460 N N . PRO B 1 211 ? -10.18 -24.938 -11.352 1 97.5 211 PRO B N 1
ATOM 3461 C CA . PRO B 1 211 ? -9.688 -26.109 -10.609 1 97.5 211 PRO B CA 1
ATOM 3462 C C . PRO B 1 211 ? -10.07 -26.062 -9.133 1 97.5 211 PRO B C 1
ATOM 3464 O O . PRO B 1 211 ? -9.914 -27.047 -8.422 1 97.5 211 PRO B O 1
ATOM 3467 N N . THR B 1 212 ? -10.555 -24.938 -8.594 1 96.94 212 THR B N 1
ATOM 3468 C CA . THR B 1 212 ? -10.789 -24.828 -7.156 1 96.94 212 THR B CA 1
ATOM 3469 C C . THR B 1 212 ? -12.172 -25.359 -6.797 1 96.94 212 THR B C 1
ATOM 3471 O O . THR B 1 212 ? -13.133 -25.188 -7.551 1 96.94 212 THR B O 1
ATOM 3474 N N . GLN B 1 213 ? -12.188 -26.031 -5.629 1 95.69 213 GLN B N 1
ATOM 3475 C CA . GLN B 1 213 ? -13.453 -26.469 -5.043 1 95.69 213 GLN B CA 1
ATOM 3476 C C . GLN B 1 213 ? -13.781 -25.672 -3.783 1 95.69 213 GLN B C 1
ATOM 3478 O O . GLN B 1 213 ? -14.797 -25.922 -3.133 1 95.69 213 GLN B O 1
ATOM 3483 N N . GLY B 1 214 ? -12.867 -24.734 -3.482 1 95.69 214 GLY B N 1
ATOM 3484 C CA . GLY B 1 214 ? -13.047 -23.938 -2.275 1 95.69 214 GLY B CA 1
ATOM 3485 C C . GLY B 1 214 ? -14.188 -22.938 -2.377 1 95.69 214 GLY B C 1
ATOM 3486 O O . GLY B 1 214 ? -14.75 -22.75 -3.453 1 95.69 214 GLY B O 1
ATOM 3487 N N . GLU B 1 215 ? -14.508 -22.375 -1.269 1 97.69 215 GLU B N 1
ATOM 3488 C CA . GLU B 1 215 ? -15.562 -21.359 -1.235 1 97.69 215 GLU B CA 1
ATOM 3489 C C . GLU B 1 215 ? -15.109 -20.078 -1.919 1 97.69 215 GLU B C 1
ATOM 3491 O O . GLU B 1 215 ? -14.133 -19.438 -1.494 1 97.69 215 GLU B O 1
ATOM 3496 N N . VAL B 1 216 ? -15.852 -19.672 -2.953 1 98.12 216 VAL B N 1
ATOM 3497 C CA . VAL B 1 216 ? -15.547 -18.453 -3.688 1 98.12 216 VAL B CA 1
ATOM 3498 C C . VAL B 1 216 ? -16.438 -17.312 -3.193 1 98.12 216 VAL B C 1
ATOM 3500 O O . VAL B 1 216 ? -17.672 -17.391 -3.301 1 98.12 216 VAL B O 1
ATOM 3503 N N . ALA B 1 217 ? -15.82 -16.312 -2.699 1 97.88 217 ALA B N 1
ATOM 3504 C CA . ALA B 1 217 ? -16.578 -15.188 -2.162 1 97.88 217 ALA B CA 1
ATOM 3505 C C . ALA B 1 217 ? -16.688 -14.055 -3.184 1 97.88 217 ALA B C 1
ATOM 3507 O O . ALA B 1 217 ? -17.625 -13.25 -3.129 1 97.88 217 ALA B O 1
ATOM 3508 N N . GLN B 1 218 ? -15.766 -14.016 -4.129 1 96.94 218 GLN B N 1
ATOM 3509 C CA . GLN B 1 218 ? -15.742 -12.945 -5.117 1 96.94 218 GLN B CA 1
ATOM 3510 C C . GLN B 1 218 ? -15.133 -13.422 -6.43 1 96.94 218 GLN B C 1
ATOM 3512 O O . GLN B 1 218 ? -14.148 -14.172 -6.426 1 96.94 218 GLN B O 1
ATOM 3517 N N . VAL B 1 219 ? -15.711 -13.055 -7.527 1 96.69 219 VAL B N 1
ATOM 3518 C CA . VAL B 1 219 ? -15.188 -13.258 -8.875 1 96.69 219 VAL B CA 1
ATOM 3519 C C . VAL B 1 219 ? -14.695 -11.922 -9.438 1 96.69 219 VAL B C 1
ATOM 3521 O O . VAL B 1 219 ? -15.453 -10.953 -9.484 1 96.69 219 VAL B O 1
ATOM 3524 N N . VAL B 1 220 ? -13.461 -11.875 -9.859 1 95.44 220 VAL B N 1
ATOM 3525 C CA . VAL B 1 220 ? -12.859 -10.617 -10.273 1 95.44 220 VAL B CA 1
ATOM 3526 C C . VAL B 1 220 ? -12.32 -10.734 -11.695 1 95.44 220 VAL B C 1
ATOM 3528 O O . VAL B 1 220 ? -11.516 -11.617 -11.984 1 95.44 220 VAL B O 1
ATOM 3531 N N . PRO B 1 221 ? -12.75 -9.875 -12.555 1 93.75 221 PRO B N 1
ATOM 3532 C CA . PRO B 1 221 ? -12.109 -9.883 -13.875 1 93.75 221 PRO B CA 1
ATOM 3533 C C . PRO B 1 221 ? -10.648 -9.453 -13.82 1 93.75 221 PRO B C 1
ATOM 3535 O O . PRO B 1 221 ? -10.289 -8.57 -13.047 1 93.75 221 PRO B O 1
ATOM 3538 N N . THR B 1 222 ? -9.82 -10.125 -14.562 1 94.88 222 THR B N 1
ATOM 3539 C CA . THR B 1 222 ? -8.398 -9.781 -14.586 1 94.88 222 THR B CA 1
ATOM 3540 C C . THR B 1 222 ? -8.023 -9.141 -15.914 1 94.88 222 THR B C 1
ATOM 3542 O O . THR B 1 222 ? -8.867 -9 -16.812 1 94.88 222 THR B O 1
ATOM 3545 N N . ARG B 1 223 ? -6.77 -8.672 -15.984 1 91.19 223 ARG B N 1
ATOM 3546 C CA . ARG B 1 223 ? -6.242 -8.109 -17.219 1 91.19 223 ARG B CA 1
ATOM 3547 C C . ARG B 1 223 ? -5.48 -9.164 -18.016 1 91.19 223 ARG B C 1
ATOM 3549 O O . ARG B 1 223 ? -4.781 -8.828 -18.984 1 91.19 223 ARG B O 1
ATOM 3556 N N . LEU B 1 224 ? -5.555 -10.367 -17.516 1 90.69 224 LEU B N 1
ATOM 3557 C CA . LEU B 1 224 ? -4.883 -11.461 -18.203 1 90.69 224 LEU B CA 1
ATOM 3558 C C . LEU B 1 224 ? -5.727 -11.961 -19.375 1 90.69 224 LEU B C 1
ATOM 3560 O O . LEU B 1 224 ? -6.934 -12.164 -19.234 1 90.69 224 LEU B O 1
ATOM 3564 N N . SER B 1 225 ? -5.082 -11.781 -20.609 1 77.5 225 SER B N 1
ATOM 3565 C CA . SER B 1 225 ? -5.797 -12.266 -21.781 1 77.5 225 SER B CA 1
ATOM 3566 C C . SER B 1 225 ? -5.371 -13.688 -22.141 1 77.5 225 SER B C 1
ATOM 3568 O O . SER B 1 225 ? -4.223 -14.07 -21.922 1 77.5 225 SER B O 1
ATOM 3570 N N . LEU B 1 226 ? -6.242 -14.578 -22.016 1 64.94 226 LEU B N 1
ATOM 3571 C CA . LEU B 1 226 ? -5.949 -15.922 -22.484 1 64.94 226 LEU B CA 1
ATOM 3572 C C . LEU B 1 226 ? -6.066 -16 -24.016 1 64.94 226 LEU B C 1
ATOM 3574 O O . LEU B 1 226 ? -7.031 -15.508 -24.594 1 64.94 226 LEU B O 1
ATOM 3578 N N . ALA B 1 227 ? -4.918 -16.094 -24.641 1 57.53 227 ALA B N 1
ATOM 3579 C CA . ALA B 1 227 ? -5.145 -16.516 -26.016 1 57.53 227 ALA B CA 1
ATOM 3580 C C . ALA B 1 227 ? -6.031 -17.766 -26.062 1 57.53 227 ALA B C 1
ATOM 3582 O O . ALA B 1 227 ? -5.562 -18.875 -25.828 1 57.53 227 ALA B O 1
ATOM 3583 N N . LEU B 1 228 ? -7.27 -17.625 -25.641 1 53.28 228 LEU B N 1
ATOM 3584 C CA . LEU B 1 228 ? -8.258 -18.703 -25.562 1 53.28 228 LEU B CA 1
ATOM 3585 C C . LEU B 1 228 ? -7.988 -19.766 -26.625 1 53.28 228 LEU B C 1
ATOM 3587 O O . LEU B 1 228 ? -8.328 -20.938 -26.438 1 53.28 228 LEU B O 1
ATOM 3591 N N . SER B 1 229 ? -7.664 -19.312 -27.766 1 49 229 SER B N 1
ATOM 3592 C CA . SER B 1 229 ? -7.555 -20.359 -28.781 1 49 229 SER B CA 1
ATOM 3593 C C . SER B 1 229 ? -6.578 -21.453 -28.344 1 49 229 SER B C 1
ATOM 3595 O O . SER B 1 229 ? -6.574 -22.547 -28.906 1 49 229 SER B O 1
ATOM 3597 N N . ALA B 1 230 ? -5.781 -21.219 -27.422 1 49.28 230 ALA B N 1
ATOM 3598 C CA . ALA B 1 230 ? -4.758 -22.203 -27.109 1 49.28 230 ALA B CA 1
ATOM 3599 C C . ALA B 1 230 ? -5.172 -23.047 -25.906 1 49.28 230 ALA B C 1
ATOM 3601 O O . ALA B 1 230 ? -4.496 -24.031 -25.562 1 49.28 230 ALA B O 1
ATOM 3602 N N . LEU B 1 231 ? -6.18 -22.641 -25.047 1 50.88 231 LEU B N 1
ATOM 3603 C CA . LEU B 1 231 ? -6.613 -23.438 -23.906 1 50.88 231 LEU B CA 1
ATOM 3604 C C . LEU B 1 231 ? -7.555 -24.562 -24.344 1 50.88 231 LEU B C 1
ATOM 3606 O O . LEU B 1 231 ? -8.211 -24.438 -25.391 1 50.88 231 LEU B O 1
ATOM 3610 N N . PRO B 1 232 ? -7.461 -25.859 -23.766 1 43.56 232 PRO B N 1
ATOM 3611 C CA . PRO B 1 232 ? -8.375 -26.938 -24.188 1 43.56 232 PRO B CA 1
ATOM 3612 C C . PRO B 1 232 ? -9.836 -26.516 -24.109 1 43.56 232 PRO B C 1
ATOM 3614 O O . PRO B 1 232 ? -10.219 -25.703 -23.266 1 43.56 232 PRO B O 1
ATOM 3617 N N . GLY B 1 233 ? -10.531 -26.328 -25.297 1 35.41 233 GLY B N 1
ATOM 3618 C CA . GLY B 1 233 ? -11.977 -26.203 -25.422 1 35.41 233 GLY B CA 1
ATOM 3619 C C . GLY B 1 233 ? -12.719 -27.469 -25.031 1 35.41 233 GLY B C 1
ATOM 3620 O O . GLY B 1 233 ? -12.141 -28.562 -25.016 1 35.41 233 GLY B O 1
#

Radius of gyration: 23.82 Å; Cα contacts (8 Å, |Δi|>4): 1045; chains: 2; bounding box: 54×69×57 Å